Protein AF-A0A938UQY9-F1 (afdb_monomer)

Foldseek 3Di:
DDWAQQDPVCLVVQLVVLCVAPQSVLFDSVLSSVQNRQKIKDKDAAFGWPFAFQAWLFKKKAWQAAKKFKWAADPPHPDIDGPDMHHHSDIGSLVCLLVRHTHRIIITTNHIIIIIIHGSVSSVVSVVRGVSSVVVVVVVVVVVCVVPVQDDDFAADDCVVQPADLVQQVLDDLVLCLLQVWGFRDDDDLETEIEHQDRDDPVNVVVSCVSVPSHHYGYHYYHPVSSVVCSVPNVPPPPDDDDDDDDDDDDDDDDDDDDDDPPPDPPPDALQQVVLQVCQVVQFFKWKDFAQAAIWTHHPNDIGGPPPTDGHHLVRQCSRVVSFDDPVQVVCCVVVQKGWDWGDDPPGFIWIKIWGADPNHIMMMIGGQDADQDACVRQVPDVLLQVLLVDQFFEEEEEAAPPLCSVSSVSNSVQSNQAPDQWEEEEEDQADRYDDDRDSYHYHYAHCPPRHVDLLGVLVVVVVVRGQEYEYEEDDALSNLVSQLVCRQVRHHYYYYDHDQAFLVVLVVSLVNDDPVCSLVSLLSNLVRDQKYWHWGWFAWVVGDIHIQIFIQGRDNVCSVCSNVVNSVCSVVVLVPVVVSVGDHRLNRLLVCVVVNTHPLVRSLVSDPPNQVSCVVVVHHDDDD

Solvent-accessible surface area (backbone atoms only — not comparable to full-atom values): 34236 Å² total; per-residue (Å²): 122,51,78,38,79,60,51,83,84,49,37,65,56,49,38,56,53,35,57,71,31,91,56,56,45,52,46,56,74,65,62,40,40,51,47,43,65,68,19,30,40,36,40,35,49,61,72,32,71,77,46,49,55,68,37,81,32,70,38,26,34,34,29,68,35,45,38,28,41,28,24,38,60,55,91,98,51,92,62,69,42,82,77,50,72,48,40,58,72,33,76,43,56,46,65,37,20,73,70,74,38,54,25,79,44,22,31,32,19,72,28,62,23,36,26,41,37,31,44,40,68,52,57,54,47,46,44,74,76,14,65,60,28,40,54,52,50,51,51,55,52,50,53,50,48,69,64,50,80,75,66,82,90,58,58,72,51,60,49,90,84,50,67,63,49,65,78,45,39,64,66,49,58,69,70,55,28,66,76,68,41,38,41,44,46,47,74,60,92,61,36,34,36,34,27,25,58,60,89,86,45,75,63,56,57,51,55,52,37,72,71,38,76,89,50,46,78,42,72,25,28,33,56,61,68,58,52,52,51,46,58,63,70,66,65,72,79,82,86,81,78,82,88,82,89,85,87,86,85,87,88,90,84,91,78,91,72,90,76,76,85,81,77,84,65,80,84,72,79,40,75,39,50,67,58,54,51,49,37,54,74,69,62,29,50,34,42,38,41,40,17,75,31,51,37,28,35,24,43,98,86,43,80,42,69,42,85,88,50,62,67,30,46,35,68,54,43,45,58,31,50,56,55,65,49,54,72,67,47,49,53,40,30,74,74,71,44,38,38,75,49,72,42,74,49,87,100,75,44,38,29,46,35,37,38,36,62,57,98,61,37,36,32,34,43,35,29,63,33,67,71,79,76,50,49,49,70,80,68,64,58,55,70,38,62,56,54,54,63,70,48,76,46,11,32,37,36,37,23,15,51,90,90,28,48,48,68,57,54,49,46,13,48,53,52,50,38,26,70,74,38,80,42,34,36,36,37,40,24,80,62,74,61,68,77,68,77,61,66,56,11,50,54,50,79,36,27,49,65,90,69,28,90,36,68,57,60,44,54,65,49,42,77,74,64,70,52,43,28,39,37,42,49,71,53,84,48,58,66,44,45,50,53,48,52,50,46,13,67,75,56,20,26,27,38,35,27,48,70,34,78,39,45,60,57,43,56,49,53,69,33,66,65,43,61,78,90,49,28,67,60,43,25,45,53,49,29,73,20,45,42,29,28,39,11,32,39,65,38,64,23,59,95,62,65,71,42,76,40,44,23,29,39,59,48,41,74,70,49,24,49,30,37,54,72,69,40,51,82,57,44,57,60,50,35,70,71,40,39,92,73,36,17,35,51,44,58,60,39,38,48,48,36,33,76,70,59,43,27,49,64,70,57,38,49,73,70,38,90,56,42,58,63,48,29,48,79,71,78,39,90,67,77,91,127

Structure (mmCIF, N/CA/C/O backbone):
data_AF-A0A938UQY9-F1
#
_entry.id   AF-A0A938UQY9-F1
#
loop_
_atom_site.group_PDB
_atom_site.id
_atom_site.type_symbol
_atom_site.label_atom_id
_atom_site.label_alt_id
_atom_site.label_comp_id
_atom_site.label_asym_id
_atom_site.label_entity_id
_atom_site.label_seq_id
_atom_site.pdbx_PDB_ins_code
_atom_site.Cartn_x
_atom_site.Cartn_y
_atom_site.Cartn_z
_atom_site.occupancy
_atom_site.B_iso_or_equiv
_atom_site.auth_seq_id
_atom_site.auth_comp_id
_atom_site.auth_asym_id
_atom_site.auth_atom_id
_atom_site.pdbx_PDB_model_num
ATOM 1 N N . MET A 1 1 ? 51.769 -21.939 2.467 1.00 65.06 1 MET A N 1
ATOM 2 C CA . MET A 1 1 ? 51.229 -21.206 3.620 1.00 65.06 1 MET A CA 1
ATOM 3 C C . MET A 1 1 ? 52.383 -20.914 4.560 1.00 65.06 1 MET A C 1
ATOM 5 O O . MET A 1 1 ? 53.080 -21.848 4.946 1.00 65.06 1 MET A O 1
ATOM 9 N N . LYS A 1 2 ? 52.632 -19.646 4.907 1.00 79.25 2 LYS A N 1
ATOM 10 C CA . LYS A 1 2 ? 53.602 -19.298 5.962 1.00 79.25 2 LYS A CA 1
ATOM 11 C C . LYS A 1 2 ? 52.846 -18.905 7.226 1.00 79.25 2 LYS A C 1
ATOM 13 O O . LYS A 1 2 ? 52.180 -17.871 7.227 1.00 79.25 2 LYS A O 1
ATOM 18 N N . LEU A 1 3 ? 52.954 -19.735 8.264 1.00 85.06 3 LEU A N 1
ATOM 19 C CA . LEU A 1 3 ? 52.407 -19.460 9.592 1.00 85.06 3 LEU A CA 1
ATOM 20 C C . LEU A 1 3 ? 53.456 -18.753 10.446 1.00 85.06 3 LEU A C 1
ATOM 22 O O . LEU A 1 3 ? 54.604 -19.192 10.516 1.00 85.06 3 LEU A O 1
ATOM 26 N N . GLN A 1 4 ? 53.059 -17.662 11.089 1.00 88.12 4 GLN A N 1
ATOM 27 C CA . GLN A 1 4 ? 53.898 -16.902 12.007 1.00 88.12 4 GLN A CA 1
ATOM 28 C C . GLN A 1 4 ? 53.169 -16.725 13.343 1.00 88.12 4 GLN A C 1
ATOM 30 O O . GLN A 1 4 ? 52.002 -16.328 13.341 1.00 88.12 4 GLN A O 1
ATOM 35 N N . PRO A 1 5 ? 53.821 -17.002 14.486 1.00 87.62 5 PRO A N 1
ATOM 36 C CA . PRO A 1 5 ? 53.261 -16.673 15.791 1.00 87.62 5 PRO A CA 1
ATOM 37 C C . PRO A 1 5 ? 52.992 -15.171 15.910 1.00 87.62 5 PRO A C 1
ATOM 39 O O . PRO A 1 5 ? 53.756 -14.356 15.387 1.00 87.62 5 PRO A O 1
ATOM 42 N N . ILE A 1 6 ? 51.935 -14.800 16.629 1.00 89.94 6 ILE A N 1
ATOM 43 C CA . ILE A 1 6 ? 51.665 -13.398 16.950 1.00 89.94 6 ILE A CA 1
ATOM 44 C C . ILE A 1 6 ? 52.656 -12.934 18.018 1.00 89.94 6 ILE A C 1
ATOM 46 O O . ILE A 1 6 ? 52.737 -13.506 19.104 1.00 89.94 6 ILE A O 1
ATOM 50 N N . THR A 1 7 ? 53.428 -11.893 17.711 1.00 89.19 7 THR A N 1
ATOM 51 C CA . THR A 1 7 ? 54.353 -11.295 18.674 1.00 89.19 7 THR A CA 1
ATOM 52 C C . THR A 1 7 ? 53.589 -10.452 19.706 1.00 89.19 7 THR A C 1
ATOM 54 O O . THR A 1 7 ? 52.551 -9.868 19.376 1.00 89.19 7 THR A O 1
ATOM 57 N N . PRO A 1 8 ? 54.076 -10.336 20.958 1.00 88.62 8 PRO A N 1
ATOM 58 C CA . PRO A 1 8 ? 53.373 -9.593 22.010 1.00 88.62 8 PRO A CA 1
ATOM 59 C C . PRO A 1 8 ? 53.048 -8.131 21.656 1.00 88.62 8 PRO A C 1
ATOM 61 O O . PRO A 1 8 ? 52.045 -7.595 22.115 1.00 88.62 8 PRO A O 1
ATOM 64 N N . ASP A 1 9 ? 53.856 -7.486 20.811 1.00 90.44 9 ASP A N 1
ATOM 65 C CA . ASP A 1 9 ? 53.645 -6.110 20.347 1.00 90.44 9 ASP A CA 1
ATOM 66 C C . ASP A 1 9 ? 52.521 -5.970 19.299 1.00 90.44 9 ASP A C 1
ATOM 68 O O . ASP A 1 9 ? 51.983 -4.875 19.107 1.00 90.44 9 ASP A O 1
ATOM 72 N N . LEU A 1 10 ? 52.134 -7.065 18.633 1.00 89.50 10 LEU A N 1
ATOM 73 C CA . LEU A 1 10 ? 51.027 -7.090 17.673 1.00 89.50 10 LEU A CA 1
ATOM 74 C C . LEU A 1 10 ? 49.667 -7.307 18.343 1.00 89.50 10 LEU A C 1
ATOM 76 O O . LEU A 1 10 ? 48.652 -6.879 17.789 1.00 89.50 10 LEU A O 1
ATOM 80 N N . VAL A 1 11 ? 49.631 -7.908 19.537 1.00 91.69 11 VAL A N 1
ATOM 81 C CA . VAL A 1 11 ? 48.382 -8.208 20.258 1.00 91.69 11 VAL A CA 1
ATOM 82 C C . VAL A 1 11 ? 47.513 -6.955 20.464 1.00 91.69 11 VAL A C 1
ATOM 84 O O . VAL A 1 11 ? 46.348 -6.991 20.064 1.00 91.69 11 VAL A O 1
ATOM 87 N N . PRO A 1 12 ? 48.025 -5.807 20.959 1.00 90.06 12 PRO A N 1
ATOM 88 C CA . PRO A 1 12 ? 47.197 -4.610 21.135 1.00 90.06 12 PRO A CA 1
ATOM 89 C C . PRO A 1 12 ? 46.620 -4.067 19.819 1.00 90.06 12 PRO A C 1
ATOM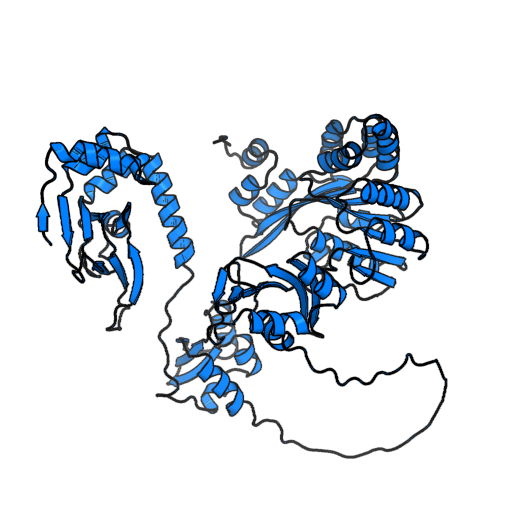 91 O O . PRO A 1 12 ? 45.486 -3.591 19.790 1.00 90.06 12 PRO A O 1
ATOM 94 N N . LYS A 1 13 ? 47.374 -4.172 18.714 1.00 88.56 13 LYS A N 1
ATOM 95 C CA . LYS A 1 13 ? 46.933 -3.719 17.384 1.00 88.56 13 LYS A CA 1
ATOM 96 C C . LYS A 1 13 ? 45.809 -4.598 16.840 1.00 88.56 13 LYS A C 1
ATOM 98 O O . LYS A 1 13 ? 44.855 -4.083 16.263 1.00 88.56 13 LYS A O 1
ATOM 103 N N . LEU A 1 14 ? 45.902 -5.912 17.054 1.00 88.06 14 LEU A N 1
ATOM 104 C CA . LEU A 1 14 ? 44.856 -6.862 16.677 1.00 88.06 14 LEU A CA 1
ATOM 105 C C . LEU A 1 14 ? 43.585 -6.647 17.498 1.00 88.06 14 LEU A C 1
ATOM 107 O O . LEU A 1 14 ? 42.510 -6.560 16.917 1.00 88.06 14 LEU A O 1
ATOM 111 N N . VAL A 1 15 ? 43.699 -6.462 18.817 1.00 89.62 15 VAL A N 1
ATOM 112 C CA . VAL A 1 15 ? 42.544 -6.151 19.680 1.00 89.62 15 VAL A CA 1
ATOM 113 C C . VAL A 1 15 ? 41.848 -4.866 19.223 1.00 89.62 15 VAL A C 1
ATOM 115 O O . VAL A 1 15 ? 40.622 -4.835 19.112 1.00 89.62 15 VAL A O 1
ATOM 118 N N . GLN A 1 16 ? 42.613 -3.825 18.881 1.00 86.00 16 GLN A N 1
ATOM 119 C CA . GLN A 1 16 ? 42.056 -2.588 18.331 1.00 86.00 16 GLN A CA 1
ATOM 120 C C . GLN A 1 16 ? 41.338 -2.819 16.990 1.00 86.00 16 GLN A C 1
ATOM 122 O O . GLN A 1 16 ? 40.247 -2.286 16.782 1.00 86.00 16 GLN A O 1
ATOM 127 N N . ALA A 1 17 ? 41.917 -3.624 16.093 1.00 83.25 17 ALA A N 1
ATOM 128 C CA . ALA A 1 17 ? 41.306 -3.964 14.808 1.00 83.25 17 ALA A CA 1
ATOM 129 C C . ALA A 1 17 ? 40.018 -4.790 14.978 1.00 83.25 17 ALA A C 1
ATOM 131 O O . ALA A 1 17 ? 39.017 -4.517 14.316 1.00 83.25 17 ALA A O 1
ATOM 132 N N . PHE A 1 18 ? 39.992 -5.746 15.911 1.00 88.00 18 PHE A N 1
ATOM 133 C CA . PHE A 1 18 ? 38.792 -6.529 16.224 1.00 88.00 18 PHE A CA 1
ATOM 134 C C . PHE A 1 18 ? 37.654 -5.661 16.762 1.00 88.00 18 PHE A C 1
ATOM 136 O O . PHE A 1 18 ? 36.493 -5.931 16.459 1.00 88.00 18 PHE A O 1
ATOM 143 N N . GLY A 1 19 ? 37.969 -4.573 17.472 1.00 79.75 19 GLY A N 1
ATOM 144 C CA . GLY A 1 19 ? 36.985 -3.573 17.896 1.00 79.75 19 GLY A CA 1
ATOM 145 C C . GLY A 1 19 ? 36.235 -2.891 16.740 1.00 79.75 19 GLY A C 1
ATOM 146 O O . GLY A 1 19 ? 35.169 -2.320 16.959 1.00 79.75 19 GLY A O 1
ATOM 147 N N . GLN A 1 20 ? 36.746 -2.971 15.507 1.00 79.69 20 GLN A N 1
ATOM 148 C CA . GLN A 1 20 ? 36.080 -2.458 14.303 1.00 79.69 20 GLN A CA 1
ATOM 149 C C . GLN A 1 20 ? 35.259 -3.531 13.567 1.00 79.69 20 GLN A C 1
ATOM 151 O O . GLN A 1 20 ? 34.426 -3.196 12.724 1.00 79.69 20 GLN A O 1
ATOM 156 N N . HIS A 1 21 ? 35.450 -4.815 13.885 1.00 87.19 21 HIS A N 1
ATOM 157 C CA . HIS A 1 21 ? 34.755 -5.920 13.229 1.00 87.19 21 HIS A CA 1
ATOM 158 C C . HIS A 1 21 ? 33.310 -6.057 13.758 1.00 87.19 21 HIS A C 1
ATOM 160 O O . HIS A 1 21 ? 33.114 -6.087 14.976 1.00 87.19 21 HIS A O 1
ATOM 166 N N . PRO A 1 22 ? 32.284 -6.227 12.894 1.00 84.88 22 PRO A N 1
ATOM 167 C CA . PRO A 1 22 ? 30.869 -6.227 13.292 1.00 84.88 22 PRO A CA 1
ATOM 168 C C . PRO A 1 22 ? 30.498 -7.197 14.420 1.00 84.88 22 PRO A C 1
ATOM 170 O O . PRO A 1 22 ? 29.736 -6.818 15.311 1.00 84.88 22 PRO A O 1
ATOM 173 N N . LEU A 1 23 ? 31.052 -8.417 14.386 1.00 90.62 23 LEU A N 1
ATOM 174 C CA . LEU A 1 23 ? 30.881 -9.434 15.430 1.00 90.62 23 LEU A CA 1
ATOM 175 C C . LEU A 1 23 ? 31.876 -9.295 16.595 1.00 90.62 23 LEU A C 1
ATOM 177 O O . LEU A 1 23 ? 31.452 -9.201 17.740 1.00 90.62 23 LEU A O 1
ATOM 181 N N . LEU A 1 24 ? 33.190 -9.268 16.331 1.00 91.38 24 LEU A N 1
ATOM 182 C CA . LEU A 1 24 ? 34.212 -9.301 17.390 1.00 91.38 24 LEU A CA 1
ATOM 183 C C . LEU A 1 24 ? 34.186 -8.075 18.316 1.00 91.38 24 LEU A C 1
ATOM 185 O O . LEU A 1 24 ? 34.539 -8.204 19.484 1.00 91.38 24 LEU A O 1
ATOM 189 N N . ARG A 1 25 ? 33.683 -6.917 17.863 1.00 92.50 25 ARG A N 1
ATOM 190 C CA . ARG A 1 25 ? 33.470 -5.735 18.724 1.00 92.50 25 ARG A CA 1
ATOM 191 C C . ARG A 1 25 ? 32.500 -5.968 19.890 1.00 92.50 25 ARG A C 1
ATOM 193 O O . ARG A 1 25 ? 32.405 -5.130 20.777 1.00 92.50 25 ARG A O 1
ATOM 200 N N . LEU A 1 26 ? 31.742 -7.066 19.855 1.00 93.12 26 LEU A N 1
ATOM 201 C CA . LEU A 1 26 ? 30.802 -7.473 20.902 1.00 93.12 26 LEU A CA 1
ATOM 202 C C . LEU A 1 26 ? 31.476 -8.304 22.007 1.00 93.12 26 LEU A C 1
ATOM 204 O O . LEU A 1 26 ? 30.804 -8.735 22.946 1.00 93.12 26 LEU A O 1
ATOM 208 N N . CYS A 1 27 ? 32.777 -8.568 21.891 1.00 93.19 27 CYS A N 1
ATOM 209 C CA . CYS A 1 27 ? 33.567 -9.296 22.876 1.00 93.19 27 CYS A CA 1
ATOM 210 C C . CYS A 1 27 ? 34.400 -8.330 23.724 1.00 93.19 27 CYS A C 1
ATOM 212 O O . CYS A 1 27 ? 34.807 -7.264 23.260 1.00 93.19 27 CYS A O 1
ATOM 214 N N . ASP A 1 28 ? 34.674 -8.709 24.973 1.00 91.06 28 ASP A N 1
ATOM 215 C CA . ASP A 1 28 ? 35.535 -7.914 25.846 1.00 91.06 28 ASP A CA 1
ATOM 216 C C . ASP A 1 28 ? 37.016 -7.973 25.421 1.00 91.06 28 ASP A C 1
ATOM 218 O O . ASP A 1 28 ? 37.467 -8.872 24.705 1.00 91.06 28 ASP A O 1
ATOM 222 N N . ALA A 1 29 ? 37.800 -6.992 25.876 1.00 88.88 29 ALA A N 1
ATOM 223 C CA . ALA A 1 29 ? 39.206 -6.860 25.497 1.00 88.88 29 ALA A CA 1
ATOM 224 C C . ALA A 1 29 ? 40.061 -8.074 25.906 1.00 88.88 29 ALA A C 1
ATOM 226 O O . ALA A 1 29 ? 41.032 -8.396 25.223 1.00 88.88 29 ALA A O 1
ATOM 227 N N . ARG A 1 30 ? 39.695 -8.767 26.994 1.00 90.81 30 ARG A N 1
ATOM 228 C CA . ARG A 1 30 ? 40.397 -9.969 27.459 1.00 90.81 30 ARG A CA 1
ATOM 229 C C . ARG A 1 30 ? 40.195 -11.127 26.485 1.00 90.81 30 ARG A C 1
ATOM 231 O O . ARG A 1 30 ? 41.169 -11.718 26.044 1.00 90.81 30 ARG A O 1
ATOM 238 N N . THR A 1 31 ? 38.954 -11.390 26.093 1.00 91.94 31 THR A N 1
ATOM 239 C CA . THR A 1 31 ? 38.588 -12.437 25.132 1.00 91.94 31 THR A CA 1
ATOM 240 C C . THR A 1 31 ? 39.218 -12.172 23.763 1.00 91.94 31 THR A C 1
ATOM 242 O O . THR A 1 31 ? 39.722 -13.085 23.115 1.00 91.94 31 THR A O 1
ATOM 245 N N . LEU A 1 32 ? 39.258 -10.907 23.337 1.00 92.94 32 LEU A N 1
ATOM 246 C CA . LEU A 1 32 ? 39.936 -10.504 22.103 1.00 92.94 32 LEU A CA 1
ATOM 247 C C . LEU A 1 32 ? 41.463 -10.663 22.178 1.00 92.94 32 LEU A C 1
ATOM 249 O O . LEU A 1 32 ? 42.088 -11.043 21.187 1.00 92.94 32 LEU A O 1
ATOM 253 N N . SER A 1 33 ? 42.066 -10.407 23.341 1.00 93.06 33 SER A N 1
ATOM 254 C CA . SER A 1 33 ? 43.494 -10.649 23.576 1.00 93.06 33 SER A CA 1
ATOM 255 C C . SER A 1 33 ? 43.822 -12.144 23.569 1.00 93.06 33 SER A C 1
ATOM 257 O O . SER A 1 33 ? 44.837 -12.538 22.992 1.00 93.06 33 SER A O 1
ATOM 259 N N . ASP A 1 34 ? 42.963 -12.978 24.159 1.00 92.56 34 ASP A N 1
ATOM 260 C CA . ASP A 1 34 ? 43.104 -14.438 24.149 1.00 92.56 34 ASP A CA 1
ATOM 261 C C . ASP A 1 34 ? 43.011 -14.969 22.705 1.00 92.56 34 ASP A C 1
ATOM 263 O O . ASP A 1 34 ? 43.884 -15.724 22.275 1.00 92.56 34 ASP A O 1
ATOM 267 N N . LEU A 1 35 ? 42.044 -14.478 21.914 1.00 93.81 35 LEU A N 1
ATOM 268 C CA . LEU A 1 35 ? 41.925 -14.783 20.482 1.00 93.81 35 LEU A CA 1
ATOM 269 C C . LEU A 1 35 ? 43.191 -14.405 19.710 1.00 93.81 35 LEU A C 1
ATOM 271 O O . LEU A 1 35 ? 43.704 -15.227 18.957 1.00 93.81 35 LEU A O 1
ATOM 275 N N . ALA A 1 36 ? 43.714 -13.192 19.898 1.00 91.94 36 ALA A N 1
ATOM 276 C CA . ALA A 1 36 ? 44.935 -12.757 19.223 1.00 91.94 36 ALA A CA 1
ATOM 277 C C . ALA A 1 36 ? 46.145 -13.631 19.593 1.00 91.94 36 ALA A C 1
ATOM 279 O O . ALA A 1 36 ? 46.922 -14.002 18.720 1.00 91.94 36 ALA A O 1
ATOM 280 N N . THR A 1 37 ? 46.291 -13.977 20.874 1.00 92.94 37 THR A N 1
ATOM 281 C CA . THR A 1 37 ? 47.459 -14.709 21.395 1.00 92.94 37 THR A CA 1
ATOM 282 C C . THR A 1 37 ? 47.454 -16.182 20.986 1.00 92.94 37 THR A C 1
ATOM 284 O O . THR A 1 37 ? 48.512 -16.761 20.755 1.00 92.94 37 THR A O 1
ATOM 287 N N . GLN A 1 38 ? 46.272 -16.792 20.880 1.00 92.31 38 GLN A N 1
ATOM 288 C CA . GLN A 1 38 ? 46.107 -18.197 20.491 1.00 92.31 38 GLN A CA 1
ATOM 289 C C . GLN A 1 38 ? 45.971 -18.402 18.976 1.00 92.31 38 GLN A C 1
ATOM 291 O O . GLN A 1 38 ? 45.826 -19.533 18.512 1.00 92.31 38 GLN A O 1
ATOM 296 N N . SER A 1 39 ? 46.013 -17.319 18.201 1.00 94.31 39 SER A N 1
ATOM 297 C CA . SER A 1 39 ? 45.978 -17.369 16.744 1.00 94.31 39 SER A CA 1
ATOM 298 C C . SER A 1 39 ? 47.379 -17.314 16.138 1.00 94.31 39 SER A C 1
ATOM 300 O O . SER A 1 39 ? 48.354 -16.923 16.778 1.00 94.31 39 SER A O 1
ATOM 302 N N . VAL A 1 40 ? 47.474 -17.664 14.860 1.00 94.50 40 VAL A N 1
ATOM 303 C CA . VAL A 1 40 ? 48.687 -17.513 14.052 1.00 94.50 40 VAL A CA 1
ATOM 304 C C . VAL A 1 40 ? 48.398 -16.661 12.824 1.00 94.50 40 VAL A C 1
ATOM 306 O O . VAL A 1 40 ? 47.300 -16.682 12.268 1.00 94.50 40 VAL A O 1
ATOM 309 N N . LEU A 1 41 ? 49.389 -15.897 12.383 1.00 93.62 41 LEU A N 1
ATOM 310 C CA . LEU A 1 41 ? 49.303 -15.112 11.161 1.00 93.62 41 LEU A CA 1
ATOM 311 C C . LEU A 1 41 ? 49.625 -16.006 9.962 1.00 93.62 41 LEU A C 1
ATOM 313 O O . LEU A 1 41 ? 50.728 -16.546 9.863 1.00 93.62 41 LEU A O 1
ATOM 317 N N . ALA A 1 42 ? 48.672 -16.157 9.052 1.00 94.19 42 ALA A N 1
ATOM 318 C CA . ALA A 1 42 ? 48.779 -16.985 7.863 1.00 94.19 42 ALA A CA 1
ATOM 319 C C . ALA A 1 42 ? 48.907 -16.113 6.608 1.00 94.19 42 ALA A C 1
ATOM 321 O O . ALA A 1 42 ? 48.089 -15.226 6.360 1.00 94.19 42 ALA A O 1
ATOM 322 N N . HIS A 1 43 ? 49.942 -16.385 5.812 1.00 94.81 43 HIS A N 1
AT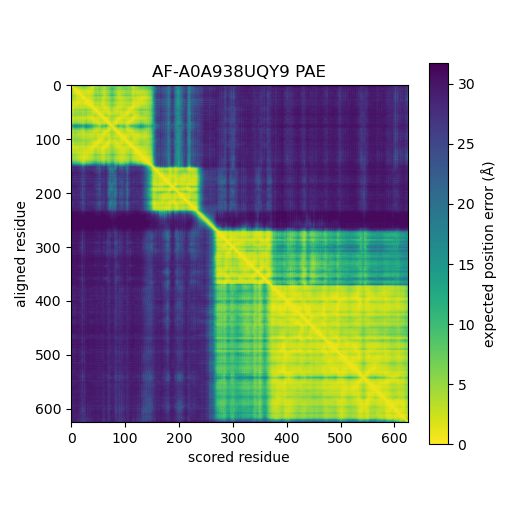OM 323 C CA . HIS A 1 43 ? 50.169 -15.736 4.522 1.00 94.81 43 HIS A CA 1
ATOM 324 C C . HIS A 1 43 ? 49.930 -16.725 3.386 1.00 94.81 43 HIS A C 1
ATOM 326 O O . HIS A 1 43 ? 50.542 -17.806 3.373 1.00 94.81 43 HIS A O 1
ATOM 332 N N . PHE A 1 44 ? 49.099 -16.307 2.435 1.00 95.12 44 PHE A N 1
ATOM 333 C CA . PHE A 1 44 ? 48.768 -17.038 1.219 1.00 95.12 44 PHE A CA 1
ATOM 334 C C . PHE A 1 44 ? 49.156 -16.212 -0.008 1.00 95.12 44 PHE A C 1
ATOM 336 O O . PHE A 1 44 ? 48.934 -14.999 -0.052 1.00 95.12 44 PHE A O 1
ATOM 343 N N . MET A 1 45 ? 49.771 -16.867 -0.986 1.00 94.62 45 MET A N 1
ATOM 344 C CA . MET A 1 45 ? 50.124 -16.278 -2.275 1.00 94.62 45 MET A CA 1
ATOM 345 C C . MET A 1 45 ? 48.926 -16.300 -3.232 1.00 94.62 45 MET A C 1
ATOM 347 O O . MET A 1 45 ? 47.937 -16.985 -2.987 1.00 94.62 45 MET A O 1
ATOM 351 N N . ASP A 1 46 ? 49.027 -15.566 -4.339 1.00 92.44 46 ASP A N 1
ATOM 352 C CA . ASP A 1 46 ? 48.016 -15.607 -5.398 1.00 92.44 46 ASP A CA 1
ATOM 353 C C . ASP A 1 46 ? 47.786 -17.046 -5.903 1.00 92.44 46 ASP A C 1
ATOM 355 O O . ASP A 1 46 ? 48.739 -17.797 -6.125 1.00 92.44 46 ASP A O 1
ATOM 359 N N . ASN A 1 47 ? 46.515 -17.418 -6.055 1.00 88.38 47 ASN A N 1
ATOM 360 C CA . ASN A 1 47 ? 46.011 -18.752 -6.383 1.00 88.38 47 ASN A CA 1
ATOM 361 C C . ASN A 1 47 ? 46.403 -19.871 -5.402 1.00 88.38 47 ASN A C 1
ATOM 363 O O . ASN A 1 47 ? 46.255 -21.053 -5.718 1.00 88.38 47 ASN A O 1
ATOM 367 N N . GLU A 1 48 ? 46.869 -19.540 -4.197 1.00 92.81 48 GLU A N 1
ATOM 368 C CA . GLU A 1 48 ? 47.140 -20.542 -3.171 1.00 92.81 48 GLU A CA 1
ATOM 369 C C . GLU A 1 48 ? 45.833 -20.987 -2.483 1.00 92.81 48 GLU A C 1
ATOM 371 O O . GLU A 1 48 ? 45.057 -20.137 -2.025 1.00 92.81 48 GLU A O 1
ATOM 376 N N . PRO A 1 49 ? 45.550 -22.302 -2.381 1.00 91.12 49 PRO A N 1
ATOM 377 C CA . PRO A 1 49 ? 44.400 -22.780 -1.627 1.00 91.12 49 PRO A CA 1
ATOM 378 C C . PRO A 1 49 ? 44.585 -22.475 -0.136 1.00 91.12 49 PRO A C 1
ATOM 380 O O . PRO A 1 49 ? 45.598 -22.823 0.470 1.00 91.12 49 PRO A O 1
ATOM 383 N N . ILE A 1 50 ? 43.577 -21.841 0.455 1.00 93.12 50 ILE A N 1
ATOM 384 C CA . ILE A 1 50 ? 43.477 -21.618 1.898 1.00 93.12 50 ILE A CA 1
ATOM 385 C C . ILE A 1 50 ? 43.010 -22.909 2.584 1.00 93.12 50 ILE A C 1
ATOM 387 O O . ILE A 1 50 ? 43.591 -23.326 3.582 1.00 93.12 50 ILE A O 1
ATOM 391 N N . TYR A 1 51 ? 41.983 -23.552 2.025 1.00 93.75 51 TYR A N 1
ATOM 392 C CA . TYR A 1 51 ? 41.586 -24.936 2.302 1.00 93.75 51 TYR A CA 1
ATOM 393 C C . TYR A 1 51 ? 40.728 -25.461 1.144 1.00 93.75 51 TYR A C 1
ATOM 395 O O . TYR A 1 51 ? 40.129 -24.679 0.400 1.00 93.75 51 TYR A O 1
ATOM 403 N N . ALA A 1 52 ? 40.654 -26.776 0.987 1.00 91.81 52 ALA A N 1
ATOM 404 C CA . ALA A 1 52 ? 39.842 -27.444 -0.019 1.00 91.81 52 ALA A CA 1
ATOM 405 C C . ALA A 1 52 ? 38.563 -28.039 0.586 1.00 91.81 52 ALA A C 1
ATOM 407 O O . ALA A 1 52 ? 38.499 -28.385 1.766 1.00 91.81 52 ALA A O 1
ATOM 408 N N . GLN A 1 53 ? 37.534 -28.180 -0.244 1.00 89.25 53 GLN A N 1
ATOM 409 C CA . GLN A 1 53 ? 36.342 -28.957 0.073 1.00 89.25 53 GLN A CA 1
ATOM 410 C C . GLN A 1 53 ? 36.739 -30.395 0.450 1.00 89.25 53 GLN A C 1
ATOM 412 O O . GLN A 1 53 ? 37.501 -31.046 -0.261 1.00 89.25 53 GLN A O 1
ATOM 417 N N . GLY A 1 54 ? 36.211 -30.886 1.570 1.00 89.25 54 GLY A N 1
ATOM 418 C CA . GLY A 1 54 ? 36.552 -32.181 2.158 1.00 89.25 54 GLY A CA 1
ATOM 419 C C . GLY A 1 54 ? 37.660 -32.132 3.214 1.00 89.25 54 GLY A C 1
ATOM 420 O O . GLY A 1 54 ? 37.776 -33.083 3.990 1.00 89.25 54 GLY A O 1
ATOM 421 N N . ASP A 1 55 ? 38.423 -31.037 3.314 1.00 92.75 55 ASP A N 1
ATOM 422 C CA . ASP A 1 55 ? 39.423 -30.875 4.373 1.00 92.75 55 ASP A CA 1
ATOM 423 C C . ASP A 1 55 ? 38.771 -30.884 5.765 1.00 92.75 55 ASP A C 1
ATOM 425 O O . ASP A 1 55 ? 37.584 -30.586 5.944 1.00 92.75 55 ASP A O 1
ATOM 429 N N . ARG A 1 56 ? 39.566 -31.185 6.795 1.00 92.19 56 ARG A N 1
ATOM 430 C CA . ARG A 1 56 ? 39.122 -31.048 8.187 1.00 92.19 56 ARG A CA 1
ATOM 431 C C . ARG A 1 56 ? 38.976 -29.574 8.571 1.00 92.19 56 ARG A C 1
ATOM 433 O O . ARG A 1 56 ? 39.798 -28.731 8.208 1.00 92.19 56 ARG A O 1
ATOM 440 N N . ALA A 1 57 ? 37.932 -29.258 9.332 1.00 91.31 57 ALA A N 1
ATOM 441 C CA . ALA A 1 57 ? 37.635 -27.901 9.782 1.00 91.31 57 ALA A CA 1
ATOM 442 C C . ALA A 1 57 ? 38.252 -27.592 11.161 1.00 91.31 57 ALA A C 1
ATOM 444 O O . ALA A 1 57 ? 37.561 -27.173 12.081 1.00 91.31 57 ALA A O 1
ATOM 445 N N . ASP A 1 58 ? 39.567 -27.783 11.301 1.00 89.06 58 ASP A N 1
ATOM 446 C CA . ASP A 1 58 ? 40.275 -27.694 12.595 1.00 89.06 58 ASP A CA 1
ATOM 447 C C . ASP A 1 58 ? 40.621 -26.250 13.026 1.00 89.06 58 ASP A C 1
ATOM 449 O O . ASP A 1 58 ? 41.100 -25.997 14.135 1.00 89.06 58 ASP A O 1
ATOM 453 N N . ALA A 1 59 ? 40.378 -25.278 12.149 1.00 91.94 59 ALA A N 1
ATOM 454 C CA . ALA A 1 59 ? 40.630 -23.862 12.387 1.00 91.94 59 ALA A CA 1
ATOM 455 C C . ALA A 1 59 ? 39.630 -22.998 11.615 1.00 91.94 59 ALA A C 1
ATOM 457 O O . ALA A 1 59 ? 38.933 -23.469 10.719 1.00 91.94 59 ALA A O 1
ATOM 458 N N . TRP A 1 60 ? 39.588 -21.712 11.910 1.00 93.69 60 TRP A N 1
ATOM 459 C CA . TRP A 1 60 ? 38.842 -20.718 11.144 1.00 93.69 60 TRP A CA 1
ATOM 460 C C . TRP A 1 60 ? 39.706 -19.476 10.972 1.00 93.69 60 TRP A C 1
ATOM 462 O O . TRP A 1 60 ? 40.727 -19.320 11.645 1.00 93.69 60 TRP A O 1
ATOM 472 N N . LEU A 1 61 ? 39.357 -18.633 10.008 1.00 93.25 61 LEU A N 1
ATOM 473 C CA . LEU A 1 61 ? 40.205 -17.522 9.594 1.00 93.25 61 LEU A CA 1
ATOM 474 C C . LEU A 1 61 ? 39.448 -16.201 9.645 1.00 93.25 61 LEU A C 1
ATOM 476 O O . LEU A 1 61 ? 38.255 -16.155 9.361 1.00 93.25 61 LEU A O 1
ATOM 480 N N . ILE A 1 62 ? 40.169 -15.125 9.945 1.00 93.06 62 ILE A N 1
ATOM 481 C CA . ILE A 1 62 ? 39.734 -13.746 9.721 1.00 93.06 62 ILE A CA 1
ATOM 482 C C . ILE A 1 62 ? 40.649 -13.158 8.657 1.00 93.06 62 ILE A C 1
ATOM 484 O O . ILE A 1 62 ? 41.864 -13.085 8.856 1.00 93.06 62 ILE A O 1
ATOM 488 N N . VAL A 1 63 ? 40.091 -12.725 7.532 1.00 92.56 63 VAL A N 1
ATOM 489 C CA . VAL A 1 63 ? 40.884 -12.070 6.486 1.00 92.56 63 VAL A CA 1
ATOM 490 C C . VAL A 1 63 ? 41.300 -10.685 6.984 1.00 92.56 63 VAL A C 1
ATOM 492 O O . VAL A 1 63 ? 40.463 -9.847 7.301 1.00 92.56 63 VAL A O 1
ATOM 495 N N . LEU A 1 64 ? 42.602 -10.424 7.061 1.00 89.94 64 LEU A N 1
ATOM 496 C CA . LEU A 1 64 ? 43.152 -9.127 7.469 1.00 89.94 64 LEU A CA 1
ATOM 497 C C . LEU A 1 64 ? 43.459 -8.238 6.260 1.00 89.94 64 LEU A C 1
ATOM 499 O O . LEU A 1 64 ? 43.314 -7.019 6.331 1.00 89.94 64 LEU A O 1
ATOM 503 N N . ARG A 1 65 ? 43.896 -8.838 5.147 1.00 90.94 65 ARG A N 1
ATOM 504 C CA . ARG A 1 65 ? 44.216 -8.149 3.890 1.00 90.94 65 ARG A CA 1
ATOM 505 C C . ARG A 1 65 ? 44.071 -9.106 2.707 1.00 90.94 65 ARG A C 1
ATOM 507 O O . ARG A 1 65 ? 44.377 -10.285 2.848 1.00 90.94 65 ARG A O 1
ATOM 514 N N . GLY A 1 66 ? 43.698 -8.571 1.548 1.00 92.56 66 GLY A N 1
ATOM 515 C CA . GLY A 1 66 ? 43.527 -9.331 0.310 1.00 92.56 66 GLY A CA 1
ATOM 516 C C . GLY A 1 66 ? 42.132 -9.944 0.183 1.00 92.56 66 GLY A C 1
ATOM 517 O O . GLY A 1 66 ? 41.282 -9.763 1.056 1.00 92.56 66 GLY A O 1
ATOM 518 N N . THR A 1 67 ? 41.913 -10.663 -0.913 1.00 92.88 67 THR A N 1
ATOM 519 C CA . THR A 1 67 ? 40.626 -11.262 -1.276 1.00 92.88 67 THR A CA 1
ATOM 520 C C . THR A 1 67 ? 40.801 -12.742 -1.604 1.00 92.88 67 THR A C 1
ATOM 522 O O . THR A 1 67 ? 41.743 -13.126 -2.297 1.00 92.88 67 THR A O 1
ATOM 525 N N . ALA A 1 68 ? 39.864 -13.576 -1.158 1.00 93.56 68 ALA A N 1
ATOM 526 C CA . ALA A 1 68 ? 39.812 -14.993 -1.505 1.00 93.56 68 ALA A CA 1
ATOM 527 C C . ALA A 1 68 ? 38.465 -15.358 -2.147 1.00 93.56 68 ALA A C 1
ATOM 529 O O . ALA A 1 68 ? 37.421 -14.839 -1.754 1.00 93.56 68 ALA A O 1
ATOM 530 N N . ALA A 1 69 ? 38.477 -16.249 -3.136 1.00 87.19 69 ALA A N 1
ATOM 531 C CA . ALA A 1 69 ? 37.271 -16.830 -3.714 1.00 87.19 69 ALA A CA 1
ATOM 532 C C . ALA A 1 69 ? 36.825 -18.036 -2.890 1.00 87.19 69 ALA A C 1
ATOM 534 O O . ALA A 1 69 ? 37.638 -18.889 -2.533 1.00 87.19 69 ALA A O 1
ATOM 535 N N . VAL A 1 70 ? 35.523 -18.117 -2.634 1.00 85.56 70 VAL A N 1
ATOM 536 C CA . VAL A 1 70 ? 34.864 -19.275 -2.036 1.00 85.56 70 VAL A CA 1
ATOM 537 C C . VAL A 1 70 ? 34.241 -20.074 -3.170 1.00 85.56 70 VAL A C 1
ATOM 539 O O . VAL A 1 70 ? 33.462 -19.534 -3.956 1.00 85.56 70 VAL A O 1
ATOM 542 N N . ARG A 1 71 ? 34.605 -21.348 -3.279 1.00 82.75 71 ARG A N 1
ATOM 543 C CA . ARG A 1 71 ? 34.247 -22.229 -4.388 1.00 82.75 71 ARG A CA 1
ATOM 544 C C . ARG A 1 71 ? 33.550 -23.490 -3.910 1.00 82.75 71 ARG A C 1
ATOM 546 O O . ARG A 1 71 ? 33.878 -24.013 -2.852 1.00 82.75 71 ARG A O 1
ATOM 553 N N . VAL A 1 72 ? 32.653 -24.024 -4.728 1.00 81.19 72 VAL A N 1
ATOM 554 C CA . VAL A 1 72 ? 32.058 -25.352 -4.529 1.00 81.19 72 VAL A CA 1
ATOM 555 C C . VAL A 1 72 ? 32.368 -26.244 -5.721 1.00 81.19 72 VAL A C 1
ATOM 557 O O . VAL A 1 72 ? 32.307 -25.790 -6.861 1.00 81.19 72 VAL A O 1
ATOM 560 N N . THR A 1 73 ? 32.679 -27.510 -5.462 1.00 78.12 73 THR A N 1
ATOM 561 C CA . THR A 1 73 ? 32.741 -28.559 -6.486 1.00 78.12 73 THR A CA 1
ATOM 562 C C . THR A 1 73 ? 31.554 -29.493 -6.250 1.00 78.12 73 THR A C 1
ATOM 564 O O . THR A 1 73 ? 31.570 -30.256 -5.278 1.00 78.12 73 THR A O 1
ATOM 567 N N . PRO A 1 74 ? 30.479 -29.392 -7.053 1.00 68.06 74 PRO A N 1
ATOM 568 C CA . PRO A 1 74 ? 29.317 -30.259 -6.915 1.00 68.06 74 PRO A CA 1
ATOM 569 C C . PRO A 1 74 ? 29.694 -31.734 -7.066 1.00 68.06 74 PRO A C 1
ATOM 571 O O . PRO A 1 74 ? 30.582 -32.091 -7.839 1.00 68.06 74 PRO A O 1
ATOM 574 N N . GLU A 1 75 ? 28.996 -32.602 -6.341 1.00 58.44 75 GLU A N 1
ATOM 575 C CA . GLU A 1 75 ? 29.236 -34.042 -6.395 1.00 58.44 75 GLU A CA 1
ATOM 576 C C . GLU A 1 75 ? 29.000 -34.577 -7.819 1.00 58.44 75 GLU A C 1
ATOM 578 O O . GLU A 1 75 ? 27.970 -34.310 -8.438 1.00 58.44 75 GLU A O 1
ATOM 583 N N . GLY A 1 76 ? 29.986 -35.294 -8.366 1.00 61.25 76 GLY A N 1
ATOM 584 C CA . GLY A 1 76 ? 29.953 -35.795 -9.745 1.00 61.25 76 GLY A CA 1
ATOM 585 C C . GLY A 1 76 ? 30.397 -34.795 -10.824 1.00 61.25 76 GLY A C 1
ATOM 586 O O . GLY A 1 76 ? 30.378 -35.151 -12.001 1.00 61.25 76 GLY A O 1
ATOM 587 N N . MET A 1 77 ? 30.823 -33.580 -10.456 1.00 62.00 77 MET A N 1
ATOM 588 C CA . MET A 1 77 ? 31.421 -32.599 -11.373 1.00 62.00 77 MET A CA 1
ATOM 589 C C . MET A 1 77 ? 32.923 -32.426 -11.116 1.00 62.00 77 MET A C 1
ATOM 591 O O . MET A 1 77 ? 33.391 -32.543 -9.987 1.00 62.00 77 MET A O 1
ATOM 595 N N . THR A 1 78 ? 33.685 -32.140 -12.175 1.00 64.38 78 THR A N 1
ATOM 596 C CA . THR A 1 78 ? 35.137 -31.890 -12.098 1.00 64.38 78 THR A CA 1
ATOM 597 C C . THR A 1 78 ? 35.490 -30.422 -11.878 1.00 64.38 78 THR A C 1
ATOM 599 O O . THR A 1 78 ? 36.579 -30.130 -11.392 1.00 64.38 78 THR A O 1
ATOM 602 N N . ASP A 1 79 ? 34.586 -29.504 -12.225 1.00 61.00 79 ASP A N 1
ATOM 603 C CA . ASP A 1 79 ? 34.846 -28.067 -12.188 1.00 61.00 79 ASP A CA 1
ATOM 604 C C . ASP A 1 79 ? 34.322 -27.431 -10.894 1.00 61.00 79 ASP A C 1
ATOM 606 O O . ASP A 1 79 ? 33.212 -27.719 -10.437 1.00 61.00 79 ASP A O 1
ATOM 610 N N . ALA A 1 80 ? 35.127 -26.536 -10.319 1.00 71.25 80 ALA A N 1
ATOM 611 C CA . ALA A 1 80 ? 34.767 -25.750 -9.146 1.00 71.25 80 ALA A CA 1
ATOM 612 C C . ALA A 1 80 ? 34.172 -24.390 -9.556 1.00 71.25 80 ALA A C 1
ATOM 614 O O . ALA A 1 80 ? 34.710 -23.709 -10.429 1.00 71.25 80 ALA A O 1
ATOM 615 N N . PHE A 1 81 ? 33.103 -23.960 -8.885 1.00 64.12 81 PHE A N 1
ATOM 616 C CA . PHE A 1 81 ? 32.376 -22.719 -9.176 1.00 64.12 81 PHE A CA 1
ATOM 617 C C . PHE A 1 81 ? 32.543 -21.700 -8.049 1.00 64.12 81 PHE A C 1
ATOM 619 O O . PHE A 1 81 ? 32.366 -22.059 -6.887 1.00 64.12 81 PHE A O 1
ATOM 626 N N . ASP A 1 82 ? 32.826 -20.436 -8.382 1.00 65.94 82 ASP A N 1
ATOM 627 C CA . ASP A 1 82 ? 32.819 -19.322 -7.422 1.00 65.94 82 ASP A CA 1
ATOM 628 C C . ASP A 1 82 ? 31.387 -19.085 -6.910 1.00 65.94 82 ASP A C 1
ATOM 630 O O . ASP A 1 82 ? 30.479 -18.789 -7.689 1.00 65.94 82 ASP A O 1
ATOM 634 N N . VAL A 1 83 ? 31.190 -19.198 -5.597 1.00 68.12 83 VAL A N 1
ATOM 635 C CA . VAL A 1 83 ? 29.898 -18.968 -4.927 1.00 68.12 83 VAL A CA 1
ATOM 636 C C . VAL A 1 83 ? 29.895 -17.710 -4.066 1.00 68.12 83 VAL A C 1
ATOM 638 O O . VAL A 1 83 ? 28.839 -17.110 -3.884 1.00 68.12 83 VAL A O 1
ATOM 641 N N . ASP A 1 84 ? 31.062 -17.282 -3.573 1.00 78.62 84 ASP A N 1
ATOM 642 C CA . ASP A 1 84 ? 31.217 -16.059 -2.778 1.00 78.62 84 ASP A CA 1
ATOM 643 C C . ASP A 1 84 ? 32.672 -15.543 -2.816 1.00 78.62 84 ASP A C 1
ATOM 645 O O . ASP A 1 84 ? 33.565 -16.184 -3.382 1.00 78.62 84 ASP A O 1
ATOM 649 N N . ARG A 1 85 ? 32.936 -14.378 -2.216 1.00 87.88 85 ARG A N 1
ATOM 650 C CA . ARG A 1 85 ? 34.284 -13.823 -2.024 1.00 87.88 85 ARG A CA 1
ATOM 651 C C . ARG A 1 85 ? 34.477 -13.319 -0.600 1.00 87.88 85 ARG A C 1
ATOM 653 O O . ARG A 1 85 ? 33.759 -12.424 -0.167 1.00 87.88 85 ARG A O 1
ATOM 660 N N . ALA A 1 86 ? 35.516 -13.815 0.065 1.00 87.94 86 ALA A N 1
ATOM 661 C CA . ALA A 1 86 ? 35.952 -13.331 1.367 1.00 87.94 86 ALA A CA 1
ATOM 662 C C . ALA A 1 86 ? 36.855 -12.099 1.216 1.00 87.94 86 ALA A C 1
ATOM 664 O O . ALA A 1 86 ? 37.844 -12.127 0.475 1.00 87.94 86 ALA A O 1
ATOM 665 N N . LYS A 1 87 ? 36.512 -11.023 1.922 1.00 90.56 87 LYS A N 1
ATOM 666 C CA . LYS A 1 87 ? 37.176 -9.712 1.927 1.00 90.56 87 LYS A CA 1
ATOM 667 C C . LYS A 1 87 ? 37.783 -9.422 3.304 1.00 90.56 87 LYS A C 1
ATOM 669 O O . LYS A 1 87 ? 37.476 -10.133 4.259 1.00 90.56 87 LYS A O 1
ATOM 674 N N . PRO A 1 88 ? 38.625 -8.378 3.453 1.00 89.19 88 PRO A N 1
ATOM 675 C CA . PRO A 1 88 ? 39.126 -7.979 4.763 1.00 89.19 88 PRO A CA 1
ATOM 676 C C . PRO A 1 88 ? 37.980 -7.790 5.757 1.00 89.19 88 PRO A C 1
ATOM 678 O O . PRO A 1 88 ? 36.966 -7.203 5.398 1.00 89.19 88 PRO A O 1
ATOM 681 N N . VAL A 1 89 ? 38.191 -8.272 6.981 1.00 83.25 89 VAL A N 1
ATOM 682 C CA . VAL A 1 89 ? 37.238 -8.427 8.090 1.00 83.25 89 VAL A CA 1
ATOM 683 C C . VAL A 1 89 ? 36.199 -9.543 7.955 1.00 83.25 89 VAL A C 1
ATOM 685 O O . VAL A 1 89 ? 35.405 -9.696 8.873 1.00 83.25 89 VAL A O 1
ATOM 688 N N . ASP A 1 90 ? 36.205 -10.360 6.902 1.00 88.38 90 ASP A N 1
ATOM 689 C CA . ASP A 1 90 ? 35.326 -11.534 6.854 1.00 88.38 90 ASP A CA 1
ATOM 690 C C . ASP A 1 90 ? 35.898 -12.703 7.667 1.00 88.38 90 ASP A C 1
ATOM 692 O O . ASP A 1 90 ? 37.097 -13.007 7.616 1.00 88.38 90 ASP A O 1
ATOM 696 N N . MET A 1 91 ? 35.007 -13.387 8.389 1.00 91.19 91 MET A N 1
ATOM 697 C CA . MET A 1 91 ? 35.261 -14.701 8.977 1.00 91.19 91 MET A CA 1
ATOM 698 C C . MET A 1 91 ? 35.026 -15.786 7.923 1.00 91.19 91 MET A C 1
ATOM 700 O O . MET A 1 91 ? 34.041 -15.742 7.184 1.00 91.19 91 MET A O 1
ATOM 704 N N . VAL A 1 92 ? 35.946 -16.744 7.842 1.00 90.75 92 VAL A N 1
ATOM 705 C CA . VAL A 1 92 ? 35.964 -17.781 6.809 1.00 90.75 92 VAL A CA 1
ATOM 706 C C . VAL A 1 92 ? 36.191 -19.147 7.447 1.00 90.75 92 VAL A C 1
ATOM 708 O O . VAL A 1 92 ? 37.137 -19.350 8.213 1.00 90.75 92 VAL A O 1
ATOM 711 N N . GLY A 1 93 ? 35.322 -20.103 7.113 1.00 89.50 93 GLY A N 1
ATOM 712 C CA . GLY A 1 93 ? 35.405 -21.481 7.605 1.00 89.50 93 GLY A CA 1
ATOM 713 C C . GLY A 1 93 ? 35.008 -21.655 9.075 1.00 89.50 93 GLY A C 1
ATOM 714 O O . GLY A 1 93 ? 35.140 -22.744 9.624 1.00 89.50 93 GLY A O 1
ATOM 715 N N . ASP A 1 94 ? 34.512 -20.600 9.704 1.00 91.50 94 ASP A N 1
ATOM 716 C CA . ASP A 1 94 ? 34.000 -20.539 11.068 1.00 91.50 94 ASP A CA 1
ATOM 717 C C . ASP A 1 94 ? 32.769 -21.431 11.271 1.00 91.50 94 ASP A C 1
ATOM 719 O O . ASP A 1 94 ? 32.714 -22.163 12.253 1.00 91.50 94 ASP A O 1
ATOM 723 N N . PHE A 1 95 ? 31.825 -21.456 10.325 1.00 88.00 95 PHE A N 1
ATOM 724 C CA . PHE A 1 95 ? 30.610 -22.265 10.467 1.00 88.00 95 PHE A CA 1
ATOM 725 C C . PHE A 1 95 ? 30.886 -23.775 10.406 1.00 88.00 95 PHE A C 1
ATOM 727 O O . PHE A 1 95 ? 30.435 -24.522 11.271 1.00 88.00 95 PHE A O 1
ATOM 734 N N . ASP A 1 96 ? 31.649 -24.236 9.407 1.00 88.69 96 ASP A N 1
ATOM 735 C CA . ASP A 1 96 ? 31.992 -25.661 9.284 1.00 88.69 96 ASP A CA 1
ATOM 736 C C . ASP A 1 96 ? 32.839 -26.124 10.490 1.00 88.69 96 ASP A C 1
ATOM 738 O O . ASP A 1 96 ? 32.632 -27.224 11.003 1.00 88.69 96 ASP A O 1
ATOM 742 N N . ALA A 1 97 ? 33.722 -25.251 10.998 1.00 89.62 97 ALA A N 1
ATOM 743 C CA . ALA A 1 97 ? 34.498 -25.487 12.215 1.00 89.62 97 ALA A CA 1
ATOM 744 C C . ALA A 1 97 ? 33.610 -25.579 13.468 1.00 89.62 97 ALA A C 1
ATOM 746 O O . ALA A 1 97 ? 33.762 -26.509 14.256 1.00 89.62 97 ALA A O 1
ATOM 747 N N . LEU A 1 98 ? 32.651 -24.660 13.629 1.00 88.25 98 LEU A N 1
ATOM 748 C CA . LEU A 1 98 ? 31.688 -24.656 14.735 1.00 88.25 98 LEU A CA 1
ATOM 749 C C . LEU A 1 98 ? 30.824 -25.923 14.753 1.00 88.25 98 LEU A C 1
ATOM 751 O O . LEU A 1 98 ? 30.533 -26.466 15.815 1.00 88.25 98 LEU A O 1
ATOM 755 N N . MET A 1 99 ? 30.411 -26.391 13.574 1.00 86.88 99 MET A N 1
ATOM 756 C CA . MET A 1 99 ? 29.556 -27.569 13.422 1.00 86.88 99 MET A CA 1
ATOM 757 C C . MET A 1 99 ? 30.330 -28.895 13.470 1.00 86.88 99 MET A C 1
ATOM 759 O O . MET A 1 99 ? 29.704 -29.954 13.508 1.00 86.88 99 MET A O 1
ATOM 763 N N . GLY A 1 100 ? 31.667 -28.864 13.454 1.00 88.00 100 GLY A N 1
ATOM 764 C CA . GLY A 1 100 ? 32.505 -30.066 13.458 1.00 88.00 100 GLY A CA 1
ATOM 765 C C . GLY A 1 100 ? 32.357 -30.925 12.198 1.00 88.00 100 GLY A C 1
ATOM 766 O O . GLY A 1 100 ? 32.507 -32.145 12.267 1.00 88.00 100 GLY A O 1
ATOM 767 N N . ILE A 1 101 ? 32.039 -30.309 11.056 1.00 88.38 101 ILE A N 1
ATOM 768 C CA . ILE A 1 101 ? 31.869 -30.994 9.767 1.00 88.38 101 ILE A CA 1
ATOM 769 C C . ILE A 1 101 ? 33.060 -30.715 8.835 1.00 88.38 101 ILE A C 1
ATOM 771 O O . ILE A 1 101 ? 33.722 -29.686 8.983 1.00 88.38 101 ILE A O 1
ATOM 775 N N . PRO A 1 102 ? 33.357 -31.596 7.859 1.00 91.19 102 PRO A N 1
ATOM 776 C CA . PRO A 1 102 ? 34.355 -31.305 6.830 1.00 91.19 102 PRO A CA 1
ATOM 777 C C . PRO A 1 102 ? 34.019 -30.027 6.051 1.00 91.19 102 PRO A C 1
ATOM 779 O O . PRO A 1 102 ? 32.849 -29.655 5.932 1.00 91.19 102 PRO A O 1
ATOM 782 N N . ARG A 1 103 ? 35.039 -29.378 5.477 1.00 91.75 103 ARG A N 1
ATOM 783 C CA . ARG A 1 103 ? 34.868 -28.179 4.643 1.00 91.75 103 ARG A CA 1
ATOM 784 C C . ARG A 1 103 ? 33.896 -28.458 3.505 1.00 91.75 103 ARG A C 1
ATOM 786 O O . ARG A 1 103 ? 34.159 -29.317 2.665 1.00 91.75 103 ARG A O 1
ATOM 793 N N . ARG A 1 104 ? 32.799 -27.707 3.433 1.00 84.75 104 ARG A N 1
ATOM 794 C CA . ARG A 1 104 ? 31.829 -27.854 2.330 1.00 84.75 104 ARG A CA 1
ATOM 795 C C . ARG A 1 104 ? 32.220 -27.068 1.086 1.00 84.75 104 ARG A C 1
ATOM 797 O O . ARG A 1 104 ? 31.728 -27.358 0.003 1.00 84.75 104 ARG A O 1
ATOM 804 N N . LEU A 1 105 ? 33.101 -26.088 1.254 1.00 87.81 105 LEU A N 1
ATOM 805 C CA . LEU A 1 105 ? 33.559 -25.178 0.215 1.00 87.81 105 LEU A CA 1
ATOM 806 C C . LEU A 1 105 ? 35.089 -25.157 0.208 1.00 87.81 105 LEU A C 1
ATOM 808 O O . LEU A 1 105 ? 35.719 -25.271 1.259 1.00 87.81 105 LEU A O 1
ATOM 812 N N . SER A 1 106 ? 35.679 -24.977 -0.965 1.00 90.69 106 SER A N 1
ATOM 813 C CA . SER A 1 106 ? 37.090 -24.627 -1.117 1.00 90.69 106 SER A CA 1
ATOM 814 C C . SER A 1 106 ? 37.247 -23.115 -0.999 1.00 90.69 106 SER A C 1
ATOM 816 O O . SER A 1 106 ? 36.389 -22.362 -1.451 1.00 90.69 106 SER A O 1
ATOM 818 N N . VAL A 1 107 ? 38.358 -22.645 -0.447 1.00 93.25 107 VAL A N 1
ATOM 819 C CA . VAL A 1 107 ? 38.709 -21.223 -0.448 1.00 93.25 107 VAL A CA 1
ATOM 820 C C . VAL A 1 107 ? 40.096 -21.066 -1.041 1.00 93.25 107 VAL A C 1
ATOM 822 O O . VAL A 1 107 ? 41.032 -21.740 -0.622 1.00 93.25 107 VAL A O 1
ATOM 825 N N . ILE A 1 108 ? 40.227 -20.179 -2.023 1.00 93.94 108 ILE A N 1
ATOM 826 C CA . ILE A 1 108 ? 41.474 -19.923 -2.747 1.00 93.94 108 ILE A CA 1
ATOM 827 C C . ILE A 1 108 ? 41.789 -18.432 -2.726 1.00 93.94 108 ILE A C 1
ATOM 829 O O . ILE A 1 108 ? 40.913 -17.600 -2.961 1.00 93.94 108 ILE A O 1
ATOM 833 N N . ALA A 1 109 ? 43.033 -18.082 -2.427 1.00 94.75 109 ALA A N 1
ATOM 834 C CA . ALA A 1 109 ? 43.487 -16.703 -2.474 1.00 94.75 109 ALA A CA 1
ATOM 835 C C . ALA A 1 109 ? 43.488 -16.203 -3.932 1.00 94.75 109 ALA A C 1
ATOM 837 O O . ALA A 1 109 ? 44.012 -16.876 -4.812 1.00 94.75 109 ALA A O 1
ATOM 838 N N . LEU A 1 110 ? 42.877 -15.045 -4.202 1.00 91.75 110 LEU A N 1
ATOM 839 C CA . LEU A 1 110 ? 42.867 -14.416 -5.539 1.00 91.75 110 LEU A CA 1
ATOM 840 C C . LEU A 1 110 ? 44.010 -13.412 -5.734 1.00 91.75 110 LEU A C 1
ATOM 842 O O . LEU A 1 110 ? 44.160 -12.814 -6.793 1.00 91.75 110 LEU A O 1
ATOM 846 N N . GLU A 1 111 ? 44.725 -13.140 -4.652 1.00 93.06 111 GLU A N 1
ATOM 847 C CA . GLU A 1 111 ? 45.860 -12.241 -4.552 1.00 93.06 111 GLU A CA 1
ATOM 848 C C . GLU A 1 111 ? 46.629 -12.617 -3.277 1.00 93.06 111 GLU A C 1
ATOM 850 O O . GLU A 1 111 ? 46.312 -13.612 -2.625 1.00 93.06 111 GLU A O 1
ATOM 855 N N . GLN A 1 112 ? 47.624 -11.827 -2.872 1.00 94.56 112 GLN A N 1
ATOM 856 C CA . GLN A 1 112 ? 48.251 -12.046 -1.569 1.00 94.56 112 GLN A CA 1
ATOM 857 C C . GLN A 1 112 ? 47.242 -11.814 -0.437 1.00 94.56 112 GLN A C 1
ATOM 859 O O . GLN A 1 112 ? 46.813 -10.682 -0.199 1.00 94.56 112 GLN A O 1
ATOM 864 N N . VAL A 1 113 ? 46.904 -12.885 0.282 1.00 95.62 113 VAL A N 1
ATOM 865 C CA . VAL A 1 113 ? 45.985 -12.847 1.421 1.00 95.62 113 VAL A CA 1
ATOM 866 C C . VAL A 1 113 ? 46.767 -12.975 2.720 1.00 95.62 113 VAL A C 1
ATOM 868 O O . VAL A 1 113 ? 47.527 -13.922 2.930 1.00 95.62 113 VAL A O 1
ATOM 871 N N . LEU A 1 114 ? 46.545 -12.014 3.611 1.00 93.81 114 LEU A N 1
ATOM 872 C CA . LEU A 1 114 ? 46.956 -12.078 5.005 1.00 93.81 114 LEU A CA 1
ATOM 873 C C . LEU A 1 114 ? 45.728 -12.409 5.841 1.00 93.81 114 LEU A C 1
ATOM 875 O O . LEU A 1 114 ? 44.750 -11.661 5.809 1.00 93.81 114 LEU A O 1
ATOM 879 N N . ALA A 1 115 ? 45.780 -13.487 6.610 1.00 93.75 115 ALA A N 1
ATOM 880 C CA . ALA A 1 115 ? 44.686 -13.895 7.477 1.00 93.75 115 ALA A CA 1
ATOM 881 C C . ALA A 1 115 ? 45.188 -14.227 8.881 1.00 93.75 115 ALA A C 1
ATOM 883 O O . ALA A 1 115 ? 46.319 -14.669 9.070 1.00 93.75 115 ALA A O 1
ATOM 884 N N . LEU A 1 116 ? 44.328 -14.029 9.870 1.00 93.81 116 LEU A N 1
ATOM 885 C CA . LEU A 1 116 ? 44.524 -14.552 11.209 1.00 93.81 116 LEU A CA 1
ATOM 886 C C . LEU A 1 116 ? 43.834 -15.911 11.298 1.00 93.81 116 LEU A C 1
ATOM 888 O O . LEU A 1 116 ? 42.621 -15.980 11.126 1.00 93.81 116 LEU A O 1
ATOM 892 N N . GLN A 1 117 ? 44.584 -16.977 11.552 1.00 94.62 117 GLN A N 1
ATOM 893 C CA . GLN A 1 117 ? 44.047 -18.321 11.729 1.00 94.62 117 GLN A CA 1
ATOM 894 C C . GLN A 1 117 ? 43.915 -18.633 13.219 1.00 94.62 117 GLN A C 1
ATOM 896 O O . GLN A 1 117 ? 44.910 -18.620 13.945 1.00 94.62 117 GLN A O 1
ATOM 901 N N . ALA A 1 118 ? 42.699 -18.937 13.657 1.00 94.62 118 ALA A N 1
ATOM 902 C CA . ALA A 1 118 ? 42.365 -19.257 15.037 1.00 94.62 118 ALA A CA 1
ATOM 903 C C . ALA A 1 118 ? 41.892 -20.717 15.159 1.00 94.62 118 ALA A C 1
ATOM 905 O O . ALA A 1 118 ? 41.206 -21.221 14.262 1.00 94.62 118 ALA A O 1
ATOM 906 N N . PRO A 1 119 ? 42.210 -21.417 16.261 1.00 94.06 119 PRO A N 1
ATOM 907 C CA . PRO A 1 119 ? 41.689 -22.757 16.499 1.00 94.06 119 PRO A CA 1
ATOM 908 C C . PRO A 1 119 ? 40.183 -22.714 16.804 1.00 94.06 119 PRO A C 1
ATOM 910 O O . PRO A 1 119 ? 39.663 -21.718 17.318 1.00 94.06 119 PRO A O 1
ATOM 913 N N . VAL A 1 120 ? 39.470 -23.817 16.538 1.00 92.56 120 VAL A N 1
ATOM 914 C CA . VAL A 1 120 ? 38.013 -23.921 16.799 1.00 92.56 120 VAL A CA 1
ATOM 915 C C . VAL A 1 120 ? 37.663 -23.637 18.261 1.00 92.56 120 VAL A C 1
ATOM 917 O O . VAL A 1 120 ? 36.639 -23.019 18.543 1.00 92.56 120 VAL A O 1
ATOM 920 N N . ALA A 1 121 ? 38.542 -24.016 19.195 1.00 92.06 121 ALA A N 1
ATOM 921 C CA . ALA A 1 121 ? 38.366 -23.750 20.622 1.00 92.06 121 ALA A CA 1
ATOM 922 C C . ALA A 1 121 ? 38.116 -22.260 20.918 1.00 92.06 121 ALA A C 1
ATOM 924 O O . ALA A 1 121 ? 37.256 -21.945 21.739 1.00 92.06 121 ALA A O 1
ATOM 925 N N . MET A 1 122 ? 38.775 -21.352 20.185 1.00 93.62 122 MET A N 1
ATOM 926 C CA . MET A 1 122 ? 38.538 -19.917 20.348 1.00 93.62 122 MET A CA 1
ATOM 927 C C . MET A 1 122 ? 37.139 -19.507 19.903 1.00 93.62 122 MET A C 1
ATOM 929 O O . MET A 1 122 ? 36.551 -18.619 20.509 1.00 93.62 122 MET A O 1
ATOM 933 N N . LEU A 1 123 ? 36.577 -20.148 18.874 1.00 91.06 123 LEU A N 1
ATOM 934 C CA . LEU A 1 123 ? 35.216 -19.846 18.439 1.00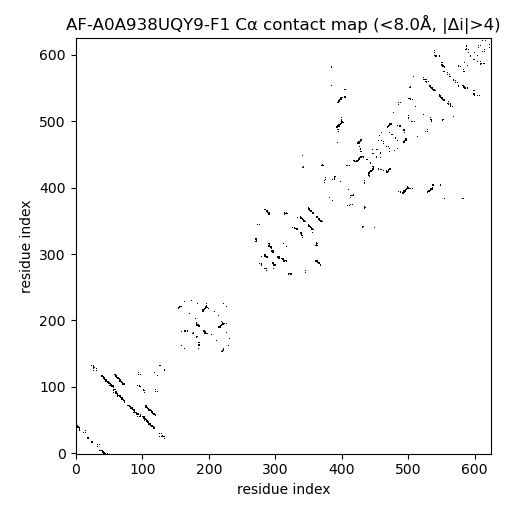 91.06 123 LEU A CA 1
ATOM 935 C C . LEU A 1 123 ? 34.219 -20.209 19.544 1.00 91.06 123 LEU A C 1
ATOM 937 O O . LEU A 1 123 ? 33.393 -19.380 19.912 1.00 91.06 123 LEU A O 1
ATOM 941 N N . HIS A 1 124 ? 34.353 -21.395 20.147 1.00 89.31 124 HIS A N 1
ATOM 942 C CA . HIS A 1 124 ? 33.541 -21.793 21.304 1.00 89.31 124 HIS A CA 1
ATOM 943 C C . HIS A 1 124 ? 33.696 -20.834 22.490 1.00 89.31 124 HIS A C 1
ATOM 945 O O . HIS A 1 124 ? 32.709 -20.495 23.141 1.00 89.31 124 HIS A O 1
ATOM 951 N N . GLU A 1 125 ? 34.913 -20.360 22.751 1.00 90.50 125 GLU A N 1
ATOM 952 C CA . GLU A 1 125 ? 35.186 -19.393 23.813 1.00 90.50 125 GLU A CA 1
ATOM 953 C C . GLU A 1 125 ? 34.488 -18.045 23.566 1.00 90.50 125 GLU A C 1
ATOM 955 O O . GLU A 1 125 ? 33.902 -17.491 24.499 1.00 90.50 125 GLU A O 1
ATOM 960 N N . LEU A 1 126 ? 34.450 -17.557 22.316 1.00 93.06 126 LEU A N 1
ATOM 961 C CA . LEU A 1 126 ? 33.690 -16.354 21.944 1.00 93.06 126 LEU A CA 1
ATOM 962 C C . LEU A 1 126 ? 32.193 -16.517 22.249 1.00 93.06 126 LEU A C 1
ATOM 964 O O . LEU A 1 126 ? 31.586 -15.619 22.833 1.00 93.06 126 LEU A O 1
ATOM 968 N N . PHE A 1 127 ? 31.605 -17.673 21.918 1.00 91.12 127 PHE A N 1
ATOM 969 C CA . PHE A 1 127 ? 30.204 -17.977 22.237 1.00 91.12 127 PHE A CA 1
ATOM 970 C C . PHE A 1 127 ? 29.936 -18.060 23.743 1.00 91.12 127 PHE A C 1
ATOM 972 O O . PHE A 1 127 ? 28.901 -17.584 24.207 1.00 91.12 127 PHE A O 1
ATOM 979 N N . GLN A 1 128 ? 30.848 -18.661 24.511 1.00 90.56 128 GLN A N 1
ATOM 980 C CA . GLN A 1 128 ? 30.682 -18.831 25.957 1.00 90.56 128 GLN A CA 1
ATOM 981 C C . GLN A 1 128 ? 30.856 -17.521 26.729 1.00 90.56 128 GLN A C 1
ATOM 983 O O . GLN A 1 128 ? 30.164 -17.301 27.722 1.00 90.56 128 GLN A O 1
ATOM 988 N N . ARG A 1 129 ? 31.777 -16.655 26.293 1.00 92.38 129 ARG A N 1
ATOM 989 C CA . ARG A 1 129 ? 32.115 -15.409 26.996 1.00 92.38 129 ARG A CA 1
ATOM 990 C C . ARG A 1 129 ? 31.305 -14.199 26.532 1.00 92.38 129 ARG A C 1
ATOM 992 O O . ARG A 1 129 ? 31.190 -13.241 27.290 1.00 92.38 129 ARG A O 1
ATOM 999 N N . SER A 1 130 ? 30.709 -14.231 25.335 1.00 92.44 130 SER A N 1
ATOM 1000 C CA . SER A 1 130 ? 29.847 -13.152 24.834 1.00 92.44 130 SER A CA 1
ATOM 1001 C C . SER A 1 130 ? 28.537 -13.676 24.239 1.00 92.44 130 SER A C 1
ATOM 1003 O O . SER A 1 130 ? 28.451 -14.088 23.081 1.00 92.44 130 SER A O 1
ATOM 1005 N N . ALA A 1 131 ? 27.455 -13.556 25.015 1.00 87.56 131 ALA A N 1
ATOM 1006 C CA . ALA A 1 131 ? 26.099 -13.820 24.529 1.00 87.56 131 ALA A CA 1
ATOM 1007 C C . ALA A 1 131 ? 25.703 -12.880 23.370 1.00 87.56 131 ALA A C 1
ATOM 1009 O O . ALA A 1 131 ? 24.961 -13.277 22.470 1.00 87.56 131 ALA A O 1
ATOM 1010 N N . ALA A 1 132 ? 26.222 -11.645 23.367 1.00 87.75 132 ALA A N 1
ATOM 1011 C CA . ALA A 1 132 ? 25.996 -10.679 22.296 1.00 87.75 132 ALA A CA 1
ATOM 1012 C C . ALA A 1 132 ? 26.637 -11.136 20.976 1.00 87.75 132 ALA A C 1
ATOM 1014 O O . ALA A 1 132 ? 25.983 -11.071 19.933 1.00 87.75 132 ALA A O 1
ATOM 1015 N N . PHE A 1 133 ? 27.870 -11.655 21.026 1.00 93.25 133 PHE A N 1
ATOM 1016 C CA . PHE A 1 133 ? 28.520 -12.288 19.878 1.00 93.25 133 PHE A CA 1
ATOM 1017 C C . PHE A 1 133 ? 27.696 -13.474 19.372 1.00 93.25 133 PHE A C 1
ATOM 1019 O O . PHE A 1 133 ? 27.374 -13.524 18.187 1.00 93.25 133 PHE A O 1
ATOM 1026 N N . GLY A 1 134 ? 27.288 -14.381 20.267 1.00 89.75 134 GLY A N 1
ATOM 1027 C CA . GLY A 1 134 ? 26.520 -15.570 19.891 1.00 89.75 134 GLY A CA 1
ATOM 1028 C C . GLY A 1 134 ? 25.194 -15.243 19.196 1.00 89.75 134 GLY A C 1
ATOM 1029 O O . GLY A 1 134 ? 24.870 -15.838 18.167 1.00 89.75 134 GLY A O 1
ATOM 1030 N N . LEU A 1 135 ? 24.450 -14.252 19.701 1.00 86.44 135 LEU A N 1
ATOM 1031 C CA . LEU A 1 135 ? 23.202 -13.801 19.080 1.00 86.44 135 LEU A CA 1
ATOM 1032 C C . LEU A 1 135 ? 23.442 -13.161 17.704 1.00 86.44 135 LEU A C 1
ATOM 1034 O O . LEU A 1 135 ? 22.726 -13.477 16.753 1.00 86.44 135 LEU A O 1
ATOM 1038 N N . ALA A 1 136 ? 24.438 -12.279 17.586 1.00 86.88 136 ALA A N 1
ATOM 1039 C CA . ALA A 1 136 ? 24.756 -11.610 16.325 1.00 86.88 136 ALA A CA 1
ATOM 1040 C C . ALA A 1 136 ? 25.251 -12.604 15.260 1.00 86.88 136 ALA A C 1
ATOM 1042 O O . ALA A 1 136 ? 24.835 -12.535 14.103 1.00 86.88 136 ALA A O 1
ATOM 1043 N N . TYR A 1 137 ? 26.070 -13.577 15.665 1.00 90.88 137 TYR A N 1
ATOM 1044 C CA . TYR A 1 137 ? 26.538 -14.657 14.804 1.00 90.88 137 TYR A CA 1
ATOM 1045 C C . TYR A 1 137 ? 25.371 -15.516 14.296 1.00 90.88 137 TYR A C 1
ATOM 1047 O O . TYR A 1 137 ? 25.243 -15.748 13.094 1.00 90.88 137 TYR A O 1
ATOM 1055 N N . ALA A 1 138 ? 24.462 -15.932 15.187 1.00 83.31 138 ALA A N 1
ATOM 1056 C CA . ALA A 1 138 ? 23.283 -16.715 14.817 1.00 83.31 138 ALA A CA 1
ATOM 1057 C C . ALA A 1 138 ? 22.358 -15.960 13.844 1.00 83.31 138 ALA A C 1
ATOM 1059 O O . ALA A 1 138 ? 21.838 -16.555 12.900 1.00 83.31 138 ALA A O 1
ATOM 1060 N N . GLN A 1 139 ? 22.185 -14.647 14.029 1.00 81.88 139 GLN A N 1
ATOM 1061 C CA . GLN A 1 139 ? 21.426 -13.800 13.102 1.00 81.88 139 GLN A CA 1
ATOM 1062 C C . GLN A 1 139 ? 22.086 -13.720 11.720 1.00 81.88 139 GLN A C 1
ATOM 1064 O O . GLN A 1 139 ? 21.393 -13.831 10.708 1.00 81.88 139 GLN A O 1
ATOM 1069 N N . GLN A 1 140 ? 23.412 -13.569 11.664 1.00 82.88 140 GLN A N 1
ATOM 1070 C CA . GLN A 1 140 ? 24.162 -13.516 10.409 1.00 82.88 140 GLN A CA 1
ATOM 1071 C C . GLN A 1 140 ? 24.091 -14.845 9.644 1.00 82.88 140 GLN A C 1
ATOM 1073 O O . GLN A 1 140 ? 23.826 -14.854 8.442 1.00 82.88 140 GLN A O 1
ATOM 1078 N N . VAL A 1 141 ? 24.268 -15.971 10.338 1.00 78.50 141 VAL A N 1
ATOM 1079 C CA . VAL A 1 141 ? 24.141 -17.312 9.753 1.00 78.50 141 VAL A CA 1
ATOM 1080 C C . VAL A 1 141 ? 22.703 -17.584 9.303 1.00 78.50 141 VAL A C 1
ATOM 1082 O O . VAL A 1 141 ? 22.489 -18.034 8.179 1.00 78.50 141 VAL A O 1
ATOM 1085 N N . GLY A 1 142 ? 21.703 -17.250 10.123 1.00 67.75 142 GLY A N 1
ATOM 1086 C CA . GLY A 1 142 ? 20.289 -17.405 9.772 1.00 67.75 142 GLY A CA 1
ATOM 1087 C C . GLY A 1 142 ? 19.887 -16.600 8.532 1.00 67.75 142 GLY A C 1
ATOM 1088 O O . GLY A 1 142 ? 19.163 -17.109 7.676 1.00 67.75 142 GLY A O 1
ATOM 1089 N N . ALA A 1 143 ? 20.405 -15.376 8.387 1.00 68.56 143 ALA A N 1
ATOM 1090 C CA . ALA A 1 143 ? 20.202 -14.566 7.188 1.00 68.56 143 ALA A CA 1
ATOM 1091 C C . ALA A 1 143 ? 20.806 -15.224 5.933 1.00 68.56 143 ALA A C 1
ATOM 1093 O O . ALA A 1 143 ? 20.138 -15.263 4.900 1.00 68.56 143 ALA A O 1
ATOM 1094 N N . LYS A 1 144 ? 22.013 -15.806 6.034 1.00 62.19 144 LYS A N 1
ATOM 1095 C CA . LYS A 1 144 ? 22.642 -16.557 4.931 1.00 62.19 144 LYS A CA 1
ATOM 1096 C C . LYS A 1 144 ? 21.843 -17.813 4.557 1.00 62.19 144 LYS A C 1
ATOM 1098 O O . LYS A 1 144 ? 21.560 -18.020 3.382 1.00 62.19 144 LYS A O 1
ATOM 1103 N N . PHE A 1 145 ? 21.378 -18.602 5.528 1.00 57.91 145 PHE A N 1
ATOM 1104 C CA . PHE A 1 145 ? 20.558 -19.794 5.251 1.00 57.91 145 PHE A CA 1
ATOM 1105 C C . PHE A 1 145 ? 19.218 -19.467 4.582 1.00 57.91 145 PHE A C 1
ATOM 1107 O O . PHE A 1 145 ? 18.800 -20.177 3.671 1.00 57.91 145 PHE A O 1
ATOM 1114 N N . LEU A 1 146 ? 18.544 -18.387 4.991 1.00 51.03 146 LEU A N 1
ATOM 1115 C CA . LEU A 1 146 ? 17.299 -17.941 4.350 1.00 51.03 146 LEU A CA 1
ATOM 1116 C C . LEU A 1 146 ? 17.508 -17.487 2.898 1.00 51.03 146 LEU A C 1
ATOM 1118 O O . LEU A 1 146 ? 16.583 -17.572 2.087 1.00 51.03 146 LEU A O 1
ATOM 1122 N N . GLN A 1 147 ? 18.713 -17.015 2.582 1.00 50.91 147 GLN A N 1
ATOM 1123 C CA . GLN A 1 147 ? 19.122 -16.636 1.236 1.00 50.91 147 GLN A CA 1
ATOM 1124 C C . GLN A 1 147 ? 19.495 -17.867 0.384 1.00 50.91 147 GLN A C 1
ATOM 1126 O O . GLN A 1 147 ? 19.142 -17.918 -0.792 1.00 50.91 147 GLN A O 1
ATOM 1131 N N . GLU A 1 148 ? 20.142 -18.880 0.971 1.00 44.06 148 GLU A N 1
ATOM 1132 C CA . GLU A 1 148 ? 20.624 -20.079 0.264 1.00 44.06 148 GLU A CA 1
ATOM 1133 C C . GLU A 1 148 ? 19.591 -21.208 0.121 1.00 44.06 148 GLU A C 1
ATOM 1135 O O . GLU A 1 148 ? 19.589 -21.898 -0.898 1.00 44.06 148 GLU A O 1
ATOM 1140 N N . ALA A 1 149 ? 18.643 -21.365 1.055 1.00 38.28 149 ALA A N 1
ATOM 1141 C CA . ALA A 1 149 ? 17.580 -22.384 0.993 1.00 38.28 149 ALA A CA 1
ATOM 1142 C C . ALA A 1 149 ? 16.637 -22.248 -0.226 1.00 38.28 149 ALA A C 1
ATOM 1144 O O . ALA A 1 149 ? 15.741 -23.068 -0.421 1.00 38.28 149 ALA A O 1
ATOM 1145 N N . ARG A 1 150 ? 16.836 -21.221 -1.059 1.00 44.47 150 ARG A N 1
ATOM 1146 C CA . ARG A 1 150 ? 16.118 -20.978 -2.315 1.00 44.47 150 ARG A CA 1
ATOM 1147 C C . ARG A 1 150 ? 16.814 -21.549 -3.560 1.00 44.47 150 ARG A C 1
ATOM 1149 O O . ARG A 1 150 ? 16.280 -21.392 -4.647 1.00 44.47 150 ARG A O 1
ATOM 1156 N N . ARG A 1 151 ? 17.981 -22.204 -3.452 1.00 43.62 151 ARG A N 1
ATOM 1157 C CA . ARG A 1 151 ? 18.744 -22.697 -4.619 1.00 43.62 151 ARG A CA 1
ATOM 1158 C C . ARG A 1 151 ? 19.166 -24.166 -4.473 1.00 43.62 151 ARG A C 1
ATOM 1160 O O . ARG A 1 151 ? 20.161 -24.457 -3.822 1.00 43.62 151 ARG A O 1
ATOM 1167 N N . VAL A 1 152 ? 18.462 -25.093 -5.135 1.00 46.94 152 VAL A N 1
ATOM 1168 C CA . VAL A 1 152 ? 18.964 -26.461 -5.396 1.00 46.94 152 VAL A CA 1
ATOM 1169 C C . VAL A 1 152 ? 19.566 -26.488 -6.808 1.00 46.94 152 VAL A C 1
ATOM 1171 O O . VAL A 1 152 ? 18.838 -26.220 -7.766 1.00 46.94 152 VAL A O 1
ATOM 1174 N N . PRO A 1 153 ? 20.869 -26.773 -6.988 1.00 53.62 153 PRO A N 1
ATOM 1175 C CA . PRO A 1 153 ? 21.476 -26.819 -8.314 1.00 53.62 153 PRO A CA 1
ATOM 1176 C C . PRO A 1 153 ? 21.010 -28.068 -9.078 1.00 53.62 153 PRO A C 1
ATOM 1178 O O . PRO A 1 153 ? 21.320 -29.194 -8.698 1.00 53.62 153 PRO A O 1
ATOM 1181 N N . LEU A 1 154 ? 20.254 -27.866 -10.161 1.00 63.19 154 LEU A N 1
ATOM 1182 C CA . LEU A 1 154 ? 19.816 -28.939 -11.058 1.00 63.19 154 LEU A CA 1
ATOM 1183 C C . LEU A 1 154 ? 20.909 -29.270 -12.093 1.00 63.19 154 LEU A C 1
ATOM 1185 O O . LEU A 1 154 ? 21.509 -28.344 -12.651 1.00 63.19 154 LEU A O 1
ATOM 1189 N N . PRO A 1 155 ? 21.150 -30.558 -12.405 1.00 63.84 155 PRO A N 1
ATOM 1190 C CA . PRO A 1 155 ? 22.068 -30.955 -13.469 1.00 63.84 155 PRO A CA 1
ATOM 1191 C C . PRO A 1 155 ? 21.565 -30.442 -14.823 1.00 63.84 155 PRO A C 1
ATOM 1193 O O . PRO A 1 155 ? 20.371 -30.488 -15.106 1.00 63.84 155 PRO A O 1
ATOM 1196 N N . TYR A 1 156 ? 22.468 -29.923 -15.654 1.00 76.38 156 TYR A N 1
ATOM 1197 C CA . TYR A 1 156 ? 22.119 -29.326 -16.943 1.00 76.38 156 TYR A CA 1
ATOM 1198 C C . TYR A 1 156 ? 22.065 -30.377 -18.064 1.00 76.38 156 TYR A C 1
ATOM 1200 O O . TYR A 1 156 ? 22.959 -31.215 -18.175 1.00 76.38 156 TYR A O 1
ATOM 1208 N N . TYR A 1 157 ? 21.027 -30.317 -18.897 1.00 79.12 157 TYR A N 1
ATOM 1209 C CA . TYR A 1 157 ? 20.781 -31.205 -20.028 1.00 79.12 157 TYR A CA 1
ATOM 1210 C C . TYR A 1 157 ? 21.027 -30.467 -21.348 1.00 79.12 157 TYR A C 1
ATOM 1212 O O . TYR A 1 157 ? 20.336 -29.508 -21.692 1.00 79.12 157 TYR A O 1
ATOM 1220 N N . ASP A 1 158 ? 22.030 -30.931 -22.092 1.00 80.12 158 ASP A N 1
ATOM 1221 C CA . ASP A 1 158 ? 22.462 -30.335 -23.354 1.00 80.12 158 ASP A CA 1
ATOM 1222 C C . ASP A 1 158 ? 21.628 -30.875 -24.526 1.00 80.12 158 ASP A C 1
ATOM 1224 O O . ASP A 1 158 ? 21.891 -31.949 -25.079 1.00 80.12 158 ASP A O 1
ATOM 1228 N N . VAL A 1 159 ? 20.619 -30.096 -24.913 1.00 77.25 159 VAL A N 1
ATOM 1229 C CA . VAL A 1 159 ? 19.695 -30.416 -26.011 1.00 77.25 159 VAL A CA 1
ATOM 1230 C C . VAL A 1 159 ? 20.415 -30.505 -27.363 1.00 77.25 159 VAL A C 1
ATOM 1232 O O . VAL A 1 159 ? 19.951 -31.210 -28.255 1.00 77.25 159 VAL A O 1
ATOM 1235 N N . ALA A 1 160 ? 21.563 -29.839 -27.538 1.00 73.25 160 ALA A N 1
ATOM 1236 C CA . ALA A 1 160 ? 22.314 -29.914 -28.790 1.00 73.25 160 ALA A CA 1
ATOM 1237 C C . ALA A 1 160 ? 23.006 -31.276 -28.963 1.00 73.25 160 ALA A C 1
ATOM 1239 O O . ALA A 1 160 ? 23.149 -31.758 -30.086 1.00 73.25 160 ALA A O 1
ATOM 1240 N N . LYS A 1 161 ? 23.411 -31.916 -27.858 1.00 73.62 161 LYS A N 1
ATOM 1241 C CA . LYS A 1 161 ? 24.007 -33.263 -27.871 1.00 73.62 161 LYS A CA 1
ATOM 1242 C C . LYS A 1 161 ? 22.966 -34.373 -27.878 1.00 73.62 161 LYS A C 1
ATOM 1244 O O . LYS A 1 161 ? 23.218 -35.439 -28.430 1.00 73.62 161 LYS A O 1
ATOM 1249 N N . SER A 1 162 ? 21.833 -34.155 -27.222 1.00 77.06 162 SER A N 1
ATOM 1250 C CA . SER A 1 162 ? 20.728 -35.112 -27.137 1.00 77.06 162 SER A CA 1
ATOM 1251 C C . SER A 1 162 ? 19.420 -34.398 -27.491 1.00 77.06 162 SER A C 1
ATOM 1253 O O . SER A 1 162 ? 18.759 -33.854 -26.606 1.00 77.06 162 SER A O 1
ATOM 1255 N N . PRO A 1 163 ? 19.071 -34.328 -28.789 1.00 78.25 163 PRO A N 1
ATOM 1256 C CA . PRO A 1 163 ? 17.899 -33.593 -29.240 1.00 78.25 163 PRO A CA 1
ATOM 1257 C C . PRO A 1 163 ? 16.603 -34.257 -28.773 1.00 78.25 163 PRO A C 1
ATOM 1259 O O . PRO A 1 163 ? 16.462 -35.480 -28.782 1.00 78.25 163 PRO A O 1
ATOM 1262 N N . MET A 1 164 ? 15.639 -33.418 -28.400 1.00 84.81 164 MET A N 1
ATOM 1263 C CA . MET A 1 164 ? 14.302 -33.845 -28.000 1.00 84.81 164 MET A CA 1
ATOM 1264 C C . MET A 1 164 ? 13.530 -34.390 -29.206 1.00 84.81 164 MET A C 1
ATOM 1266 O O . MET A 1 164 ? 13.557 -33.797 -30.286 1.00 84.81 164 MET A O 1
ATOM 1270 N N . THR A 1 165 ? 12.801 -35.487 -29.019 1.00 81.56 165 THR A N 1
ATOM 1271 C CA . THR A 1 165 ? 11.877 -36.014 -30.031 1.00 81.56 165 THR A CA 1
ATOM 1272 C C . THR A 1 165 ? 10.457 -35.520 -29.767 1.00 81.56 165 THR A C 1
ATOM 1274 O O . THR A 1 165 ? 10.070 -35.300 -28.618 1.00 81.56 165 THR A O 1
ATOM 1277 N N . SER A 1 166 ? 9.646 -35.384 -30.821 1.00 79.00 166 SER A N 1
ATOM 1278 C CA . SER A 1 166 ? 8.236 -34.981 -30.690 1.00 79.00 166 SER A CA 1
ATOM 1279 C C . SER A 1 166 ? 7.444 -35.931 -29.791 1.00 79.00 166 SER A C 1
ATOM 1281 O O . SER A 1 166 ? 6.593 -35.496 -29.026 1.00 79.00 166 SER A O 1
ATOM 1283 N N . GLU A 1 167 ? 7.760 -37.226 -29.848 1.00 80.50 167 GLU A N 1
ATOM 1284 C CA . GLU A 1 167 ? 7.134 -38.263 -29.023 1.00 80.50 167 GLU A CA 1
ATOM 1285 C C . GLU A 1 167 ? 7.368 -38.031 -27.524 1.00 80.50 167 GLU A C 1
ATOM 1287 O O . GLU A 1 167 ? 6.446 -38.187 -26.730 1.00 80.50 167 GLU A O 1
ATOM 1292 N N . VAL A 1 168 ? 8.570 -37.588 -27.138 1.00 84.38 168 VAL A N 1
ATOM 1293 C CA . VAL A 1 168 ? 8.896 -37.277 -25.741 1.00 84.38 168 VAL A CA 1
ATOM 1294 C C . VAL A 1 168 ? 8.244 -35.966 -25.309 1.00 84.38 168 VAL A C 1
ATOM 1296 O O . VAL A 1 168 ? 7.618 -35.925 -24.254 1.00 84.38 168 VAL A O 1
ATOM 1299 N N . VAL A 1 169 ? 8.338 -34.907 -26.118 1.00 86.38 169 VAL A N 1
ATOM 1300 C CA . VAL A 1 169 ? 7.788 -33.582 -25.771 1.00 86.38 169 VAL A CA 1
ATOM 1301 C C . VAL A 1 169 ? 6.271 -33.629 -25.583 1.00 86.38 169 VAL A C 1
ATOM 1303 O O . VAL A 1 169 ? 5.755 -33.021 -24.648 1.00 86.38 169 VAL A O 1
ATOM 1306 N N . ASN A 1 170 ? 5.569 -34.423 -26.393 1.00 83.88 170 ASN A N 1
ATOM 1307 C CA . ASN A 1 170 ? 4.112 -34.560 -26.338 1.00 83.88 170 ASN A CA 1
ATOM 1308 C C . ASN A 1 170 ? 3.595 -35.369 -25.132 1.00 83.88 170 ASN A C 1
ATOM 1310 O O . ASN A 1 170 ? 2.383 -35.509 -24.974 1.00 83.88 170 ASN A O 1
ATOM 1314 N N . LEU A 1 171 ? 4.476 -35.873 -24.257 1.00 83.75 171 LEU A N 1
ATOM 1315 C CA . LEU A 1 171 ? 4.080 -36.507 -22.992 1.00 83.75 171 LEU A CA 1
ATOM 1316 C C . LEU A 1 171 ? 3.444 -35.517 -22.003 1.00 83.75 171 LEU A C 1
ATOM 1318 O O . LEU A 1 171 ? 2.745 -35.940 -21.085 1.00 83.75 171 LEU A O 1
ATOM 1322 N N . LEU A 1 172 ? 3.670 -34.210 -22.176 1.00 86.81 172 LEU A N 1
ATOM 1323 C CA . LEU A 1 172 ? 2.981 -33.163 -21.423 1.00 86.81 172 LEU A CA 1
ATOM 1324 C C . LEU A 1 172 ? 2.206 -32.230 -22.368 1.00 86.81 172 LEU A C 1
ATOM 1326 O O . LEU A 1 172 ? 2.666 -31.960 -23.477 1.00 86.81 172 LEU A O 1
ATOM 1330 N N . PRO A 1 173 ? 1.046 -31.687 -21.947 1.00 83.62 173 PRO A N 1
ATOM 1331 C CA . PRO A 1 173 ? 0.287 -30.760 -22.783 1.00 83.62 173 PRO A CA 1
ATOM 1332 C C . PRO A 1 173 ? 1.098 -29.495 -23.122 1.00 83.62 173 PRO A C 1
ATOM 1334 O O . PRO A 1 173 ? 1.678 -28.904 -22.206 1.00 83.62 173 PRO A O 1
ATOM 1337 N N . PRO A 1 174 ? 1.066 -28.978 -24.367 1.00 79.31 174 PRO A N 1
ATOM 1338 C CA . PRO A 1 174 ? 1.818 -27.777 -24.756 1.00 79.31 174 PRO A CA 1
ATOM 1339 C C . PRO A 1 174 ? 1.522 -26.552 -23.881 1.00 79.31 174 PRO A C 1
ATOM 1341 O O . PRO A 1 174 ? 2.413 -25.779 -23.550 1.00 79.31 174 PRO A O 1
ATOM 1344 N N . GLN A 1 175 ? 0.271 -26.409 -23.438 1.00 74.19 175 GLN A N 1
ATOM 1345 C CA . GLN A 1 175 ? -0.167 -25.336 -22.538 1.00 74.19 175 GLN A CA 1
ATOM 1346 C C . GLN A 1 175 ? 0.435 -25.471 -21.132 1.00 74.19 175 GLN A C 1
ATOM 1348 O O . GLN A 1 175 ? 0.698 -24.469 -20.470 1.00 74.19 175 GLN A O 1
ATOM 1353 N N . PHE A 1 176 ? 0.637 -26.706 -20.660 1.00 83.25 176 PHE A N 1
ATOM 1354 C CA . PHE A 1 176 ? 1.309 -26.981 -19.393 1.00 83.25 176 PHE A CA 1
ATOM 1355 C C . PHE A 1 176 ? 2.808 -26.706 -19.519 1.00 83.25 176 PHE A C 1
ATOM 1357 O O . PHE A 1 176 ? 3.365 -26.029 -18.657 1.00 83.25 176 PHE A O 1
ATOM 1364 N N . ILE A 1 177 ? 3.417 -27.166 -20.617 1.00 85.25 177 ILE A N 1
ATOM 1365 C CA . ILE A 1 177 ? 4.830 -26.945 -20.935 1.00 85.25 177 ILE A CA 1
ATOM 1366 C C . ILE A 1 177 ? 5.141 -25.447 -20.965 1.00 85.25 177 ILE A C 1
ATOM 1368 O O . ILE A 1 177 ? 6.041 -25.000 -20.261 1.00 85.25 177 ILE A O 1
ATOM 1372 N N . ASP A 1 178 ? 4.351 -24.661 -21.701 1.00 78.69 178 ASP A N 1
ATOM 1373 C CA . ASP A 1 178 ? 4.529 -23.211 -21.838 1.00 78.69 178 ASP A CA 1
ATOM 1374 C C . ASP A 1 178 ? 4.305 -22.463 -20.514 1.00 78.69 178 ASP A C 1
ATOM 1376 O O . ASP A 1 178 ? 5.139 -21.672 -20.079 1.00 78.69 178 ASP A O 1
ATOM 1380 N N . ARG A 1 179 ? 3.201 -22.764 -19.814 1.00 77.06 179 ARG A N 1
ATOM 1381 C CA . ARG A 1 179 ? 2.818 -22.064 -18.578 1.00 77.06 179 ARG A CA 1
ATOM 1382 C C . ARG A 1 179 ? 3.742 -22.361 -17.400 1.00 77.06 179 ARG A C 1
ATOM 1384 O O . ARG A 1 179 ? 3.963 -21.478 -16.578 1.00 77.06 179 ARG A O 1
ATOM 1391 N N . GLN A 1 180 ? 4.197 -23.606 -17.269 1.00 82.62 180 GLN A N 1
ATOM 1392 C CA . GLN A 1 180 ? 5.068 -24.038 -16.168 1.00 82.62 180 GLN A CA 1
ATOM 1393 C C . GLN A 1 180 ? 6.551 -24.017 -16.553 1.00 82.62 180 GLN A C 1
ATOM 1395 O O . GLN A 1 180 ? 7.394 -24.281 -15.701 1.00 82.62 180 GLN A O 1
ATOM 1400 N N . ARG A 1 181 ? 6.860 -23.715 -17.822 1.00 86.12 181 ARG A N 1
ATOM 1401 C CA . ARG A 1 181 ? 8.215 -23.615 -18.387 1.00 86.12 181 ARG A CA 1
ATOM 1402 C C . ARG A 1 181 ? 9.081 -24.847 -18.098 1.00 86.12 181 ARG A C 1
ATOM 1404 O O . ARG A 1 181 ? 10.283 -24.757 -17.830 1.00 86.12 181 ARG A O 1
ATOM 1411 N N . VAL A 1 182 ? 8.439 -26.015 -18.194 1.00 89.31 182 VAL A N 1
ATOM 1412 C CA . VAL A 1 182 ? 9.050 -27.345 -18.090 1.00 89.31 182 VAL A CA 1
ATOM 1413 C C . VAL A 1 182 ? 8.705 -28.180 -19.314 1.00 89.31 182 VAL A C 1
ATOM 1415 O O . VAL A 1 182 ? 7.574 -28.144 -19.776 1.00 89.31 182 VAL A O 1
ATOM 1418 N N . ILE A 1 183 ? 9.649 -28.953 -19.836 1.00 91.75 183 ILE A N 1
ATOM 1419 C CA . ILE A 1 183 ? 9.465 -29.765 -21.042 1.00 91.75 183 ILE A CA 1
ATOM 1420 C C . ILE A 1 183 ? 10.059 -31.161 -20.831 1.00 91.75 183 ILE A C 1
ATOM 1422 O O . ILE A 1 183 ? 11.151 -31.280 -20.273 1.00 91.75 183 ILE A O 1
ATOM 1426 N N . PRO A 1 184 ? 9.383 -32.242 -21.243 1.00 91.88 184 PRO A N 1
ATOM 1427 C CA . PRO A 1 184 ? 10.010 -33.557 -21.283 1.00 91.88 184 PRO A CA 1
ATOM 1428 C C . PRO A 1 184 ? 11.195 -33.544 -22.257 1.00 91.88 184 PRO A C 1
ATOM 1430 O O . PRO A 1 184 ? 11.025 -33.166 -23.414 1.00 91.88 184 PRO A O 1
ATOM 1433 N N . VAL A 1 185 ? 12.387 -33.951 -21.810 1.00 87.69 185 VAL A N 1
ATOM 1434 C CA . VAL A 1 185 ? 13.596 -33.904 -22.660 1.00 87.69 185 VAL A CA 1
ATOM 1435 C C . VAL A 1 185 ? 14.095 -35.278 -23.095 1.00 87.69 185 VAL A C 1
ATOM 1437 O O . VAL A 1 185 ? 14.599 -35.416 -24.204 1.00 87.69 185 VAL A O 1
ATOM 1440 N N . ALA A 1 186 ? 13.918 -36.310 -22.265 1.00 85.00 186 ALA A N 1
ATOM 1441 C CA . ALA A 1 186 ? 14.211 -37.698 -22.624 1.00 85.00 186 ALA A CA 1
ATOM 1442 C C . ALA A 1 186 ? 13.446 -38.678 -21.730 1.00 85.00 186 ALA A C 1
ATOM 1444 O O . ALA A 1 186 ? 13.210 -38.394 -20.556 1.00 85.00 186 ALA A O 1
ATOM 1445 N N . SER A 1 187 ? 13.122 -39.855 -22.266 1.00 83.12 187 SER A N 1
ATOM 1446 C CA . SER A 1 187 ? 12.492 -40.957 -21.533 1.00 83.12 187 SER A CA 1
ATOM 1447 C C . SER A 1 187 ? 13.340 -42.227 -21.635 1.00 83.12 187 SER A C 1
ATOM 1449 O O . SER A 1 187 ? 13.844 -42.550 -22.711 1.00 83.12 187 SER A O 1
ATOM 1451 N N . GLN A 1 188 ? 13.512 -42.944 -20.520 1.00 75.94 188 GLN A N 1
ATOM 1452 C CA . GLN A 1 188 ? 14.152 -44.263 -20.471 1.00 75.94 188 GLN A CA 1
ATOM 1453 C C . GLN A 1 188 ? 13.396 -45.172 -19.495 1.00 75.94 188 GLN A C 1
ATOM 1455 O O . GLN A 1 188 ? 13.500 -45.028 -18.274 1.00 75.94 188 GLN A O 1
ATOM 1460 N N . GLY A 1 189 ? 12.633 -46.130 -20.024 1.00 77.19 189 GLY A N 1
ATOM 1461 C CA . GLY A 1 189 ? 11.813 -47.024 -19.204 1.00 77.19 189 GLY A CA 1
ATOM 1462 C C . GLY A 1 189 ? 10.764 -46.245 -18.405 1.00 77.19 189 GLY A C 1
ATOM 1463 O O . GLY A 1 189 ? 9.947 -45.544 -18.987 1.00 77.19 189 GLY A O 1
ATOM 1464 N N . ASN A 1 190 ? 10.801 -46.350 -17.071 1.00 79.12 190 ASN A N 1
ATOM 1465 C CA . ASN A 1 190 ? 9.868 -45.650 -16.180 1.00 79.12 190 ASN A CA 1
ATOM 1466 C C . ASN A 1 190 ? 10.363 -44.267 -15.710 1.00 79.12 190 ASN A C 1
ATOM 1468 O O . ASN A 1 190 ? 9.779 -43.686 -14.800 1.00 79.12 190 ASN A O 1
ATOM 1472 N N . ARG A 1 191 ? 11.465 -43.753 -16.270 1.00 76.56 191 ARG A N 1
ATOM 1473 C CA . ARG A 1 191 ? 12.064 -42.468 -15.885 1.00 76.56 191 ARG A CA 1
ATOM 1474 C C . ARG A 1 191 ? 11.914 -41.445 -16.996 1.00 76.56 191 ARG A C 1
ATOM 1476 O O . ARG A 1 191 ? 12.220 -41.738 -18.152 1.00 76.56 191 ARG A O 1
ATOM 1483 N N . LEU A 1 192 ? 11.509 -40.235 -16.628 1.00 83.94 192 LEU A N 1
ATOM 1484 C CA . LEU A 1 192 ? 11.407 -39.102 -17.538 1.00 83.94 192 LEU A CA 1
ATOM 1485 C C . LEU A 1 192 ? 12.257 -37.942 -17.027 1.00 83.94 192 LEU A C 1
ATOM 1487 O O . LEU A 1 192 ? 12.049 -37.449 -15.917 1.00 83.94 192 LEU A O 1
ATOM 1491 N N . LEU A 1 193 ? 13.198 -37.494 -17.855 1.00 86.69 193 LEU A N 1
ATOM 1492 C CA . LEU A 1 193 ? 13.934 -36.263 -17.608 1.00 86.69 193 LEU A CA 1
ATOM 1493 C C . LEU A 1 193 ? 13.031 -35.073 -17.947 1.00 86.69 193 LEU A C 1
ATOM 1495 O O . LEU A 1 193 ? 12.568 -34.940 -19.083 1.00 86.69 193 LEU A O 1
ATOM 1499 N N . LEU A 1 194 ? 12.792 -34.213 -16.960 1.00 90.12 194 LEU A N 1
ATOM 1500 C CA . LEU A 1 194 ? 11.973 -33.012 -17.086 1.00 90.12 194 LEU A CA 1
ATOM 1501 C C . LEU A 1 194 ? 12.885 -31.781 -17.114 1.00 90.12 194 LEU A C 1
ATOM 1503 O O . LEU A 1 194 ? 13.418 -31.359 -16.087 1.00 90.12 194 LEU A O 1
ATOM 1507 N N . GLY A 1 195 ? 13.082 -31.229 -18.307 1.00 88.62 195 GLY A N 1
ATOM 1508 C CA . GLY A 1 195 ? 13.856 -30.019 -18.540 1.00 88.62 195 GLY A CA 1
ATOM 1509 C C . GLY A 1 195 ? 13.137 -28.792 -18.002 1.00 88.62 195 GLY A C 1
ATOM 1510 O O . GLY A 1 195 ? 12.027 -28.497 -18.423 1.00 88.62 195 GLY A O 1
ATOM 1511 N N . CYS A 1 196 ? 13.771 -28.068 -17.091 1.00 85.19 196 CYS A N 1
ATOM 1512 C CA . CYS A 1 196 ? 13.256 -26.860 -16.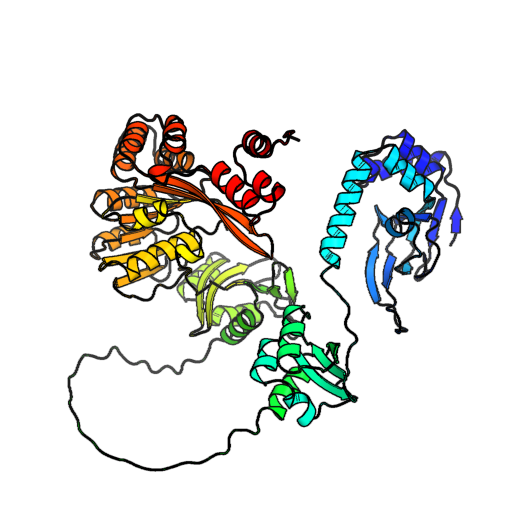464 1.00 85.19 196 CYS A CA 1
ATOM 1513 C C . CYS A 1 196 ? 14.088 -25.667 -16.936 1.00 85.19 196 CYS A C 1
ATOM 1515 O O . CYS A 1 196 ? 15.322 -25.716 -16.887 1.00 85.19 196 CYS A O 1
ATOM 1517 N N . VAL A 1 197 ? 13.420 -24.613 -17.400 1.00 73.75 197 VAL A N 1
ATOM 1518 C CA . VAL A 1 197 ? 14.085 -23.350 -17.764 1.00 73.75 197 VAL A CA 1
ATOM 1519 C C . VAL A 1 197 ? 14.195 -22.423 -16.553 1.00 73.75 197 VAL A C 1
ATOM 1521 O O . VAL A 1 197 ? 15.202 -21.737 -16.392 1.00 73.75 197 VAL A O 1
ATOM 1524 N N . ASP A 1 198 ? 13.185 -22.464 -15.682 1.00 65.94 198 ASP A N 1
ATOM 1525 C CA . ASP A 1 198 ? 13.076 -21.636 -14.481 1.00 65.94 198 ASP A CA 1
ATOM 1526 C C . ASP A 1 198 ? 13.214 -22.480 -13.198 1.00 65.94 198 ASP A C 1
ATOM 1528 O O . ASP A 1 198 ? 13.451 -23.692 -13.244 1.00 65.94 198 ASP A O 1
ATOM 1532 N N . GLU A 1 199 ? 13.080 -21.845 -12.028 1.00 62.16 199 GLU A N 1
ATOM 1533 C CA . GLU A 1 199 ? 13.154 -22.534 -10.736 1.00 62.16 199 GLU A CA 1
ATOM 1534 C C . GLU A 1 199 ? 12.049 -23.589 -10.584 1.00 62.16 199 GLU A C 1
ATOM 1536 O O . GLU A 1 199 ? 10.849 -23.313 -10.660 1.00 62.16 199 GLU A O 1
ATOM 1541 N N . LEU A 1 200 ? 12.468 -24.825 -10.316 1.00 63.84 200 LEU A N 1
ATOM 1542 C CA . LEU A 1 200 ? 11.562 -25.942 -10.116 1.00 63.84 200 LEU A CA 1
ATOM 1543 C C . LEU A 1 200 ? 10.898 -25.865 -8.739 1.00 63.84 200 LEU A C 1
ATOM 1545 O O . LEU A 1 200 ? 11.560 -25.960 -7.705 1.00 63.84 200 LEU A O 1
ATOM 1549 N N . THR A 1 201 ? 9.571 -25.775 -8.716 1.00 64.56 201 THR A N 1
ATOM 1550 C CA . THR A 1 201 ? 8.796 -25.816 -7.470 1.00 64.56 201 THR A CA 1
ATOM 1551 C C . THR A 1 201 ? 8.192 -27.200 -7.228 1.00 64.56 201 THR A C 1
ATOM 1553 O O . THR A 1 201 ? 7.900 -27.954 -8.160 1.00 64.56 201 THR A O 1
ATOM 1556 N N . ALA A 1 202 ? 7.926 -27.530 -5.961 1.00 58.72 202 ALA A N 1
ATOM 1557 C CA . ALA A 1 202 ? 7.225 -28.766 -5.598 1.00 58.72 202 ALA A CA 1
ATOM 1558 C C . ALA A 1 202 ? 5.836 -28.871 -6.261 1.00 58.72 202 ALA A C 1
ATOM 1560 O O . ALA A 1 202 ? 5.386 -29.969 -6.587 1.00 58.72 202 ALA A O 1
ATOM 1561 N N . HIS A 1 203 ? 5.178 -27.732 -6.509 1.00 66.31 203 HIS A N 1
ATOM 1562 C CA . HIS A 1 203 ? 3.888 -27.679 -7.193 1.00 66.31 203 HIS A CA 1
ATOM 1563 C C . HIS A 1 203 ? 3.996 -28.045 -8.678 1.00 66.31 203 HIS A C 1
ATOM 1565 O O . HIS A 1 203 ? 3.173 -28.818 -9.166 1.00 66.31 203 HIS A O 1
ATOM 1571 N N . VAL A 1 204 ? 5.026 -27.555 -9.378 1.00 75.19 204 VAL A N 1
ATOM 1572 C CA . VAL A 1 204 ? 5.297 -27.919 -10.781 1.00 75.19 204 VAL A CA 1
ATOM 1573 C C . VAL A 1 204 ? 5.549 -29.422 -10.896 1.00 75.19 204 VAL A C 1
ATOM 1575 O O . VAL A 1 204 ? 4.931 -30.087 -11.724 1.00 75.19 204 VAL A O 1
ATOM 1578 N N . MET A 1 205 ? 6.372 -29.980 -10.002 1.00 77.06 205 MET A N 1
ATOM 1579 C CA . MET A 1 205 ? 6.652 -31.420 -9.963 1.00 77.06 205 MET A CA 1
ATOM 1580 C C . MET A 1 205 ? 5.413 -32.260 -9.643 1.00 77.06 205 MET A C 1
ATOM 1582 O O . MET A 1 205 ? 5.219 -33.308 -10.251 1.00 77.06 205 MET A O 1
ATOM 1586 N N . SER A 1 206 ? 4.563 -31.814 -8.713 1.00 68.12 206 SER A N 1
ATOM 1587 C CA . SER A 1 206 ? 3.294 -32.488 -8.413 1.00 68.12 206 SER A CA 1
ATOM 1588 C C . SER A 1 206 ? 2.351 -32.454 -9.613 1.00 68.12 206 SER A C 1
ATOM 1590 O O . SER A 1 206 ? 1.810 -33.484 -9.990 1.00 68.12 206 SER A O 1
ATOM 1592 N N . SER A 1 207 ? 2.216 -31.293 -10.256 1.00 75.38 207 SER A N 1
ATOM 1593 C CA . SER A 1 207 ? 1.311 -31.120 -11.394 1.00 75.38 207 SER A CA 1
ATOM 1594 C C . SER A 1 207 ? 1.771 -31.926 -12.610 1.00 75.38 207 SER A C 1
ATOM 1596 O O . SER A 1 207 ? 0.951 -32.494 -13.317 1.00 75.38 207 SER A O 1
ATOM 1598 N N . ALA A 1 208 ? 3.084 -32.033 -12.842 1.00 80.44 208 ALA A N 1
ATOM 1599 C CA . ALA A 1 208 ? 3.628 -32.883 -13.898 1.00 80.44 208 ALA A CA 1
ATOM 1600 C C . ALA A 1 208 ? 3.367 -34.380 -13.632 1.00 80.44 208 ALA A C 1
ATOM 1602 O O . ALA A 1 208 ? 3.126 -35.132 -14.574 1.00 80.44 208 ALA A O 1
ATOM 1603 N N . ARG A 1 209 ? 3.364 -34.816 -12.361 1.00 82.94 209 ARG A N 1
ATOM 1604 C CA . ARG A 1 209 ? 3.010 -36.198 -11.979 1.00 82.94 209 ARG A CA 1
ATOM 1605 C C . ARG A 1 209 ? 1.532 -36.509 -12.192 1.00 82.94 209 ARG A C 1
ATOM 1607 O O . ARG A 1 209 ? 1.222 -37.652 -12.507 1.00 82.94 209 ARG A O 1
ATOM 1614 N N . ASP A 1 210 ? 0.647 -35.521 -12.068 1.00 81.88 210 ASP A N 1
ATOM 1615 C CA . ASP A 1 210 ? -0.786 -35.711 -12.333 1.00 81.88 210 ASP A CA 1
ATOM 1616 C C . ASP A 1 210 ? -1.046 -36.088 -13.804 1.00 81.88 210 ASP A C 1
ATOM 1618 O O . ASP A 1 210 ? -1.939 -36.884 -14.091 1.00 81.88 210 ASP A O 1
ATOM 1622 N N . TYR A 1 211 ? -0.232 -35.573 -14.734 1.00 83.00 211 TYR A N 1
ATOM 1623 C CA . TYR A 1 211 ? -0.279 -35.953 -16.153 1.00 83.00 211 TYR A CA 1
ATOM 1624 C C . TYR A 1 211 ? 0.438 -37.274 -16.458 1.00 83.00 211 TYR A C 1
ATOM 1626 O O . TYR A 1 211 ? 0.123 -37.925 -17.452 1.00 83.00 211 TYR A O 1
ATOM 1634 N N . LEU A 1 212 ? 1.398 -37.673 -15.620 1.00 83.38 212 LEU A N 1
ATOM 1635 C CA . LEU A 1 212 ? 2.280 -38.821 -15.842 1.00 83.38 212 LEU A CA 1
ATOM 1636 C C . LEU A 1 212 ? 2.277 -39.779 -14.635 1.00 83.38 212 LEU A C 1
ATOM 1638 O O . LEU A 1 212 ? 3.310 -39.969 -13.980 1.00 83.38 212 LEU A O 1
ATOM 1642 N N . PRO A 1 213 ? 1.125 -40.394 -14.307 1.00 75.31 213 PRO A N 1
ATOM 1643 C CA . PRO A 1 213 ? 1.011 -41.270 -13.150 1.00 75.31 213 PRO A CA 1
ATOM 1644 C C . PRO A 1 213 ? 1.880 -42.522 -13.321 1.00 75.31 213 PRO A C 1
ATOM 1646 O O . PRO A 1 213 ? 1.817 -43.215 -14.333 1.00 75.31 213 PRO A O 1
ATOM 1649 N N . GLY A 1 214 ? 2.686 -42.828 -12.303 1.00 73.62 214 GLY A N 1
ATOM 1650 C CA . GLY A 1 214 ? 3.572 -43.997 -12.286 1.00 73.62 214 GLY A CA 1
ATOM 1651 C C . GLY A 1 214 ? 4.970 -43.764 -12.866 1.00 73.62 214 GLY A C 1
ATOM 1652 O O . GLY A 1 214 ? 5.833 -44.603 -12.632 1.00 73.62 214 GLY A O 1
ATOM 1653 N N . VAL A 1 215 ? 5.223 -42.624 -13.522 1.00 79.94 215 VAL A N 1
ATOM 1654 C CA . VAL A 1 215 ? 6.529 -42.264 -14.101 1.00 79.94 215 VAL A CA 1
ATOM 1655 C C . VAL A 1 215 ? 7.396 -41.521 -13.077 1.00 79.94 215 VAL A C 1
ATOM 1657 O O . VAL A 1 215 ? 6.964 -40.567 -12.428 1.00 79.94 215 VAL A O 1
ATOM 1660 N N . GLU A 1 216 ? 8.654 -41.934 -12.934 1.00 75.88 216 GLU A N 1
ATOM 1661 C CA . GLU A 1 216 ? 9.650 -41.262 -12.099 1.00 75.88 216 GLU A CA 1
ATOM 1662 C C . GLU A 1 216 ? 10.192 -40.015 -12.822 1.00 75.88 216 GLU A C 1
ATOM 1664 O O . GLU A 1 216 ? 10.935 -40.117 -13.800 1.00 75.88 216 GLU A O 1
ATOM 1669 N N . LEU A 1 217 ? 9.813 -38.823 -12.345 1.00 80.19 217 LEU A N 1
ATOM 1670 C CA . LEU A 1 217 ? 10.267 -37.544 -12.905 1.00 80.19 217 LEU A CA 1
ATOM 1671 C C . LEU A 1 217 ? 11.605 -37.111 -12.300 1.00 80.19 217 LEU A C 1
ATOM 1673 O O . LEU A 1 217 ? 11.702 -36.911 -11.086 1.00 80.19 217 LEU A O 1
ATOM 1677 N N . ILE A 1 218 ? 12.600 -36.888 -13.155 1.00 80.56 218 ILE A N 1
ATOM 1678 C CA . ILE A 1 218 ? 13.940 -36.432 -12.779 1.00 80.56 218 ILE A CA 1
ATOM 1679 C C . ILE A 1 218 ? 14.157 -35.031 -13.367 1.00 80.56 218 ILE A C 1
ATOM 1681 O O . ILE A 1 218 ? 14.221 -34.893 -14.589 1.00 80.56 218 ILE A O 1
ATOM 1685 N N . PRO A 1 219 ? 14.263 -33.977 -12.544 1.00 78.00 219 PRO A N 1
ATOM 1686 C CA . PRO A 1 219 ? 14.422 -32.628 -13.062 1.00 78.00 219 PRO A CA 1
ATOM 1687 C C . PRO A 1 219 ? 15.850 -32.349 -13.530 1.00 78.00 219 PRO A C 1
ATOM 1689 O O . PRO A 1 219 ? 16.822 -32.673 -12.847 1.00 78.00 219 PRO A O 1
ATOM 1692 N N . VAL A 1 220 ? 15.966 -31.684 -14.674 1.00 81.25 220 VAL A N 1
ATOM 1693 C CA . VAL A 1 220 ? 17.231 -31.220 -15.256 1.00 81.25 220 VAL A CA 1
ATOM 1694 C C . VAL A 1 220 ? 17.066 -29.777 -15.723 1.00 81.25 220 VAL A C 1
ATOM 1696 O O . VAL A 1 220 ? 15.969 -29.375 -16.092 1.00 81.25 220 VAL A O 1
ATOM 1699 N N . ARG A 1 221 ? 18.123 -28.966 -15.715 1.00 84.06 221 ARG A N 1
ATOM 1700 C CA . ARG A 1 221 ? 18.079 -27.604 -16.267 1.00 84.06 221 ARG A CA 1
ATOM 1701 C C . ARG A 1 221 ? 18.302 -27.655 -17.774 1.00 84.06 221 ARG A C 1
ATOM 1703 O O . ARG A 1 221 ? 19.227 -28.325 -18.214 1.00 84.06 221 ARG A O 1
ATOM 1710 N N . ILE A 1 222 ? 17.533 -26.907 -18.551 1.00 83.69 222 ILE A N 1
ATOM 1711 C CA . ILE A 1 222 ? 17.806 -26.683 -19.979 1.00 83.69 222 ILE A CA 1
ATOM 1712 C C . ILE A 1 222 ? 17.871 -25.192 -20.281 1.00 83.69 222 ILE A C 1
ATOM 1714 O O . ILE A 1 222 ? 17.328 -24.375 -19.540 1.00 83.69 222 ILE A O 1
ATOM 1718 N N . ASP A 1 223 ? 18.510 -24.828 -21.390 1.00 79.94 223 ASP A N 1
ATOM 1719 C CA . ASP A 1 223 ? 18.529 -23.435 -21.826 1.00 79.94 223 ASP A CA 1
ATOM 1720 C C . ASP A 1 223 ? 17.166 -22.987 -22.348 1.00 79.94 223 ASP A C 1
ATOM 1722 O O . ASP A 1 223 ? 16.511 -23.684 -23.128 1.00 79.94 223 ASP A O 1
ATOM 1726 N N . GLY A 1 224 ? 16.790 -21.750 -22.019 1.00 76.44 224 GLY A N 1
ATOM 1727 C CA . GLY A 1 224 ? 15.567 -21.138 -22.539 1.00 76.44 224 GLY A CA 1
ATOM 1728 C C . GLY A 1 224 ? 15.535 -21.051 -24.068 1.00 76.44 224 GLY A C 1
ATOM 1729 O O . GLY A 1 224 ? 14.467 -21.155 -24.664 1.00 76.44 224 GLY A O 1
ATOM 1730 N N . ALA A 1 225 ? 16.695 -20.941 -24.725 1.00 76.81 225 ALA A N 1
ATOM 1731 C CA . ALA A 1 225 ? 16.786 -20.992 -26.183 1.00 76.81 225 ALA A CA 1
ATOM 1732 C C . ALA A 1 225 ? 16.365 -22.364 -26.740 1.00 76.81 225 ALA A C 1
ATOM 1734 O O . ALA A 1 225 ? 15.608 -22.426 -27.708 1.00 76.81 225 ALA A O 1
ATOM 1735 N N . ALA A 1 226 ? 16.803 -23.453 -26.101 1.00 77.12 226 ALA A N 1
ATOM 1736 C CA . ALA A 1 226 ? 16.446 -24.810 -26.500 1.00 77.12 226 ALA A CA 1
ATOM 1737 C C . ALA A 1 226 ? 14.960 -25.109 -26.242 1.00 77.12 226 ALA A C 1
ATOM 1739 O O . ALA A 1 226 ? 14.295 -25.703 -27.090 1.00 77.12 226 ALA A O 1
ATOM 1740 N N . PHE A 1 227 ? 14.418 -24.625 -25.120 1.00 84.44 227 PHE A N 1
ATOM 1741 C CA . PHE A 1 227 ? 12.987 -24.696 -24.818 1.00 84.44 227 PHE A CA 1
ATOM 1742 C C . PHE A 1 227 ? 12.140 -23.943 -25.854 1.00 84.44 227 PHE A C 1
ATOM 1744 O O . PHE A 1 227 ? 11.207 -24.505 -26.424 1.00 84.44 227 PHE A O 1
ATOM 1751 N N . ASN A 1 228 ? 12.495 -22.692 -26.162 1.00 79.88 228 ASN A N 1
ATOM 1752 C CA . ASN A 1 228 ? 11.768 -21.882 -27.141 1.00 79.88 228 ASN A CA 1
ATOM 1753 C C . ASN A 1 228 ? 11.831 -22.499 -28.546 1.00 79.88 228 ASN A C 1
ATOM 1755 O O . ASN A 1 228 ? 10.832 -22.499 -29.264 1.00 79.88 228 ASN A O 1
ATOM 1759 N N . TYR A 1 229 ? 12.984 -23.056 -28.930 1.00 76.69 229 TYR A N 1
ATOM 1760 C CA . TYR A 1 229 ? 13.143 -23.765 -30.198 1.00 76.69 229 TYR A CA 1
ATOM 1761 C C . TYR A 1 229 ? 12.233 -24.998 -30.281 1.00 76.69 229 TYR A C 1
ATOM 1763 O O . TYR A 1 229 ? 11.594 -25.218 -31.312 1.00 76.69 229 TYR A O 1
ATOM 1771 N N . ALA A 1 230 ? 12.127 -25.775 -29.199 1.00 75.06 230 ALA A N 1
ATOM 1772 C CA . ALA A 1 230 ? 11.218 -26.913 -29.132 1.00 75.06 230 ALA A CA 1
ATOM 1773 C C . ALA A 1 230 ? 9.750 -26.471 -29.243 1.00 75.06 230 ALA A C 1
ATOM 1775 O O . ALA A 1 230 ? 9.014 -27.008 -30.066 1.00 75.06 230 ALA A O 1
ATOM 1776 N N . MET A 1 231 ? 9.346 -25.429 -28.512 1.00 80.75 231 MET A N 1
ATOM 1777 C CA . MET A 1 231 ? 7.977 -24.902 -28.564 1.00 80.75 231 MET A CA 1
ATOM 1778 C C . MET A 1 231 ? 7.582 -24.374 -29.951 1.00 80.75 231 MET A C 1
ATOM 1780 O O . MET A 1 231 ? 6.442 -24.546 -30.373 1.00 80.75 231 MET A O 1
ATOM 1784 N N . GLN A 1 232 ? 8.512 -23.767 -30.692 1.00 73.56 232 GLN A N 1
ATOM 1785 C CA . GLN A 1 232 ? 8.236 -23.228 -32.029 1.00 73.56 232 GLN A CA 1
ATOM 1786 C C . GLN A 1 232 ? 8.150 -24.304 -33.118 1.00 73.56 232 GLN A C 1
ATOM 1788 O O . GLN A 1 232 ? 7.345 -24.168 -34.040 1.00 73.56 232 GLN A O 1
ATOM 1793 N N . ASN A 1 233 ? 8.964 -25.361 -33.025 1.00 65.25 233 ASN A N 1
ATOM 1794 C CA . ASN A 1 233 ? 9.093 -26.366 -34.087 1.00 65.25 233 ASN A CA 1
ATOM 1795 C C . ASN A 1 233 ? 8.291 -27.651 -33.842 1.00 65.25 233 ASN A C 1
ATOM 1797 O O . ASN A 1 233 ? 8.014 -28.371 -34.796 1.00 65.25 233 ASN A O 1
ATOM 1801 N N . LEU A 1 234 ? 7.927 -27.957 -32.593 1.00 60.34 234 LEU A N 1
ATOM 1802 C CA . LEU A 1 234 ? 7.251 -29.214 -32.243 1.00 60.34 234 LEU A CA 1
ATOM 1803 C C . LEU A 1 234 ? 5.741 -29.051 -31.993 1.00 60.34 234 LEU A C 1
ATOM 1805 O O . LEU A 1 234 ? 5.017 -30.036 -32.081 1.00 60.34 234 LEU A O 1
ATOM 1809 N N . VAL A 1 235 ? 5.247 -27.825 -31.759 1.00 52.09 235 VAL A N 1
ATOM 1810 C CA . VAL A 1 235 ? 3.814 -27.530 -31.504 1.00 52.09 235 VAL A CA 1
ATOM 1811 C C . VAL A 1 235 ? 3.065 -27.083 -32.777 1.00 52.09 235 VAL A C 1
ATOM 1813 O O . VAL A 1 235 ? 1.840 -27.038 -32.818 1.00 52.09 235 VAL A O 1
ATOM 1816 N N . SER A 1 236 ? 3.775 -26.786 -33.866 1.00 42.31 236 SER A N 1
ATOM 1817 C CA . SER A 1 236 ? 3.229 -26.154 -35.078 1.00 42.31 236 SER A CA 1
ATOM 1818 C C . SER A 1 236 ? 2.607 -27.114 -36.117 1.00 42.31 236 SER A C 1
ATOM 1820 O O . SER A 1 236 ? 2.424 -26.723 -37.268 1.00 42.31 236 SER A O 1
ATOM 1822 N N . PHE A 1 237 ? 2.212 -28.337 -35.735 1.00 37.31 237 PHE A N 1
ATOM 1823 C CA . PHE A 1 237 ? 1.641 -29.335 -36.662 1.00 37.31 237 PHE A CA 1
ATOM 1824 C C . PHE A 1 237 ? 0.127 -29.613 -36.547 1.00 37.31 237 PHE A C 1
ATOM 1826 O O . PHE A 1 237 ? -0.382 -30.416 -37.325 1.00 37.31 237 PHE A O 1
ATOM 1833 N N . GLU A 1 238 ? -0.631 -28.932 -35.678 1.00 35.25 238 GLU A N 1
ATOM 1834 C CA . GLU A 1 238 ? -2.079 -29.201 -35.507 1.00 35.25 238 GLU A CA 1
ATOM 1835 C C . GLU A 1 238 ? -3.044 -28.272 -36.279 1.00 35.25 238 GLU A C 1
ATOM 1837 O O . GLU A 1 238 ? -4.254 -28.346 -36.086 1.00 35.25 238 GLU A O 1
ATOM 1842 N N . SER A 1 239 ? -2.580 -27.427 -37.208 1.00 30.12 239 SER A N 1
ATOM 1843 C CA . SER A 1 239 ? -3.471 -26.557 -38.005 1.00 30.12 239 SER A CA 1
ATOM 1844 C C . SER A 1 239 ? -3.618 -26.984 -39.471 1.00 30.12 239 SER A C 1
ATOM 1846 O O . SER A 1 239 ? -3.356 -26.219 -40.398 1.00 30.12 239 SER A O 1
ATOM 1848 N N . LYS A 1 240 ? -4.100 -28.208 -39.706 1.00 31.72 240 LYS A N 1
ATOM 1849 C CA . LYS A 1 240 ? -4.731 -28.576 -40.986 1.00 31.72 240 LYS A CA 1
ATOM 1850 C C . LYS A 1 240 ? -5.936 -29.487 -40.762 1.00 31.72 240 LYS A C 1
ATOM 1852 O O . LYS A 1 240 ? -5.810 -30.700 -40.869 1.00 31.72 240 LYS A O 1
ATOM 1857 N N . THR A 1 241 ? -7.108 -28.890 -40.564 1.00 27.52 241 THR A N 1
ATOM 1858 C CA . THR A 1 241 ? -8.400 -29.558 -40.792 1.00 27.52 241 THR A CA 1
ATOM 1859 C C . THR A 1 241 ? -9.445 -28.563 -41.299 1.00 27.52 241 THR A C 1
ATOM 1861 O O . THR A 1 241 ? -9.735 -27.572 -40.638 1.00 27.52 241 THR A O 1
ATOM 1864 N N . GLU A 1 242 ? -9.956 -28.882 -42.491 1.00 26.45 242 GLU A N 1
ATOM 1865 C CA . GLU A 1 242 ? -11.375 -28.889 -42.883 1.00 26.45 242 GLU A CA 1
ATOM 1866 C C . GLU A 1 242 ? -12.184 -27.577 -42.841 1.00 26.45 242 GLU A C 1
ATOM 1868 O O . GLU A 1 242 ? -12.587 -27.075 -41.796 1.00 26.45 242 GLU A O 1
ATOM 1873 N N . GLU A 1 243 ? -12.532 -27.087 -44.037 1.00 26.39 243 GLU A N 1
ATOM 1874 C CA . GLU A 1 243 ? -13.717 -26.247 -44.256 1.00 26.39 243 GLU A CA 1
ATOM 1875 C C . GLU A 1 243 ? -15.002 -27.089 -44.186 1.00 26.39 243 GLU A C 1
ATOM 1877 O O . GLU A 1 243 ? -15.022 -28.242 -44.628 1.00 26.39 243 GLU A O 1
ATOM 1882 N N . PRO A 1 244 ? -16.124 -26.459 -43.802 1.00 29.34 244 PRO A N 1
ATOM 1883 C CA . PRO A 1 244 ? -17.286 -26.556 -44.675 1.00 29.34 244 PRO A CA 1
ATOM 1884 C C . PRO A 1 244 ? -17.967 -25.209 -44.945 1.00 29.34 244 PRO A C 1
ATOM 1886 O O . PRO A 1 244 ? -18.075 -24.320 -44.100 1.00 29.34 244 PRO A O 1
ATOM 1889 N N . ALA A 1 245 ? -18.474 -25.112 -46.171 1.00 27.59 245 ALA A N 1
ATOM 1890 C CA . ALA A 1 245 ? -19.306 -24.045 -46.696 1.00 27.59 245 ALA A CA 1
ATOM 1891 C C . ALA A 1 245 ? -20.704 -24.003 -46.054 1.00 27.59 245 ALA A C 1
ATOM 1893 O O . ALA A 1 245 ? -21.270 -25.046 -45.732 1.00 27.59 245 ALA A O 1
ATOM 1894 N N . THR A 1 246 ? -21.306 -22.808 -45.982 1.00 26.89 246 THR A N 1
ATOM 1895 C CA . THR A 1 246 ? -22.604 -22.424 -46.598 1.00 26.89 246 THR A CA 1
ATOM 1896 C C . THR A 1 246 ? -23.207 -21.178 -45.930 1.00 26.89 246 THR A C 1
ATOM 1898 O O . THR A 1 246 ? -23.110 -20.997 -44.723 1.00 26.89 246 THR A O 1
ATOM 1901 N N . GLY A 1 247 ? -23.902 -20.351 -46.728 1.00 26.45 247 GLY A N 1
ATOM 1902 C CA . GLY A 1 247 ? -25.057 -19.574 -46.250 1.00 26.45 247 GLY A CA 1
ATOM 1903 C C . GLY A 1 247 ? -24.983 -18.050 -46.368 1.00 26.45 247 GLY A C 1
ATOM 1904 O O . GLY A 1 247 ? -24.601 -17.366 -45.428 1.00 26.45 247 GLY A O 1
ATOM 1905 N N . GLN A 1 248 ? -25.431 -17.516 -47.508 1.00 24.50 248 GLN A N 1
ATOM 1906 C CA . GLN A 1 248 ? -25.758 -16.101 -47.728 1.00 24.50 248 GLN A CA 1
ATOM 1907 C C . GLN A 1 248 ? -27.161 -15.720 -47.210 1.00 24.50 248 GLN A C 1
ATOM 1909 O O . GLN A 1 248 ? -28.069 -16.546 -47.210 1.00 24.50 248 GLN A O 1
ATOM 1914 N N . GLY A 1 249 ? -27.342 -14.416 -46.947 1.00 24.34 249 GLY A N 1
ATOM 1915 C CA . GLY A 1 249 ? -28.626 -13.692 -46.866 1.00 24.34 249 GLY A CA 1
ATOM 1916 C C . GLY A 1 249 ? -28.838 -13.059 -45.484 1.00 24.34 249 GLY A C 1
ATOM 1917 O O . GLY A 1 249 ? -28.777 -13.757 -44.488 1.00 24.34 249 GLY A O 1
ATOM 1918 N N . GLY A 1 250 ? -29.063 -11.762 -45.271 1.00 22.97 250 GLY A N 1
ATOM 1919 C CA . GLY A 1 250 ? -29.423 -10.632 -46.124 1.00 22.97 250 GLY A CA 1
ATOM 1920 C C . GLY A 1 250 ? -30.500 -9.816 -45.388 1.00 22.97 250 GLY A C 1
ATOM 1921 O O . GLY A 1 250 ? -31.545 -10.381 -45.103 1.00 22.97 250 GLY A O 1
ATOM 1922 N N . ALA A 1 251 ? -30.247 -8.537 -45.062 1.00 24.28 251 ALA A N 1
ATOM 1923 C CA . ALA A 1 251 ? -31.211 -7.412 -45.020 1.00 24.28 251 ALA A CA 1
ATOM 1924 C C . ALA A 1 251 ? -30.739 -6.247 -44.124 1.00 24.28 251 ALA A C 1
ATOM 1926 O O . ALA A 1 251 ? -30.215 -6.427 -43.030 1.00 24.28 251 ALA A O 1
ATOM 1927 N N . LYS A 1 252 ? -30.952 -5.033 -44.642 1.00 24.92 252 LYS A N 1
ATOM 1928 C CA . LYS A 1 252 ? -30.585 -3.719 -44.101 1.00 24.92 252 LYS A CA 1
ATOM 1929 C C . LYS A 1 252 ? -31.600 -3.213 -43.066 1.00 24.92 252 LYS A C 1
ATOM 1931 O O . LYS A 1 252 ? -32.797 -3.331 -43.298 1.00 24.92 252 LYS A O 1
ATOM 1936 N N . ALA A 1 253 ? -31.123 -2.469 -42.067 1.00 25.97 253 ALA A N 1
ATOM 1937 C CA . ALA A 1 253 ? -31.847 -1.333 -41.490 1.00 25.97 253 ALA A CA 1
ATOM 1938 C C . ALA A 1 253 ? -30.840 -0.284 -40.987 1.00 25.97 253 ALA A C 1
ATOM 1940 O O . ALA A 1 253 ? -30.036 -0.533 -40.094 1.00 25.97 253 ALA A O 1
ATOM 1941 N N . SER A 1 254 ? -30.859 0.877 -41.635 1.00 23.00 254 SER A N 1
ATOM 1942 C CA . SER A 1 254 ? -30.038 2.056 -41.374 1.00 23.00 254 SER A CA 1
ATOM 1943 C C . SER A 1 254 ? -30.667 2.931 -40.287 1.00 23.00 254 SER A C 1
ATOM 1945 O O . SER A 1 254 ? -31.784 3.410 -40.467 1.00 23.00 254 SER A O 1
ATOM 1947 N N . GLY A 1 255 ? -29.923 3.198 -39.215 1.00 25.67 255 GLY A N 1
ATOM 1948 C CA . GLY A 1 255 ? -30.205 4.240 -38.226 1.00 25.67 255 GLY A CA 1
ATOM 1949 C C . GLY A 1 255 ? -28.897 4.940 -37.872 1.00 25.67 255 GLY A C 1
ATOM 1950 O O . GLY A 1 255 ? -28.022 4.348 -37.249 1.00 25.67 255 GLY A O 1
ATOM 1951 N N . VAL A 1 256 ? -28.735 6.167 -38.359 1.00 24.94 256 VAL A N 1
ATOM 1952 C CA . VAL A 1 256 ? -27.518 6.978 -38.244 1.00 24.94 256 VAL A CA 1
ATOM 1953 C C . VAL A 1 256 ? -27.442 7.595 -36.843 1.00 24.94 256 VAL A C 1
ATOM 1955 O O . VAL A 1 256 ? -28.268 8.432 -36.493 1.00 24.94 256 VAL A O 1
ATOM 1958 N N . MET A 1 257 ? -26.425 7.215 -36.068 1.00 26.30 257 MET A N 1
ATOM 1959 C CA . MET A 1 257 ? -25.833 8.046 -35.013 1.00 26.30 257 MET A CA 1
ATOM 1960 C C . MET A 1 257 ? -24.483 8.580 -35.520 1.00 26.30 257 MET A C 1
ATOM 1962 O O . MET A 1 257 ? -23.806 7.876 -36.273 1.00 26.30 257 MET A O 1
ATOM 1966 N N . PRO A 1 258 ? -24.077 9.807 -35.155 1.00 27.28 258 PRO A N 1
ATOM 1967 C CA . PRO A 1 258 ? -22.857 10.410 -35.674 1.00 27.28 258 PRO A CA 1
ATOM 1968 C C . PRO A 1 258 ? -21.624 9.684 -35.126 1.00 27.28 258 PRO A C 1
ATOM 1970 O O . PRO A 1 258 ? -21.342 9.697 -33.929 1.00 27.28 258 PRO A O 1
ATOM 1973 N N . SER A 1 259 ? -20.877 9.050 -36.027 1.00 27.69 259 SER A N 1
ATOM 1974 C CA . SER A 1 259 ? -19.550 8.507 -35.760 1.00 27.69 259 SER A CA 1
ATOM 1975 C C . SER A 1 259 ? -18.576 9.640 -35.437 1.00 27.69 259 SER A C 1
ATOM 1977 O O . SER A 1 259 ? -18.409 10.567 -36.234 1.00 27.69 259 SER A O 1
ATOM 1979 N N . ALA A 1 260 ? -17.891 9.530 -34.299 1.00 27.72 260 ALA A N 1
ATOM 1980 C CA . ALA A 1 260 ? -16.649 10.249 -34.038 1.00 27.72 260 ALA A CA 1
ATOM 1981 C C . ALA A 1 260 ? -15.658 10.029 -35.205 1.00 27.72 260 ALA A C 1
ATOM 1983 O O . ALA A 1 260 ? -15.678 8.960 -35.823 1.00 27.72 260 ALA A O 1
ATOM 1984 N N . PRO A 1 261 ? -14.802 11.010 -35.545 1.00 26.64 261 PRO A N 1
ATOM 1985 C CA . PRO A 1 261 ? -13.944 10.913 -36.717 1.00 26.64 261 PRO A CA 1
ATOM 1986 C C . PRO A 1 261 ? -12.971 9.737 -36.575 1.00 26.64 261 PRO A C 1
ATOM 1988 O O . PRO A 1 261 ? -12.083 9.732 -35.721 1.00 26.64 261 PRO A O 1
ATOM 1991 N N . ALA A 1 262 ? -13.132 8.741 -37.447 1.00 28.56 262 ALA A N 1
ATOM 1992 C CA . ALA A 1 262 ? -12.185 7.656 -37.635 1.00 28.56 262 ALA A CA 1
ATOM 1993 C C . ALA A 1 262 ? -10.910 8.207 -38.291 1.00 28.56 262 ALA A C 1
ATOM 1995 O O . ALA A 1 262 ? -10.762 8.223 -39.509 1.00 28.56 262 ALA A O 1
ATOM 1996 N N . SER A 1 263 ? -9.961 8.655 -37.471 1.00 28.05 263 SER A N 1
ATOM 1997 C CA . SER A 1 263 ? -8.555 8.701 -37.865 1.00 28.05 263 SER A CA 1
ATOM 1998 C C . SER A 1 263 ? -8.016 7.270 -37.819 1.00 28.05 263 SER A C 1
ATOM 2000 O O . SER A 1 263 ? -7.519 6.816 -36.788 1.00 28.05 263 SER A O 1
ATOM 2002 N N . THR A 1 264 ? -8.080 6.550 -38.938 1.00 27.16 264 THR A N 1
ATOM 2003 C CA . THR A 1 264 ? -7.297 5.327 -39.157 1.00 27.16 264 THR A CA 1
ATOM 2004 C C . THR A 1 264 ? -5.813 5.681 -39.286 1.00 27.16 264 THR A C 1
ATOM 2006 O O . THR A 1 264 ? -5.241 5.663 -40.374 1.00 27.16 264 THR A O 1
ATOM 2009 N N . LYS A 1 265 ? -5.161 5.997 -38.163 1.00 27.92 265 LYS A N 1
ATOM 2010 C CA . LYS A 1 265 ? -3.724 5.754 -38.032 1.00 27.92 265 LYS A CA 1
ATOM 2011 C C . LYS A 1 265 ? -3.583 4.265 -37.731 1.00 27.92 265 LYS A C 1
ATOM 2013 O O . LYS A 1 265 ? -4.126 3.797 -36.734 1.00 27.92 265 LYS A O 1
ATOM 2018 N N . LYS A 1 266 ? -2.885 3.513 -38.591 1.00 28.08 266 LYS A N 1
ATOM 2019 C CA . LYS A 1 266 ? -2.370 2.181 -38.231 1.00 28.08 266 LYS A CA 1
ATOM 2020 C C . LYS A 1 266 ? -1.700 2.321 -36.862 1.00 28.08 266 LYS A C 1
ATOM 2022 O O . LYS A 1 266 ? -0.762 3.106 -36.743 1.00 28.08 266 LYS A O 1
ATOM 2027 N N . TYR A 1 267 ? -2.197 1.618 -35.848 1.00 34.78 267 TYR A N 1
ATOM 2028 C CA . TYR A 1 267 ? -1.525 1.540 -34.556 1.00 34.78 267 TYR A CA 1
ATOM 2029 C C . TYR A 1 267 ? -0.190 0.829 -34.784 1.00 34.78 267 TYR A C 1
ATOM 2031 O O . TYR A 1 267 ? -0.138 -0.387 -34.961 1.00 34.78 267 TYR A O 1
ATOM 2039 N N . VAL A 1 268 ? 0.884 1.605 -34.894 1.00 37.50 268 VAL A N 1
ATOM 2040 C CA . VAL A 1 268 ? 2.245 1.082 -34.835 1.00 37.50 268 VAL A CA 1
ATOM 2041 C C . VAL A 1 268 ? 2.536 0.929 -33.351 1.00 37.50 268 VAL A C 1
ATOM 2043 O O . VAL A 1 268 ? 2.581 1.934 -32.644 1.00 37.50 268 VAL A O 1
ATOM 2046 N N . ALA A 1 269 ? 2.656 -0.313 -32.879 1.00 45.31 269 ALA A N 1
ATOM 2047 C CA . ALA A 1 269 ? 2.953 -0.581 -31.477 1.00 45.31 269 ALA A CA 1
ATOM 2048 C C . ALA A 1 269 ? 4.245 0.163 -31.080 1.00 45.31 269 ALA A C 1
ATOM 2050 O O . ALA A 1 269 ? 5.256 0.017 -31.780 1.00 45.31 269 ALA A O 1
ATOM 2051 N N . PRO A 1 270 ? 4.230 0.978 -30.011 1.00 61.69 270 PRO A N 1
ATOM 2052 C CA . PRO A 1 270 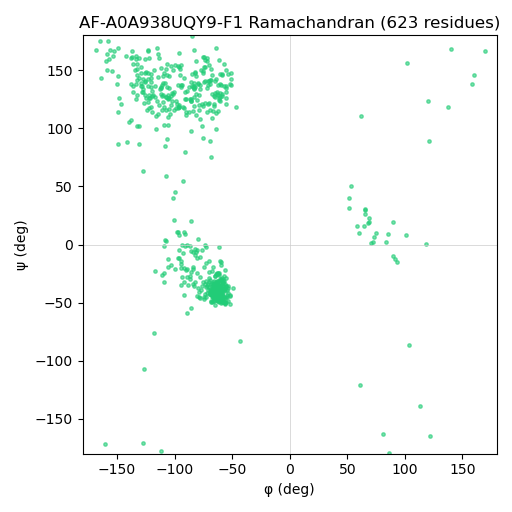? 5.418 1.678 -29.536 1.00 61.69 270 PRO A CA 1
ATOM 2053 C C . PRO A 1 270 ? 6.576 0.713 -29.256 1.00 61.69 270 PRO A C 1
ATOM 2055 O O . PRO A 1 270 ? 6.355 -0.432 -28.858 1.00 61.69 270 PRO A O 1
ATOM 2058 N N . LYS A 1 271 ? 7.830 1.171 -29.419 1.00 75.50 271 LYS A N 1
ATOM 2059 C CA . LYS A 1 271 ? 9.038 0.360 -29.136 1.00 75.50 271 LYS A CA 1
ATOM 2060 C C . LYS A 1 271 ? 9.051 -0.182 -27.697 1.00 75.50 271 LYS A C 1
ATOM 2062 O O . LYS A 1 271 ? 9.732 -1.165 -27.415 1.00 75.50 271 LYS A O 1
ATOM 2067 N N . LEU A 1 272 ? 8.301 0.464 -26.806 1.00 86.31 272 LEU A N 1
ATOM 2068 C CA . LEU A 1 272 ? 8.144 0.107 -25.405 1.00 86.31 272 LEU A CA 1
ATOM 2069 C C . LEU A 1 272 ? 7.241 -1.121 -25.160 1.00 86.31 272 LEU A C 1
ATOM 2071 O O . LEU A 1 272 ? 7.501 -1.892 -24.235 1.00 86.31 272 LEU A O 1
ATOM 2075 N N . ASP A 1 273 ? 6.218 -1.345 -25.990 1.00 88.00 273 ASP A N 1
ATOM 2076 C CA . ASP A 1 273 ? 5.206 -2.394 -25.780 1.00 88.00 273 ASP A CA 1
ATOM 2077 C C . ASP A 1 273 ? 5.787 -3.809 -25.640 1.00 88.00 273 ASP A C 1
ATOM 2079 O O . ASP A 1 273 ? 5.378 -4.523 -24.720 1.00 88.00 273 ASP A O 1
ATOM 2083 N N . PRO A 1 274 ? 6.730 -4.256 -26.496 1.00 87.00 274 PRO A N 1
ATOM 2084 C CA . PRO A 1 274 ? 7.311 -5.591 -26.376 1.00 87.00 274 PRO A CA 1
ATOM 2085 C C . PRO A 1 274 ? 8.038 -5.809 -25.045 1.00 87.00 274 PRO A C 1
ATOM 2087 O O . PRO A 1 274 ? 7.936 -6.888 -24.464 1.00 87.00 274 PRO A O 1
ATOM 2090 N N . LEU A 1 275 ? 8.732 -4.783 -24.536 1.00 87.62 275 LEU A N 1
ATOM 2091 C CA . LEU A 1 275 ? 9.438 -4.856 -23.254 1.00 87.62 275 LEU A CA 1
ATOM 2092 C C . LEU A 1 275 ? 8.454 -4.977 -22.093 1.00 87.62 275 LEU A C 1
ATOM 2094 O O . LEU A 1 275 ? 8.659 -5.800 -21.208 1.00 87.62 275 LEU A O 1
ATOM 2098 N N . LEU A 1 276 ? 7.369 -4.204 -22.116 1.00 90.44 276 LEU A N 1
ATOM 2099 C CA . LEU A 1 276 ? 6.341 -4.240 -21.076 1.00 90.44 276 LEU A CA 1
ATOM 2100 C C . LEU A 1 276 ? 5.513 -5.532 -21.103 1.00 90.44 276 LEU A C 1
ATOM 2102 O O . LEU A 1 276 ? 5.183 -6.080 -20.053 1.00 90.44 276 LEU A O 1
ATOM 2106 N N . LYS A 1 277 ? 5.219 -6.067 -22.292 1.00 89.81 277 LYS A N 1
ATOM 2107 C CA . LYS A 1 277 ? 4.581 -7.385 -22.450 1.00 89.81 277 LYS A CA 1
ATOM 2108 C C . LYS A 1 277 ? 5.431 -8.489 -21.850 1.00 89.81 277 LYS A C 1
ATOM 2110 O O . LYS A 1 277 ? 4.929 -9.301 -21.078 1.00 89.81 277 LYS A O 1
ATOM 2115 N N . ARG A 1 278 ? 6.721 -8.494 -22.183 1.00 89.00 278 ARG A N 1
ATOM 2116 C CA . ARG A 1 278 ? 7.658 -9.482 -21.657 1.00 89.00 278 ARG A CA 1
ATOM 2117 C C . ARG A 1 278 ? 7.859 -9.302 -20.146 1.00 89.00 278 ARG A C 1
ATOM 2119 O O . ARG A 1 278 ? 7.842 -10.293 -19.433 1.00 89.00 278 ARG A O 1
ATOM 2126 N N . MET A 1 279 ? 7.912 -8.064 -19.649 1.00 87.94 279 MET A N 1
ATOM 2127 C CA . MET A 1 279 ? 7.973 -7.763 -18.213 1.00 87.94 279 MET A CA 1
ATOM 2128 C C . MET A 1 279 ? 6.828 -8.438 -17.447 1.00 87.94 279 MET A C 1
ATOM 2130 O O . MET A 1 279 ? 7.067 -9.101 -16.441 1.00 87.94 279 MET A O 1
ATOM 2134 N N . VAL A 1 280 ? 5.591 -8.304 -17.939 1.00 83.62 280 VAL A N 1
ATOM 2135 C CA . VAL A 1 280 ? 4.414 -8.951 -17.338 1.00 83.62 280 VAL A CA 1
ATOM 2136 C C . VAL A 1 280 ? 4.474 -10.471 -17.475 1.00 83.62 280 VAL A C 1
ATOM 2138 O O . VAL A 1 280 ? 4.168 -11.172 -16.513 1.00 83.62 280 VAL A O 1
ATOM 2141 N N . ALA A 1 281 ? 4.875 -10.984 -18.642 1.00 83.94 281 ALA A N 1
ATOM 2142 C CA . ALA A 1 281 ? 4.979 -12.422 -18.891 1.00 83.94 281 ALA A CA 1
ATOM 2143 C C . ALA A 1 281 ? 5.979 -13.112 -17.950 1.00 83.94 281 ALA A C 1
ATOM 2145 O O . ALA A 1 281 ? 5.750 -14.243 -17.536 1.00 83.94 281 ALA A O 1
ATOM 2146 N N . GLU A 1 282 ? 7.046 -12.412 -17.566 1.00 81.56 282 GLU A N 1
ATOM 2147 C CA . GLU A 1 282 ? 8.079 -12.922 -16.656 1.00 81.56 282 GLU A CA 1
ATOM 2148 C C . GLU A 1 282 ? 7.803 -12.593 -15.182 1.00 81.56 282 GLU A C 1
ATOM 2150 O O . GLU A 1 282 ? 8.660 -12.773 -14.319 1.00 81.56 282 GLU A O 1
ATOM 2155 N N . GLY A 1 283 ? 6.595 -12.106 -14.872 1.00 79.31 283 GLY A N 1
ATOM 2156 C CA . GLY A 1 283 ? 6.157 -11.849 -13.500 1.00 79.31 283 GLY A CA 1
ATOM 2157 C C . GLY A 1 283 ? 6.898 -10.703 -12.805 1.00 79.31 283 GLY A C 1
ATOM 2158 O O . GLY A 1 283 ? 6.872 -10.612 -11.577 1.00 79.31 283 GLY A O 1
ATOM 2159 N N . ALA A 1 284 ? 7.557 -9.820 -13.558 1.00 83.19 284 ALA A N 1
ATOM 2160 C CA . ALA A 1 284 ? 8.298 -8.704 -12.990 1.00 83.19 284 ALA A CA 1
ATOM 2161 C C . ALA A 1 284 ? 7.371 -7.590 -12.475 1.00 83.19 284 ALA A C 1
ATOM 2163 O O . ALA A 1 284 ? 6.387 -7.218 -13.116 1.00 83.19 284 ALA A O 1
ATOM 2164 N N . SER A 1 285 ? 7.718 -7.007 -11.324 1.00 77.56 285 SER A N 1
ATOM 2165 C CA . SER A 1 285 ? 7.009 -5.874 -10.720 1.00 77.56 285 SER A CA 1
ATOM 2166 C C . SER A 1 285 ? 7.433 -4.528 -11.303 1.00 77.56 285 SER A C 1
ATOM 2168 O O . SER A 1 285 ? 6.594 -3.639 -11.454 1.00 77.56 285 SER A O 1
ATOM 2170 N N . ASP A 1 286 ? 8.718 -4.372 -11.638 1.00 90.62 286 ASP A N 1
ATOM 2171 C CA . ASP A 1 286 ? 9.296 -3.126 -12.154 1.00 90.62 286 ASP A CA 1
ATOM 2172 C C . ASP A 1 286 ? 10.266 -3.400 -13.322 1.00 90.62 286 ASP A C 1
ATOM 2174 O O . ASP A 1 286 ? 11.074 -4.325 -13.249 1.00 90.62 286 ASP A O 1
ATOM 2178 N N . LEU A 1 287 ? 10.213 -2.587 -14.380 1.00 95.50 287 LEU A N 1
ATOM 2179 C CA . LEU A 1 287 ? 11.214 -2.497 -15.442 1.00 95.50 287 LEU A CA 1
ATOM 2180 C C . LEU A 1 287 ? 12.066 -1.251 -15.243 1.00 95.50 287 LEU A C 1
ATOM 2182 O O . LEU A 1 287 ? 11.544 -0.150 -15.124 1.00 95.50 287 LEU A O 1
ATOM 2186 N N . HIS A 1 288 ? 13.379 -1.432 -15.245 1.00 96.06 288 HIS A N 1
ATOM 2187 C CA . HIS A 1 288 ? 14.383 -0.397 -15.081 1.00 96.06 288 HIS A CA 1
ATOM 2188 C C . HIS A 1 288 ? 15.205 -0.261 -16.365 1.00 96.06 288 HIS A C 1
ATOM 2190 O O . HIS A 1 288 ? 15.826 -1.221 -16.829 1.00 96.06 288 HIS A O 1
ATOM 2196 N N . LEU A 1 289 ? 15.232 0.950 -16.911 1.00 95.00 289 LEU A N 1
ATOM 2197 C CA . LEU A 1 289 ? 16.093 1.362 -18.014 1.00 95.00 289 LEU A CA 1
ATOM 2198 C C . LEU A 1 289 ? 17.028 2.460 -17.507 1.00 95.00 289 LEU A C 1
ATOM 2200 O O . LEU A 1 289 ? 16.590 3.359 -16.794 1.00 95.00 289 LEU A O 1
ATOM 2204 N N . SER A 1 290 ? 18.308 2.395 -17.857 1.00 93.50 290 SER A N 1
ATOM 2205 C CA . SER A 1 290 ? 19.293 3.420 -17.505 1.00 93.50 290 SER A CA 1
ATOM 2206 C C . SER A 1 290 ? 20.370 3.471 -18.582 1.00 93.50 290 SER A C 1
ATOM 2208 O O . SER A 1 290 ? 20.783 2.426 -19.096 1.00 93.50 290 SER A O 1
ATOM 2210 N N . GLY A 1 291 ? 20.773 4.684 -18.959 1.00 90.44 291 GLY A N 1
ATOM 2211 C CA . GLY A 1 291 ? 21.818 4.914 -19.947 1.00 90.44 291 GLY A CA 1
ATOM 2212 C C . GLY A 1 291 ? 23.129 4.233 -19.557 1.00 90.44 291 GLY A C 1
ATOM 2213 O O . GLY A 1 291 ? 23.560 4.279 -18.412 1.00 90.44 291 GLY A O 1
ATOM 2214 N N . ASN A 1 292 ? 23.767 3.594 -20.531 1.00 89.50 292 ASN A N 1
ATOM 2215 C CA . ASN A 1 292 ? 25.003 2.820 -20.402 1.00 89.50 292 ASN A CA 1
ATOM 2216 C C . ASN A 1 292 ? 24.898 1.570 -19.514 1.00 89.50 292 ASN A C 1
ATOM 2218 O O . ASN A 1 292 ? 25.917 0.975 -19.166 1.00 89.50 292 ASN A O 1
ATOM 2222 N N . HIS A 1 293 ? 23.678 1.114 -19.215 1.00 90.94 293 HIS A N 1
ATOM 2223 C CA . HIS A 1 293 ? 23.424 -0.118 -18.469 1.00 90.94 293 HIS A CA 1
ATOM 2224 C C . HIS A 1 293 ? 22.566 -1.095 -19.272 1.00 90.94 293 HIS A C 1
ATOM 2226 O O . HIS A 1 293 ? 21.875 -0.734 -20.229 1.00 90.94 293 HIS A O 1
ATOM 2232 N N . ARG A 1 294 ? 22.606 -2.374 -18.885 1.00 92.19 294 ARG A N 1
ATOM 2233 C CA . ARG A 1 294 ? 21.632 -3.356 -19.376 1.00 92.19 294 ARG A CA 1
ATOM 2234 C C . ARG A 1 294 ? 20.275 -3.106 -18.710 1.00 92.19 294 ARG A C 1
ATOM 2236 O O . ARG A 1 294 ? 20.253 -2.832 -17.508 1.00 92.19 294 ARG A O 1
ATOM 2243 N N . PRO A 1 295 ? 19.153 -3.239 -19.440 1.00 94.00 295 PRO A N 1
ATOM 2244 C CA . PRO A 1 295 ? 17.820 -3.261 -18.852 1.00 94.00 295 PRO A CA 1
ATOM 2245 C C . PRO A 1 295 ? 17.724 -4.270 -17.712 1.00 94.00 295 PRO A C 1
ATOM 2247 O O . PRO A 1 295 ? 18.297 -5.360 -17.786 1.00 94.00 295 PRO A O 1
ATOM 2250 N N . ARG A 1 296 ? 16.980 -3.917 -16.666 1.00 95.06 296 ARG A N 1
ATOM 2251 C CA . ARG A 1 296 ? 16.793 -4.775 -15.494 1.00 95.06 296 ARG A CA 1
ATOM 2252 C C . ARG A 1 296 ? 15.331 -4.879 -15.130 1.00 95.06 296 ARG A C 1
ATOM 2254 O O . ARG A 1 296 ? 14.622 -3.882 -15.192 1.00 95.06 296 ARG A O 1
ATOM 2261 N N . TRP A 1 297 ? 14.896 -6.043 -14.677 1.00 92.38 297 TRP A N 1
ATOM 2262 C CA . TRP A 1 297 ? 13.579 -6.238 -14.079 1.00 92.38 297 TRP A CA 1
ATOM 2263 C C . TRP A 1 297 ? 13.684 -6.550 -12.603 1.00 92.38 297 TRP A C 1
ATOM 2265 O O . TRP A 1 297 ? 14.677 -7.108 -12.145 1.00 92.38 297 TRP A O 1
ATOM 2275 N N . ARG A 1 298 ? 12.652 -6.180 -11.851 1.00 78.81 298 ARG A N 1
ATOM 2276 C CA . ARG A 1 298 ? 12.484 -6.611 -10.472 1.00 78.81 298 ARG A CA 1
ATOM 2277 C C . ARG A 1 298 ? 11.516 -7.783 -10.424 1.00 78.81 298 ARG A C 1
ATOM 2279 O O . ARG A 1 298 ? 10.358 -7.606 -10.775 1.00 78.81 298 ARG A O 1
ATOM 2286 N N . ILE A 1 299 ? 11.972 -8.944 -9.970 1.00 79.25 299 ILE A N 1
ATOM 2287 C CA . ILE A 1 299 ? 11.147 -10.146 -9.778 1.00 79.25 299 ILE A CA 1
ATOM 2288 C C . ILE A 1 299 ? 11.275 -10.544 -8.308 1.00 79.25 299 ILE A C 1
ATOM 2290 O O . ILE A 1 299 ? 12.385 -10.611 -7.782 1.00 79.25 299 ILE A O 1
ATOM 2294 N N . ASP A 1 300 ? 10.144 -10.695 -7.616 1.00 66.69 300 ASP A N 1
ATOM 2295 C CA . ASP A 1 300 ? 10.078 -11.032 -6.183 1.00 66.69 300 ASP A CA 1
ATOM 2296 C C . ASP A 1 300 ? 10.933 -10.141 -5.261 1.00 66.69 300 ASP A C 1
ATOM 2298 O O . ASP A 1 300 ? 11.422 -10.556 -4.211 1.00 66.69 300 ASP A O 1
ATOM 2302 N N . GLY A 1 301 ? 11.089 -8.870 -5.645 1.00 55.84 301 GLY A N 1
ATOM 2303 C CA . GLY A 1 301 ? 11.858 -7.872 -4.900 1.00 55.84 301 GLY A CA 1
ATOM 2304 C C . GLY A 1 301 ? 13.331 -7.771 -5.300 1.00 55.84 301 GLY A C 1
ATOM 2305 O O . GLY A 1 301 ? 13.964 -6.766 -4.971 1.00 55.84 301 GLY A O 1
ATOM 2306 N N . GLU A 1 302 ? 13.860 -8.715 -6.076 1.00 63.22 302 GLU A N 1
ATOM 2307 C CA . GLU A 1 302 ? 15.250 -8.723 -6.541 1.00 63.22 302 GLU A CA 1
ATOM 2308 C C . GLU A 1 302 ? 15.391 -8.098 -7.928 1.00 63.22 302 GLU A C 1
ATOM 2310 O O . GLU A 1 302 ? 14.611 -8.387 -8.829 1.00 63.22 302 GLU A O 1
ATOM 2315 N N . MET A 1 303 ? 16.407 -7.253 -8.117 1.00 80.12 303 MET A N 1
ATOM 2316 C CA . MET A 1 303 ? 16.721 -6.655 -9.417 1.00 80.12 303 MET A CA 1
ATOM 2317 C C . MET A 1 303 ? 17.637 -7.587 -10.218 1.00 80.12 303 MET A C 1
ATOM 2319 O O . MET A 1 303 ? 18.709 -7.954 -9.744 1.00 80.12 303 MET A O 1
ATOM 2323 N N . ARG A 1 304 ? 17.230 -7.937 -11.438 1.00 87.06 304 ARG A N 1
ATOM 2324 C CA . ARG A 1 304 ? 17.922 -8.873 -12.332 1.00 87.06 304 ARG A CA 1
ATOM 2325 C C . ARG A 1 304 ? 18.128 -8.234 -13.698 1.00 87.06 304 ARG A C 1
ATOM 2327 O O . ARG A 1 304 ? 17.221 -7.588 -14.215 1.00 87.06 304 ARG A O 1
ATOM 2334 N N . GLU A 1 305 ? 19.315 -8.392 -14.278 1.00 91.25 305 GLU A N 1
ATOM 2335 C CA . GLU A 1 305 ? 19.558 -7.965 -15.661 1.00 91.25 305 GLU A CA 1
ATOM 2336 C C . GLU A 1 305 ? 18.785 -8.855 -16.635 1.00 91.25 305 GLU A C 1
ATOM 2338 O O . GLU A 1 305 ? 18.699 -10.069 -16.449 1.00 91.25 305 GLU A O 1
ATOM 2343 N N . ILE A 1 306 ? 18.241 -8.254 -17.691 1.00 89.38 306 ILE A N 1
ATOM 2344 C CA . ILE A 1 306 ? 17.650 -8.999 -18.798 1.00 89.38 306 ILE A CA 1
ATOM 2345 C C . ILE A 1 306 ? 18.815 -9.551 -19.626 1.00 89.38 306 ILE A C 1
ATOM 2347 O O . ILE A 1 306 ? 19.474 -8.806 -20.350 1.00 89.38 306 ILE A O 1
ATOM 2351 N N . ALA A 1 307 ? 19.112 -10.841 -19.467 1.00 78.81 307 ALA A N 1
ATOM 2352 C CA . ALA A 1 307 ? 20.350 -11.458 -19.953 1.00 78.81 307 ALA A CA 1
ATOM 2353 C C . ALA A 1 307 ? 20.580 -11.294 -21.468 1.00 78.81 307 ALA A C 1
ATOM 2355 O O . ALA A 1 307 ? 21.704 -11.065 -21.917 1.00 78.81 307 ALA A O 1
ATOM 2356 N N . ASP A 1 308 ? 19.510 -11.367 -22.257 1.00 82.44 308 ASP A N 1
ATOM 2357 C CA . ASP A 1 308 ? 19.518 -11.210 -23.712 1.00 82.44 308 ASP A CA 1
ATOM 2358 C C . ASP A 1 308 ? 19.411 -9.743 -24.173 1.00 82.44 308 ASP A C 1
ATOM 2360 O O . ASP A 1 308 ? 19.553 -9.452 -25.363 1.00 82.44 308 ASP A O 1
ATOM 2364 N N . ALA A 1 309 ? 19.218 -8.795 -23.251 1.00 83.31 309 ALA A N 1
ATOM 2365 C CA . ALA A 1 309 ? 19.211 -7.376 -23.575 1.00 83.31 309 ALA A CA 1
ATOM 2366 C C . ALA A 1 309 ? 20.638 -6.818 -23.652 1.00 83.31 309 ALA A C 1
ATOM 2368 O O . ALA A 1 309 ? 21.491 -7.065 -22.796 1.00 83.31 309 ALA A O 1
ATOM 2369 N N . LYS A 1 310 ? 20.899 -6.014 -24.686 1.00 88.12 310 LYS A N 1
ATOM 2370 C CA . LYS A 1 310 ? 22.161 -5.277 -24.833 1.00 88.12 310 LYS A CA 1
ATOM 2371 C C . LYS A 1 310 ? 22.220 -4.108 -23.846 1.00 88.12 310 LYS A C 1
ATOM 2373 O O . LYS A 1 310 ? 21.190 -3.631 -23.375 1.00 88.12 310 LYS A O 1
ATOM 2378 N N . VAL A 1 311 ? 23.436 -3.635 -23.570 1.00 89.75 311 VAL A N 1
ATOM 2379 C CA . VAL A 1 311 ? 23.643 -2.337 -22.912 1.00 89.75 311 VAL A CA 1
ATOM 2380 C C . VAL A 1 311 ? 22.998 -1.262 -23.783 1.00 89.75 311 VAL A C 1
ATOM 2382 O O . VAL A 1 311 ? 23.264 -1.221 -24.986 1.00 89.75 311 VAL A O 1
ATOM 2385 N N . LEU A 1 312 ? 22.138 -0.437 -23.191 1.00 90.31 312 LEU A N 1
ATOM 2386 C CA . LEU A 1 312 ? 21.471 0.653 -23.895 1.00 90.31 312 LEU A CA 1
ATOM 2387 C C . LEU A 1 312 ? 22.257 1.944 -23.714 1.00 90.31 312 LEU A C 1
ATOM 2389 O O . LEU A 1 312 ? 22.671 2.257 -22.605 1.00 90.31 312 LEU A O 1
ATOM 2393 N N . THR A 1 313 ? 22.430 2.727 -24.773 1.00 91.06 313 THR A N 1
ATOM 2394 C CA . THR A 1 313 ? 22.915 4.108 -24.647 1.00 91.06 313 THR A CA 1
ATOM 2395 C C . THR A 1 313 ? 21.807 5.019 -24.116 1.00 91.06 313 THR A C 1
ATOM 2397 O O . THR A 1 313 ? 20.623 4.695 -24.215 1.00 91.06 313 THR A O 1
ATOM 2400 N N . GLU A 1 314 ? 22.167 6.192 -23.596 1.00 87.06 314 GLU A N 1
ATOM 2401 C CA . GLU A 1 314 ? 21.197 7.219 -23.184 1.00 87.06 314 GLU A CA 1
ATOM 2402 C C . GLU A 1 314 ? 20.181 7.547 -24.295 1.00 87.06 314 GLU A C 1
ATOM 2404 O O . GLU A 1 314 ? 18.976 7.597 -24.047 1.00 87.06 314 GLU A O 1
ATOM 2409 N N . THR A 1 315 ? 20.647 7.685 -25.540 1.00 88.62 315 THR A N 1
ATOM 2410 C CA . THR A 1 315 ? 19.783 7.941 -26.702 1.00 88.62 315 THR A CA 1
ATOM 2411 C C . THR A 1 315 ? 18.796 6.799 -26.941 1.00 88.62 315 THR A C 1
ATOM 2413 O O . THR A 1 315 ? 17.619 7.047 -27.180 1.00 88.62 315 THR A O 1
ATOM 2416 N N . GLN A 1 316 ? 19.243 5.544 -26.825 1.00 89.94 316 GLN A N 1
ATOM 2417 C CA . GLN A 1 316 ? 18.370 4.378 -26.992 1.00 89.94 316 GLN A CA 1
ATOM 2418 C C . GLN A 1 316 ? 17.317 4.290 -25.887 1.00 89.94 316 GLN A C 1
ATOM 2420 O O . GLN A 1 316 ? 16.162 3.971 -26.169 1.00 89.94 316 GLN A O 1
ATOM 2425 N N . VAL A 1 317 ? 17.697 4.588 -24.641 1.00 90.56 317 VAL A N 1
ATOM 2426 C CA . VAL A 1 317 ? 16.757 4.652 -23.516 1.00 90.56 317 VAL A CA 1
ATOM 2427 C C . VAL A 1 317 ? 15.690 5.713 -23.787 1.00 90.56 317 VAL A C 1
ATOM 2429 O O . VAL A 1 317 ? 14.501 5.408 -23.688 1.00 90.56 317 VAL A O 1
ATOM 2432 N N . TYR A 1 318 ? 16.091 6.915 -24.213 1.00 90.25 318 TYR A N 1
ATOM 2433 C CA . TYR A 1 318 ? 15.146 7.975 -24.561 1.00 90.25 318 TYR A CA 1
ATOM 2434 C C . TYR A 1 318 ? 14.206 7.569 -25.698 1.00 90.25 318 TYR A C 1
ATOM 2436 O O . TYR A 1 318 ? 13.000 7.686 -25.528 1.00 90.25 318 TYR A O 1
ATOM 2444 N N . GLU A 1 319 ? 14.709 7.012 -26.804 1.00 89.31 319 GLU A N 1
ATOM 2445 C CA . GLU A 1 319 ? 13.867 6.572 -27.929 1.00 89.31 319 GLU A CA 1
ATOM 2446 C C . GLU A 1 319 ? 12.807 5.533 -27.526 1.00 89.31 319 GLU A C 1
ATOM 2448 O O . GLU A 1 319 ? 11.690 5.535 -28.053 1.00 89.31 319 GLU A O 1
ATOM 2453 N N . ILE A 1 320 ? 13.155 4.611 -26.620 1.00 89.75 320 ILE A N 1
ATOM 2454 C CA . ILE A 1 320 ? 12.221 3.600 -26.115 1.00 89.75 320 ILE A CA 1
ATOM 2455 C C . ILE A 1 320 ? 11.105 4.286 -25.326 1.00 89.75 320 ILE A C 1
ATOM 2457 O O . ILE A 1 320 ? 9.927 4.063 -25.604 1.00 89.75 320 ILE A O 1
ATOM 2461 N N . ILE A 1 321 ? 11.468 5.133 -24.365 1.00 89.06 321 ILE A N 1
ATOM 2462 C CA . ILE A 1 321 ? 10.519 5.761 -23.441 1.00 89.06 321 ILE A CA 1
ATOM 2463 C C . ILE A 1 321 ? 9.671 6.822 -24.152 1.00 89.06 321 ILE A C 1
ATOM 2465 O O . ILE A 1 321 ? 8.461 6.874 -23.943 1.00 89.06 321 ILE A O 1
ATOM 2469 N N . GLU A 1 322 ? 10.280 7.638 -25.017 1.00 88.06 322 GLU A N 1
ATOM 2470 C CA . GLU A 1 322 ? 9.622 8.695 -25.794 1.00 88.06 322 GLU A CA 1
ATOM 2471 C C . GLU A 1 322 ? 8.432 8.140 -26.583 1.00 88.06 322 GLU A C 1
ATOM 2473 O O . GLU A 1 322 ? 7.395 8.793 -26.669 1.00 88.06 322 GLU A O 1
ATOM 2478 N N . SER A 1 323 ? 8.541 6.904 -27.086 1.00 84.94 323 SER A N 1
ATOM 2479 C CA . SER A 1 323 ? 7.465 6.253 -27.840 1.00 84.94 323 SER A CA 1
ATOM 2480 C C . SER A 1 323 ? 6.173 6.041 -27.037 1.00 84.94 323 SER A C 1
ATOM 2482 O O . SER A 1 323 ? 5.100 5.966 -27.635 1.00 84.94 323 SER A O 1
ATOM 2484 N N . GLY A 1 324 ? 6.266 5.966 -25.705 1.00 84.06 324 GLY A N 1
ATOM 2485 C CA . GLY A 1 324 ? 5.128 5.842 -24.790 1.00 84.06 324 GLY A CA 1
ATOM 2486 C C . GLY A 1 324 ? 4.852 7.094 -23.950 1.00 84.06 324 GLY A C 1
ATOM 2487 O O . GLY A 1 324 ? 3.906 7.097 -23.165 1.00 84.06 324 GLY A O 1
ATOM 2488 N N . MET A 1 325 ? 5.660 8.150 -24.088 1.00 88.88 325 MET A N 1
ATOM 2489 C CA . MET A 1 325 ? 5.581 9.351 -23.257 1.00 88.88 325 MET A CA 1
ATOM 2490 C C . MET A 1 325 ? 4.556 10.353 -23.819 1.00 88.88 325 MET A C 1
ATOM 2492 O O . MET A 1 325 ? 4.685 10.777 -24.971 1.00 88.88 325 MET A O 1
ATOM 2496 N N . PRO A 1 326 ? 3.561 10.804 -23.029 1.00 87.25 326 PRO A N 1
ATOM 2497 C CA . PRO A 1 326 ? 2.649 11.864 -23.457 1.00 87.25 326 PRO A CA 1
ATOM 2498 C C . PRO A 1 326 ? 3.388 13.177 -23.761 1.00 87.25 326 PRO A C 1
ATOM 2500 O O . PRO A 1 326 ? 4.349 13.527 -23.079 1.00 87.25 326 PRO A O 1
ATOM 2503 N N . GLU A 1 327 ? 2.908 13.966 -24.732 1.00 87.88 327 GLU A N 1
ATOM 2504 C CA . GLU A 1 327 ? 3.576 15.214 -25.156 1.00 87.88 327 GLU A CA 1
ATOM 2505 C C . GLU A 1 327 ? 3.794 16.200 -23.993 1.00 87.88 327 GLU A C 1
ATOM 2507 O O . GLU A 1 327 ? 4.839 16.844 -23.901 1.00 87.88 327 GLU A O 1
ATOM 2512 N N . ARG A 1 328 ? 2.827 16.289 -23.072 1.00 86.38 328 ARG A N 1
ATOM 2513 C CA . ARG A 1 328 ? 2.943 17.103 -21.854 1.00 86.38 328 ARG A CA 1
ATOM 2514 C C . ARG A 1 328 ? 4.124 16.655 -20.989 1.00 86.38 328 ARG A C 1
ATOM 2516 O O . ARG A 1 328 ? 4.937 17.487 -20.606 1.00 86.38 328 ARG A O 1
ATOM 2523 N N . ASN A 1 329 ? 4.215 15.358 -20.702 1.00 90.00 329 ASN A N 1
ATOM 2524 C CA . ASN A 1 329 ? 5.287 14.773 -19.896 1.00 90.00 329 ASN A CA 1
ATOM 2525 C C . ASN A 1 329 ? 6.642 14.878 -20.596 1.00 90.00 329 ASN A C 1
ATOM 2527 O O . ASN A 1 329 ? 7.657 15.072 -19.940 1.00 90.00 329 ASN A O 1
ATOM 2531 N N . ARG A 1 330 ? 6.660 14.845 -21.933 1.00 90.88 330 ARG A N 1
ATOM 2532 C CA . ARG A 1 330 ? 7.868 15.116 -22.714 1.00 90.88 330 ARG A CA 1
ATOM 2533 C C . ARG A 1 330 ? 8.381 16.533 -22.507 1.00 90.88 330 ARG A C 1
ATOM 2535 O O . ARG A 1 330 ? 9.575 16.699 -22.288 1.00 90.88 330 ARG A O 1
ATOM 2542 N N . LYS A 1 331 ? 7.506 17.541 -22.577 1.00 91.44 331 LYS A N 1
ATOM 2543 C CA . LYS A 1 331 ? 7.885 18.937 -22.299 1.00 91.44 331 LYS A CA 1
ATOM 2544 C C . LYS A 1 331 ? 8.382 19.084 -20.864 1.00 91.44 331 LYS A C 1
ATOM 2546 O O . LYS A 1 331 ? 9.479 19.589 -20.670 1.00 91.44 331 LYS A O 1
ATOM 2551 N N . GLN A 1 332 ? 7.644 18.526 -19.903 1.00 88.38 332 GLN A N 1
ATOM 2552 C CA . GLN A 1 332 ? 8.039 18.535 -18.496 1.00 88.38 332 GLN A CA 1
ATOM 2553 C C . GLN A 1 332 ? 9.421 17.907 -18.287 1.00 88.38 332 GLN A C 1
ATOM 2555 O O . GLN A 1 332 ? 10.296 18.539 -17.719 1.00 88.38 332 GLN A O 1
ATOM 2560 N N . PHE A 1 333 ? 9.666 16.711 -18.820 1.00 93.62 333 PHE A N 1
ATOM 2561 C CA . PHE A 1 333 ? 10.957 16.041 -18.691 1.00 93.62 333 PHE A CA 1
ATOM 2562 C C . PHE A 1 333 ? 12.116 16.848 -19.301 1.00 93.62 333 PHE A C 1
ATOM 2564 O O . PHE A 1 333 ? 13.231 16.827 -18.781 1.00 93.62 333 PHE A O 1
ATOM 2571 N N . LEU A 1 334 ? 11.875 17.556 -20.410 1.00 91.62 334 LEU A N 1
ATOM 2572 C CA . LEU A 1 334 ? 12.882 18.414 -21.041 1.00 91.62 334 LEU A CA 1
ATOM 2573 C C . LEU A 1 334 ? 13.196 19.673 -20.216 1.00 91.62 334 LEU A C 1
ATOM 2575 O O . LEU A 1 334 ? 14.317 20.168 -20.303 1.00 91.62 334 LEU A O 1
ATOM 2579 N N . GLU A 1 335 ? 12.235 20.176 -19.441 1.00 93.44 335 GLU A N 1
ATOM 2580 C CA . GLU A 1 335 ? 12.361 21.391 -18.625 1.00 93.44 335 GLU A CA 1
ATOM 2581 C C . GLU A 1 335 ? 12.842 21.092 -17.192 1.00 93.44 335 GLU A C 1
ATOM 2583 O O . GLU A 1 335 ? 13.719 21.781 -16.675 1.00 93.44 335 GLU A O 1
ATOM 2588 N N . GLU A 1 336 ? 12.300 20.048 -16.563 1.00 92.94 336 GLU A N 1
ATOM 2589 C CA . GLU A 1 336 ? 12.447 19.740 -15.133 1.00 92.94 336 GLU A CA 1
ATOM 2590 C C . GLU A 1 336 ? 13.401 18.560 -14.860 1.00 92.94 336 GLU A C 1
ATOM 2592 O O . GLU A 1 336 ? 13.881 18.402 -13.742 1.00 92.94 336 GLU A O 1
ATOM 2597 N N . ASN A 1 337 ? 13.787 17.798 -15.893 1.00 92.50 337 ASN A N 1
ATOM 2598 C CA . ASN A 1 337 ? 14.637 16.593 -15.839 1.00 92.50 337 ASN A CA 1
ATOM 2599 C C . ASN A 1 337 ? 14.007 15.342 -15.204 1.00 92.50 337 ASN A C 1
ATOM 2601 O O . ASN A 1 337 ? 14.666 14.299 -15.176 1.00 92.50 337 ASN A O 1
ATOM 2605 N N . ASP A 1 338 ? 12.748 15.392 -14.773 1.00 91.50 338 ASP A N 1
ATOM 2606 C CA . ASP A 1 338 ? 11.954 14.220 -14.411 1.00 91.50 338 ASP A CA 1
ATOM 2607 C C . ASP A 1 338 ? 10.481 14.361 -14.839 1.00 91.50 338 ASP A C 1
ATOM 2609 O O . ASP A 1 338 ? 10.016 15.429 -15.240 1.00 91.50 338 ASP A O 1
ATOM 2613 N N . SER A 1 339 ? 9.765 13.237 -14.896 1.00 88.62 339 SER A N 1
ATOM 2614 C CA . SER A 1 339 ? 8.318 13.210 -15.120 1.00 88.62 339 SER A CA 1
ATOM 2615 C C . SER A 1 339 ? 7.720 11.847 -14.753 1.00 88.62 339 SER A C 1
ATOM 2617 O O . SER A 1 339 ? 8.311 10.799 -15.028 1.00 88.62 339 SER A O 1
ATOM 2619 N N . ASP A 1 340 ? 6.511 11.858 -14.190 1.00 86.81 340 ASP A N 1
ATOM 2620 C CA . ASP A 1 340 ? 5.689 10.675 -13.915 1.00 86.81 340 ASP A CA 1
ATOM 2621 C C . ASP A 1 340 ? 4.451 10.651 -14.826 1.00 86.81 340 ASP A C 1
ATOM 2623 O O . ASP A 1 340 ? 3.782 11.668 -15.022 1.00 86.81 340 ASP A O 1
ATOM 2627 N N . PHE A 1 341 ? 4.110 9.483 -15.370 1.00 85.69 341 PHE A N 1
ATOM 2628 C CA . PHE A 1 341 ? 2.883 9.268 -16.143 1.00 85.69 341 PHE A CA 1
ATOM 2629 C C . PHE A 1 341 ? 2.420 7.813 -16.093 1.00 85.69 341 PHE A C 1
ATOM 2631 O O . PHE A 1 341 ? 3.188 6.904 -15.777 1.00 85.69 341 PHE A O 1
ATOM 2638 N N . ALA A 1 342 ? 1.157 7.568 -16.438 1.00 85.12 342 ALA A N 1
ATOM 2639 C CA . ALA A 1 342 ? 0.661 6.222 -16.685 1.00 85.12 342 ALA A CA 1
ATOM 2640 C C . ALA A 1 342 ? 0.770 5.843 -18.167 1.00 85.12 342 ALA A C 1
ATOM 2642 O O . ALA A 1 342 ? 0.510 6.651 -19.059 1.00 85.12 342 ALA A O 1
ATOM 2643 N N . TYR A 1 343 ? 1.083 4.578 -18.425 1.00 87.06 343 TYR A N 1
ATOM 2644 C CA . TYR A 1 343 ? 1.076 3.980 -19.754 1.00 87.06 343 TYR A CA 1
ATOM 2645 C C . TYR A 1 343 ? 0.230 2.706 -19.748 1.00 87.06 343 TYR A C 1
ATOM 2647 O O . TYR A 1 343 ? 0.230 1.959 -18.772 1.00 87.06 343 TYR A O 1
ATOM 2655 N N . ALA A 1 344 ? -0.518 2.440 -20.815 1.00 84.44 344 ALA A N 1
ATOM 2656 C CA . ALA A 1 344 ? -1.385 1.270 -20.900 1.00 84.44 344 ALA A CA 1
ATOM 2657 C C . ALA A 1 344 ? -1.048 0.459 -22.147 1.00 84.44 344 ALA A C 1
ATOM 2659 O O . ALA A 1 344 ? -1.091 0.989 -23.255 1.00 84.44 344 ALA A O 1
ATOM 2660 N N . VAL A 1 345 ? -0.780 -0.833 -21.958 1.00 84.81 345 VAL A N 1
ATOM 2661 C CA . VAL A 1 345 ? -0.684 -1.791 -23.059 1.00 84.81 345 VAL A CA 1
ATOM 2662 C C . VAL A 1 345 ? -2.008 -2.559 -23.112 1.00 84.81 345 VAL A C 1
ATOM 2664 O O . VAL A 1 345 ? -2.331 -3.251 -22.137 1.00 84.81 345 VAL A O 1
ATOM 2667 N N . PRO A 1 346 ? -2.794 -2.437 -24.202 1.00 77.44 346 PRO A N 1
ATOM 2668 C CA . PRO A 1 346 ? -4.068 -3.140 -24.341 1.00 77.44 346 PRO A CA 1
ATOM 2669 C C . PRO A 1 346 ? -3.930 -4.641 -24.067 1.00 77.44 346 PRO A C 1
ATOM 2671 O O . PRO A 1 346 ? -2.955 -5.260 -24.490 1.00 77.44 346 PRO A O 1
ATOM 2674 N N . ASP A 1 347 ? -4.896 -5.194 -23.329 1.00 76.75 347 ASP A N 1
ATOM 2675 C CA . ASP A 1 347 ? -4.998 -6.614 -22.952 1.00 76.75 347 ASP A CA 1
ATOM 2676 C C . ASP A 1 347 ? -3.827 -7.187 -22.129 1.00 76.75 347 ASP A C 1
ATOM 2678 O O . ASP A 1 347 ? -3.761 -8.392 -21.899 1.00 76.75 347 ASP A O 1
ATOM 2682 N N . VAL A 1 348 ? -2.921 -6.332 -21.641 1.00 82.81 348 VAL A N 1
ATOM 2683 C CA . VAL A 1 348 ? -1.733 -6.740 -20.877 1.00 82.81 348 VAL A CA 1
ATOM 2684 C C . VAL A 1 348 ? -1.791 -6.163 -19.467 1.00 82.81 348 VAL A C 1
ATOM 2686 O O . VAL A 1 348 ? -2.102 -6.877 -18.516 1.00 82.81 348 VAL A O 1
ATOM 2689 N N . ALA A 1 349 ? -1.509 -4.868 -19.317 1.00 83.31 349 ALA A N 1
ATOM 2690 C CA . ALA A 1 349 ? -1.505 -4.179 -18.032 1.00 83.31 349 ALA A CA 1
ATOM 2691 C C . ALA A 1 349 ? -1.433 -2.657 -18.223 1.00 83.31 349 ALA A C 1
ATOM 2693 O O . ALA A 1 349 ? -1.120 -2.147 -19.304 1.00 83.31 349 ALA A O 1
ATOM 2694 N N . ARG A 1 350 ? -1.691 -1.929 -17.135 1.00 84.25 350 ARG A N 1
ATOM 2695 C CA . ARG A 1 350 ? -1.270 -0.534 -16.988 1.00 84.25 350 ARG A CA 1
ATOM 2696 C C . ARG A 1 350 ? 0.063 -0.491 -16.259 1.00 84.25 350 ARG A C 1
ATOM 2698 O O . ARG A 1 350 ? 0.386 -1.393 -15.491 1.00 84.25 350 ARG A O 1
ATOM 2705 N N . PHE A 1 351 ? 0.815 0.569 -16.490 1.00 87.69 351 PHE A N 1
ATOM 2706 C CA . PHE A 1 351 ? 2.132 0.781 -15.929 1.00 87.69 351 PHE A CA 1
ATOM 2707 C C . PHE A 1 351 ? 2.226 2.204 -15.402 1.00 87.69 351 PHE A C 1
ATOM 2709 O O . PHE A 1 351 ? 1.761 3.138 -16.053 1.00 87.69 351 PHE A O 1
ATOM 2716 N N . ARG A 1 352 ? 2.837 2.372 -14.232 1.00 87.25 352 ARG A N 1
ATOM 2717 C CA . ARG A 1 352 ? 3.278 3.681 -13.755 1.00 87.25 352 ARG A CA 1
ATOM 2718 C C . ARG A 1 352 ? 4.715 3.874 -14.210 1.00 87.25 352 ARG A C 1
ATOM 2720 O O . ARG A 1 352 ? 5.584 3.110 -13.796 1.00 87.25 352 ARG A O 1
ATOM 2727 N N . CYS A 1 353 ? 4.945 4.878 -15.036 1.00 91.81 353 CYS A N 1
ATOM 2728 C CA . CYS A 1 353 ? 6.232 5.214 -15.617 1.00 91.81 353 CYS A CA 1
ATOM 2729 C C . CYS A 1 353 ? 6.788 6.455 -14.919 1.00 91.81 353 CYS A C 1
ATOM 2731 O O . CYS A 1 353 ? 6.139 7.494 -14.894 1.00 91.81 353 CYS A O 1
ATOM 2733 N N . ASN A 1 354 ? 7.997 6.346 -14.387 1.00 93.50 354 ASN A N 1
ATOM 2734 C CA . ASN A 1 354 ? 8.808 7.466 -13.937 1.00 93.50 354 ASN A CA 1
ATOM 2735 C C . ASN A 1 354 ? 10.016 7.575 -14.871 1.00 93.50 354 ASN A C 1
ATOM 2737 O O . ASN A 1 354 ? 10.617 6.554 -15.221 1.00 93.50 354 ASN A O 1
ATOM 2741 N N . VAL A 1 355 ? 10.351 8.783 -15.303 1.00 94.69 355 VAL A N 1
ATOM 2742 C CA . VAL A 1 355 ? 11.494 9.076 -16.175 1.00 94.69 355 VAL A CA 1
ATOM 2743 C C . VAL A 1 355 ? 12.287 10.193 -15.529 1.00 94.69 355 VAL A C 1
ATOM 2745 O O . VAL A 1 355 ? 11.693 11.138 -15.025 1.00 94.69 355 VAL A O 1
ATOM 2748 N N . PHE A 1 356 ? 13.610 10.080 -15.522 1.00 94.88 356 PHE A N 1
ATOM 2749 C CA . PHE A 1 356 ? 14.494 10.995 -14.806 1.00 94.88 356 PHE A CA 1
ATOM 2750 C C . PHE A 1 356 ? 15.867 11.068 -15.481 1.00 94.88 356 PHE A C 1
ATOM 2752 O O . PHE A 1 356 ? 16.200 10.235 -16.331 1.00 94.88 356 PHE A O 1
ATOM 2759 N N . ARG A 1 357 ? 16.674 12.059 -15.099 1.00 93.12 357 ARG A N 1
ATOM 2760 C CA . ARG A 1 357 ? 18.103 12.121 -15.432 1.00 93.12 357 ARG A CA 1
ATOM 2761 C C . ARG A 1 357 ? 18.959 11.861 -14.200 1.00 93.12 357 ARG A C 1
ATOM 2763 O O . ARG A 1 357 ? 18.669 12.367 -13.119 1.00 93.12 357 ARG A O 1
ATOM 2770 N N . ASP A 1 358 ? 20.026 11.099 -14.376 1.00 88.75 358 ASP A N 1
ATOM 2771 C CA . ASP A 1 358 ? 21.070 10.881 -13.381 1.00 88.75 358 ASP A CA 1
ATOM 2772 C C . ASP A 1 358 ? 22.461 11.169 -13.979 1.00 88.75 358 ASP A C 1
ATOM 2774 O O . ASP A 1 358 ? 22.593 11.698 -15.083 1.00 88.75 358 ASP A O 1
ATOM 2778 N N . HIS A 1 359 ? 23.525 10.839 -13.241 1.00 86.56 359 HIS A N 1
ATOM 2779 C CA . HIS A 1 359 ? 24.902 11.006 -13.719 1.00 86.56 359 HIS A CA 1
ATOM 2780 C C . HIS A 1 359 ? 25.230 10.169 -14.972 1.00 86.56 359 HIS A C 1
ATOM 2782 O O . HIS A 1 359 ? 26.123 10.535 -15.731 1.00 86.56 359 HIS A O 1
ATOM 2788 N N . ASN A 1 360 ? 24.522 9.058 -15.195 1.00 79.12 360 ASN A N 1
ATOM 2789 C CA . ASN A 1 360 ? 24.726 8.152 -16.325 1.00 79.12 360 ASN A CA 1
ATOM 2790 C C . ASN A 1 360 ? 23.860 8.514 -17.547 1.00 79.12 360 ASN A C 1
ATOM 2792 O O . ASN A 1 360 ? 23.957 7.837 -18.575 1.00 79.12 360 ASN A O 1
ATOM 2796 N N . GLY A 1 361 ? 23.033 9.560 -17.444 1.00 89.19 361 GLY A N 1
ATOM 2797 C CA . GLY A 1 361 ? 22.144 10.045 -18.495 1.00 89.19 361 GLY A CA 1
ATOM 2798 C C . GLY A 1 361 ? 20.670 9.846 -18.142 1.00 89.19 361 GLY A C 1
ATOM 2799 O O . GLY A 1 361 ? 20.236 10.077 -17.017 1.00 89.19 361 GLY A O 1
ATOM 2800 N N . ILE A 1 362 ? 19.868 9.439 -19.124 1.00 92.62 362 ILE A N 1
ATOM 2801 C CA . ILE A 1 362 ? 18.420 9.240 -18.976 1.00 92.62 362 ILE A CA 1
ATOM 2802 C C . ILE A 1 362 ? 18.129 7.852 -18.396 1.00 92.62 362 ILE A C 1
ATOM 2804 O O . ILE A 1 362 ? 18.678 6.841 -18.845 1.00 92.62 362 ILE A O 1
ATOM 2808 N N . GLY A 1 363 ? 17.215 7.802 -17.428 1.00 94.56 363 GLY A N 1
ATOM 2809 C CA . GLY A 1 363 ? 16.698 6.581 -16.825 1.00 94.56 363 GLY A CA 1
ATOM 2810 C C . GLY A 1 363 ? 15.173 6.558 -16.752 1.00 94.56 363 GLY A C 1
ATOM 2811 O O . GLY A 1 363 ? 14.501 7.585 -16.842 1.00 94.56 363 GLY A O 1
ATOM 2812 N N . SER A 1 364 ? 14.610 5.361 -16.597 1.00 95.31 364 SER A N 1
ATOM 2813 C CA . SER A 1 364 ? 13.187 5.176 -16.329 1.00 95.31 364 SER A CA 1
ATOM 2814 C C . SER A 1 364 ? 12.907 3.932 -15.501 1.00 95.31 364 SER A C 1
ATOM 2816 O O . SER A 1 364 ? 13.562 2.899 -15.654 1.00 95.31 364 SER A O 1
ATOM 2818 N N . VAL A 1 365 ? 11.898 4.037 -14.637 1.00 95.38 365 VAL A N 1
ATOM 2819 C CA . VAL A 1 365 ? 11.305 2.915 -13.912 1.00 95.38 365 VAL A CA 1
ATOM 2820 C C . VAL A 1 365 ? 9.835 2.794 -14.288 1.00 95.38 365 VAL A C 1
ATOM 2822 O O . VAL A 1 365 ? 9.087 3.764 -14.210 1.00 95.38 365 VAL A O 1
ATOM 2825 N N . MET A 1 366 ? 9.406 1.596 -14.671 1.00 94.38 366 MET A N 1
ATOM 2826 C CA . MET A 1 366 ? 8.036 1.295 -15.075 1.00 94.38 366 MET A CA 1
ATOM 2827 C C . MET A 1 366 ? 7.489 0.168 -14.216 1.00 94.38 366 MET A C 1
ATOM 2829 O O . MET A 1 366 ? 7.990 -0.948 -14.267 1.00 94.38 366 MET A O 1
ATOM 2833 N N . ARG A 1 367 ? 6.466 0.450 -13.417 1.00 89.50 367 ARG A N 1
ATOM 2834 C CA . ARG A 1 367 ? 5.858 -0.510 -12.493 1.00 89.50 367 ARG A CA 1
ATOM 2835 C C . ARG A 1 367 ? 4.550 -1.040 -13.048 1.00 89.50 367 ARG A C 1
ATOM 2837 O O . ARG A 1 367 ? 3.691 -0.233 -13.389 1.00 89.50 367 ARG A O 1
ATOM 2844 N N . VAL A 1 368 ? 4.361 -2.360 -13.056 1.00 87.19 368 VAL A N 1
ATOM 2845 C CA . VAL A 1 368 ? 3.058 -2.966 -13.380 1.00 87.19 368 VAL A CA 1
ATOM 2846 C C . VAL A 1 368 ? 2.028 -2.539 -12.345 1.00 87.19 368 VAL A C 1
ATOM 2848 O O . VAL A 1 368 ? 2.234 -2.668 -11.138 1.00 87.19 368 VAL A O 1
ATOM 2851 N N . ILE A 1 369 ? 0.896 -2.056 -12.835 1.00 80.56 369 ILE A N 1
ATOM 2852 C CA . ILE A 1 369 ? -0.274 -1.734 -12.039 1.00 80.56 369 ILE A CA 1
ATOM 2853 C C . ILE A 1 369 ? -1.236 -2.934 -12.114 1.00 80.56 369 ILE A C 1
ATOM 2855 O O . ILE A 1 369 ? -1.695 -3.278 -13.210 1.00 80.56 369 ILE A O 1
ATOM 2859 N N . PRO A 1 370 ? -1.539 -3.606 -10.986 1.00 68.94 370 PRO A N 1
ATOM 2860 C CA . PRO A 1 370 ? -2.414 -4.775 -10.975 1.00 68.94 370 PRO A CA 1
ATOM 2861 C C . PRO A 1 370 ? -3.810 -4.465 -11.533 1.00 68.94 370 PRO A C 1
ATOM 2863 O O . PRO A 1 370 ? -4.475 -3.542 -11.080 1.00 68.94 370 PRO A O 1
ATOM 2866 N N . SER A 1 371 ? -4.289 -5.275 -12.480 1.00 70.62 371 SER A N 1
ATOM 2867 C CA . SER A 1 371 ? -5.603 -5.081 -13.116 1.00 70.62 371 SER A CA 1
ATOM 2868 C C . SER A 1 371 ? -6.754 -5.786 -12.393 1.00 70.62 371 SER A C 1
ATOM 2870 O O . SER A 1 371 ? -7.917 -5.421 -12.568 1.00 70.62 371 SER A O 1
ATOM 2872 N N . LYS A 1 372 ? -6.459 -6.807 -11.580 1.00 81.12 372 LYS A N 1
ATOM 2873 C CA . LYS A 1 372 ? -7.484 -7.591 -10.884 1.00 81.12 372 LYS A CA 1
ATOM 2874 C C . LYS A 1 372 ? -7.911 -6.900 -9.592 1.00 81.12 372 LYS A C 1
ATOM 2876 O O . LYS A 1 372 ? -7.139 -6.824 -8.638 1.00 81.12 372 LYS A O 1
ATOM 2881 N N . ILE A 1 373 ? -9.171 -6.481 -9.547 1.00 90.50 373 ILE A N 1
ATOM 2882 C CA . ILE A 1 373 ? -9.806 -5.965 -8.335 1.00 90.50 373 ILE A CA 1
ATOM 2883 C C . ILE A 1 373 ? -10.245 -7.153 -7.473 1.00 90.50 373 ILE A C 1
ATOM 2885 O O . ILE A 1 373 ? -10.956 -8.044 -7.942 1.00 90.50 373 ILE A O 1
ATOM 2889 N N . LEU A 1 374 ? -9.784 -7.191 -6.224 1.00 91.69 374 LEU A N 1
ATOM 2890 C CA . LEU A 1 374 ? -10.214 -8.191 -5.249 1.00 91.69 374 LEU A CA 1
ATOM 2891 C C . LEU A 1 374 ? -11.548 -7.770 -4.626 1.00 91.69 374 LEU A C 1
ATOM 2893 O O . LEU A 1 374 ? -11.804 -6.588 -4.420 1.00 91.69 374 LEU A O 1
ATOM 2897 N N . THR A 1 375 ? -12.397 -8.746 -4.323 1.00 94.81 375 THR A N 1
ATOM 2898 C CA . THR A 1 375 ? -13.661 -8.511 -3.605 1.00 94.81 375 THR A CA 1
ATOM 2899 C C . THR A 1 375 ? -13.420 -8.231 -2.117 1.00 94.81 375 THR A C 1
ATOM 2901 O O . THR A 1 375 ? -12.362 -8.582 -1.583 1.00 94.81 375 THR A O 1
ATOM 2904 N N . LEU A 1 376 ? -14.401 -7.629 -1.431 1.00 94.62 376 LEU A N 1
ATOM 2905 C CA . LEU A 1 376 ? -14.318 -7.378 0.016 1.00 94.62 376 LEU A CA 1
ATOM 2906 C C . LEU A 1 376 ? -14.085 -8.688 0.789 1.00 94.62 376 LEU A C 1
ATOM 2908 O O . LEU A 1 376 ? -13.286 -8.729 1.723 1.00 94.62 376 LEU A O 1
ATOM 2912 N N . GLU A 1 377 ? -14.727 -9.769 0.347 1.00 92.94 377 GLU A N 1
ATOM 2913 C CA . GLU A 1 377 ? -14.649 -11.106 0.934 1.00 92.94 377 GLU A CA 1
ATOM 2914 C C . GLU A 1 377 ? -13.272 -11.739 0.715 1.00 92.94 377 GLU A C 1
ATOM 2916 O O . GLU A 1 377 ? -12.691 -12.299 1.642 1.00 92.94 377 GLU A O 1
ATOM 2921 N N . GLN A 1 378 ? -12.705 -11.609 -0.491 1.00 91.19 378 GLN A N 1
ATOM 2922 C CA . GLN A 1 378 ? -11.351 -12.095 -0.792 1.00 91.19 378 GLN A CA 1
ATOM 2923 C C . GLN A 1 378 ? -10.274 -11.364 0.013 1.00 91.19 378 GLN A C 1
ATOM 2925 O O . GLN A 1 378 ? -9.256 -11.964 0.356 1.00 91.19 378 GLN A O 1
ATOM 2930 N N . LEU A 1 379 ? -10.493 -10.082 0.310 1.00 91.19 379 LEU A N 1
ATOM 2931 C CA . LEU A 1 379 ? -9.629 -9.300 1.192 1.00 91.19 379 LEU A CA 1
ATOM 2932 C C . LEU A 1 379 ? -9.870 -9.589 2.681 1.00 91.19 379 LEU A C 1
ATOM 2934 O O . LEU A 1 379 ? -9.075 -9.156 3.514 1.00 91.19 379 LEU A O 1
ATOM 2938 N N . GLY A 1 380 ? -10.935 -10.320 3.026 1.00 89.75 380 GLY A N 1
ATOM 2939 C CA . GLY A 1 380 ? -11.313 -10.597 4.410 1.00 89.75 380 GLY A CA 1
ATOM 2940 C C . GLY A 1 380 ? -11.723 -9.341 5.180 1.00 89.75 380 GLY A C 1
ATOM 2941 O O . GLY A 1 380 ? -11.478 -9.261 6.384 1.00 89.75 380 GLY A O 1
ATOM 2942 N N . LEU A 1 381 ? -12.293 -8.341 4.498 1.00 92.75 381 LEU A N 1
ATOM 2943 C CA . LEU A 1 381 ? -12.709 -7.095 5.138 1.00 92.75 381 LEU A CA 1
ATOM 2944 C C . LEU A 1 381 ? -13.945 -7.337 6.022 1.00 92.75 381 LEU A C 1
ATOM 2946 O O . LEU A 1 381 ? -14.870 -8.038 5.605 1.00 92.75 381 LEU A O 1
ATOM 2950 N N . PRO A 1 382 ? -13.989 -6.765 7.239 1.00 91.00 382 PRO A N 1
ATOM 2951 C CA . PRO A 1 382 ? -15.076 -7.010 8.174 1.00 91.00 382 PRO A CA 1
ATOM 2952 C C . PRO A 1 382 ? -16.368 -6.324 7.721 1.00 91.00 382 PRO A C 1
ATOM 2954 O O . PRO A 1 382 ? -16.363 -5.327 6.997 1.00 91.00 382 PRO A O 1
ATOM 2957 N N . GLU A 1 383 ? -17.502 -6.820 8.218 1.00 90.31 383 GLU A N 1
ATOM 2958 C CA . GLU A 1 383 ? -18.833 -6.330 7.839 1.00 90.31 383 GLU A CA 1
ATOM 2959 C C . GLU A 1 383 ? -19.017 -4.820 8.092 1.00 90.31 383 GLU A C 1
ATOM 2961 O O . GLU A 1 383 ? -19.710 -4.140 7.337 1.00 90.31 383 GLU A O 1
ATOM 2966 N N . GLY A 1 384 ? -18.349 -4.272 9.115 1.00 92.12 384 GLY A N 1
ATOM 2967 C CA . GLY A 1 384 ? -18.334 -2.834 9.393 1.00 92.12 384 GLY A CA 1
ATOM 2968 C C . GLY A 1 384 ? -17.843 -1.999 8.204 1.00 92.12 384 GLY A C 1
ATOM 2969 O O . GLY A 1 384 ? -18.444 -0.973 7.898 1.00 92.12 384 GLY A O 1
ATOM 2970 N N . VAL A 1 385 ? -16.826 -2.474 7.476 1.00 95.38 385 VAL A N 1
ATOM 2971 C CA . VAL A 1 385 ? -16.290 -1.812 6.272 1.00 95.38 385 VAL A CA 1
ATOM 2972 C C . VAL A 1 385 ? -17.273 -1.914 5.106 1.00 95.38 385 VAL A C 1
ATOM 2974 O O . VAL A 1 385 ? -17.487 -0.934 4.392 1.00 95.38 385 VAL A O 1
ATOM 2977 N N . ARG A 1 386 ? -17.949 -3.060 4.946 1.00 94.81 386 ARG A N 1
ATOM 2978 C CA . ARG A 1 386 ? -19.029 -3.208 3.955 1.00 94.81 386 ARG A CA 1
ATOM 2979 C C . ARG A 1 386 ? -20.151 -2.197 4.213 1.00 94.81 386 ARG A C 1
ATOM 2981 O O . ARG A 1 386 ? -20.548 -1.489 3.294 1.00 94.81 386 ARG A O 1
ATOM 2988 N N . ARG A 1 387 ? -20.592 -2.050 5.469 1.00 94.69 387 ARG A N 1
ATOM 2989 C CA . ARG A 1 387 ? -21.626 -1.070 5.857 1.00 94.69 387 ARG A CA 1
ATOM 2990 C C . ARG A 1 387 ? -21.232 0.375 5.551 1.00 94.69 387 ARG A C 1
ATOM 2992 O O . ARG A 1 387 ? -22.106 1.182 5.248 1.00 94.69 387 ARG A O 1
ATOM 2999 N N . MET A 1 388 ? -19.939 0.717 5.574 1.00 97.12 388 MET A N 1
ATOM 3000 C CA . MET A 1 388 ? -19.487 2.053 5.160 1.00 97.12 388 MET A CA 1
ATOM 3001 C C . MET A 1 388 ? -19.863 2.355 3.700 1.00 97.12 388 MET A C 1
ATOM 3003 O O . MET A 1 388 ? -20.274 3.476 3.409 1.00 97.12 388 MET A O 1
ATOM 3007 N N . CYS A 1 389 ? -19.805 1.353 2.816 1.00 97.31 389 CYS A N 1
ATOM 3008 C CA . CYS A 1 389 ? -20.130 1.467 1.387 1.00 97.31 389 CYS A CA 1
ATOM 3009 C C . CYS A 1 389 ? -21.633 1.672 1.117 1.00 97.31 389 CYS A C 1
ATOM 3011 O O . CYS A 1 389 ? -22.027 2.210 0.077 1.00 97.31 389 CYS A O 1
ATOM 3013 N N . ASP A 1 390 ? -22.474 1.250 2.062 1.00 95.62 390 ASP A N 1
ATOM 3014 C CA . ASP A 1 390 ? -23.932 1.343 1.976 1.00 95.62 390 ASP A CA 1
ATOM 3015 C C . ASP A 1 390 ? -24.453 2.729 2.426 1.00 95.62 390 ASP A C 1
ATOM 3017 O O . ASP A 1 390 ? -25.639 3.023 2.274 1.00 95.62 390 ASP A O 1
ATOM 3021 N N . ASN A 1 391 ? -23.590 3.617 2.948 1.00 97.62 391 ASN A N 1
ATOM 3022 C CA . ASN A 1 391 ? -24.006 4.958 3.370 1.00 97.62 391 ASN A CA 1
ATOM 3023 C C . ASN A 1 391 ? -24.500 5.803 2.182 1.00 97.62 391 ASN A C 1
ATOM 3025 O O . ASN A 1 391 ? -23.912 5.759 1.100 1.00 97.62 391 ASN A O 1
ATOM 3029 N N . PRO A 1 392 ? -25.542 6.633 2.359 1.00 96.00 392 PRO A N 1
ATOM 3030 C CA . PRO A 1 392 ? -26.002 7.524 1.297 1.00 96.00 392 PRO A CA 1
ATOM 3031 C C . PRO A 1 392 ? -25.027 8.683 1.053 1.00 96.00 392 PRO A C 1
ATOM 3033 O O . PRO A 1 392 ? -24.855 9.085 -0.088 1.00 96.00 392 PRO A O 1
ATOM 3036 N N . LYS A 1 393 ? -24.385 9.193 2.114 1.00 97.62 393 LYS A N 1
ATOM 3037 C CA . LYS A 1 393 ? -23.447 10.322 2.083 1.00 97.62 393 LYS A CA 1
ATOM 3038 C C . LYS A 1 393 ? -22.474 10.295 3.258 1.00 97.62 393 LYS A C 1
ATOM 3040 O O . LYS A 1 393 ? -22.726 9.596 4.243 1.00 97.62 393 LYS A O 1
ATOM 3045 N N . GLY A 1 394 ? -21.431 11.114 3.200 1.00 98.19 394 GLY A N 1
ATOM 3046 C CA . GLY A 1 394 ? -20.453 11.312 4.269 1.00 98.19 394 GLY A CA 1
ATOM 3047 C C . GLY A 1 394 ? -19.030 10.987 3.830 1.00 98.19 394 GLY A C 1
ATOM 3048 O O . GLY A 1 394 ? -18.758 10.893 2.643 1.00 98.19 394 GLY A O 1
ATOM 3049 N N . LEU A 1 395 ? -18.119 10.829 4.786 1.00 98.62 395 LEU A N 1
ATOM 3050 C CA . LEU A 1 395 ? -16.691 10.635 4.553 1.00 98.62 395 LEU A CA 1
ATOM 3051 C C . LEU A 1 395 ? -16.230 9.272 5.077 1.00 98.62 395 LEU A C 1
ATOM 3053 O O . LEU A 1 395 ? -16.434 8.951 6.251 1.00 98.62 395 LEU A O 1
ATOM 3057 N N . VAL A 1 396 ? -15.570 8.494 4.223 1.00 98.69 396 VAL A N 1
ATOM 3058 C CA . VAL A 1 396 ? -14.933 7.218 4.561 1.00 98.69 396 VAL A CA 1
ATOM 3059 C C . VAL A 1 396 ? -13.454 7.291 4.209 1.00 98.69 396 VAL A C 1
ATOM 3061 O O . VAL A 1 396 ? -13.085 7.649 3.092 1.00 98.69 396 VAL A O 1
ATOM 3064 N N . LEU A 1 397 ? -12.595 6.939 5.161 1.00 98.56 397 LEU A N 1
ATOM 3065 C CA . LEU A 1 397 ? -11.150 7.080 5.008 1.00 98.56 397 LEU A CA 1
ATOM 3066 C C . LEU A 1 397 ? -10.458 5.735 5.120 1.00 98.56 397 LEU A C 1
ATOM 3068 O O . LEU A 1 397 ? -10.687 5.002 6.078 1.00 98.56 397 LEU A O 1
ATOM 3072 N N . VAL A 1 398 ? -9.566 5.442 4.178 1.00 98.44 398 VAL A N 1
ATOM 3073 C CA . VAL A 1 398 ? -8.663 4.291 4.262 1.00 98.44 398 VAL A CA 1
ATOM 3074 C C . VAL A 1 398 ? -7.251 4.816 4.458 1.00 98.44 398 VAL A C 1
ATOM 3076 O O . VAL A 1 398 ? -6.715 5.521 3.603 1.00 98.44 398 VAL A O 1
ATOM 3079 N N . THR A 1 399 ? -6.645 4.508 5.598 1.00 98.06 399 THR A N 1
ATOM 3080 C CA . THR A 1 399 ? -5.362 5.077 6.015 1.00 98.06 399 THR A CA 1
ATOM 3081 C C . THR A 1 399 ? -4.318 4.009 6.296 1.00 98.06 399 THR A C 1
ATOM 3083 O O . THR A 1 399 ? -4.595 2.810 6.301 1.00 98.06 399 THR A O 1
ATOM 3086 N N . GLY A 1 400 ? -3.069 4.436 6.429 1.00 95.25 400 GLY A N 1
ATOM 3087 C CA . GLY A 1 400 ? -1.922 3.567 6.657 1.00 95.25 400 GLY A CA 1
ATOM 3088 C C . GLY A 1 400 ? -0.694 4.010 5.861 1.00 95.25 400 GLY A C 1
ATOM 3089 O O . GLY A 1 400 ? -0.800 4.836 4.943 1.00 95.25 400 GLY A O 1
ATOM 3090 N N . PRO A 1 401 ? 0.484 3.448 6.170 1.00 87.75 401 PRO A N 1
ATOM 3091 C CA . PRO A 1 401 ? 1.728 3.815 5.504 1.00 87.75 401 PRO A CA 1
ATOM 3092 C C . PRO A 1 401 ? 1.714 3.472 4.005 1.00 87.75 401 PRO A C 1
ATOM 3094 O O . PRO A 1 401 ? 0.831 2.781 3.482 1.00 87.75 401 PRO A O 1
ATOM 3097 N N . THR A 1 402 ? 2.712 3.962 3.275 1.00 83.06 402 THR A N 1
ATOM 3098 C CA . THR A 1 402 ? 2.921 3.581 1.873 1.00 83.06 402 THR A CA 1
ATOM 3099 C C . THR A 1 402 ? 3.047 2.062 1.745 1.00 83.06 402 THR A C 1
ATOM 3101 O O . THR A 1 402 ? 3.711 1.407 2.546 1.00 83.06 402 THR A O 1
ATOM 3104 N N . GLY A 1 403 ? 2.390 1.487 0.736 1.00 81.44 403 GLY A N 1
ATOM 3105 C CA . GLY A 1 403 ? 2.430 0.044 0.496 1.00 81.44 403 GLY A CA 1
ATOM 3106 C C . GLY A 1 403 ? 1.600 -0.796 1.472 1.00 81.44 403 GLY A C 1
ATOM 3107 O O . GLY A 1 403 ? 1.699 -2.020 1.423 1.00 81.44 403 GLY A O 1
ATOM 3108 N N . SER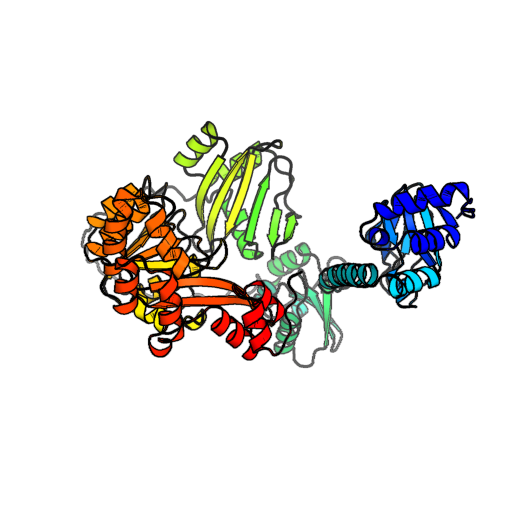 A 1 404 ? 0.756 -0.184 2.315 1.00 88.75 404 SER A N 1
ATOM 3109 C CA . SER A 1 404 ? -0.150 -0.925 3.201 1.00 88.75 404 SER A CA 1
ATOM 3110 C C . SER A 1 404 ? -1.370 -1.516 2.493 1.00 88.75 404 SER A C 1
ATOM 3112 O O . SER A 1 404 ? -2.115 -2.244 3.129 1.00 88.75 404 SER A O 1
ATOM 3114 N N . GLY A 1 405 ? -1.585 -1.254 1.198 1.00 90.00 405 GLY A N 1
ATOM 3115 C CA . GLY A 1 405 ? -2.717 -1.794 0.429 1.00 90.00 405 GLY A CA 1
ATOM 3116 C C . GLY A 1 405 ? -3.990 -0.936 0.441 1.00 90.00 405 GLY A C 1
ATOM 3117 O O . GLY A 1 405 ? -5.056 -1.454 0.119 1.00 90.00 405 GLY A O 1
ATOM 3118 N N . LYS A 1 406 ? -3.893 0.361 0.778 1.00 94.94 406 LYS A N 1
ATOM 3119 C CA . LYS A 1 406 ? -5.028 1.309 0.799 1.00 94.94 406 LYS A CA 1
ATOM 3120 C C . LYS A 1 406 ? -5.817 1.323 -0.511 1.00 94.94 406 LYS A C 1
ATOM 3122 O O . LYS A 1 406 ? -7.030 1.138 -0.494 1.00 94.94 406 LYS A O 1
ATOM 3127 N N . SER A 1 407 ? -5.124 1.482 -1.639 1.00 92.31 407 SER A N 1
ATOM 3128 C CA . SER A 1 407 ? -5.748 1.517 -2.963 1.00 92.31 407 SER A CA 1
ATOM 3129 C C . SER A 1 407 ? -6.455 0.206 -3.299 1.00 92.31 407 SER A C 1
ATOM 3131 O O . SER A 1 407 ? -7.531 0.226 -3.876 1.00 92.31 407 SER A O 1
ATOM 3133 N N . THR A 1 408 ? -5.902 -0.941 -2.883 1.00 92.81 408 THR A N 1
ATOM 3134 C CA . THR A 1 408 ? -6.541 -2.254 -3.064 1.00 92.81 408 THR A CA 1
ATOM 3135 C C . THR A 1 408 ? -7.847 -2.353 -2.277 1.00 92.81 408 THR A C 1
ATOM 3137 O O . THR A 1 408 ? -8.851 -2.813 -2.815 1.00 92.81 408 THR A O 1
ATOM 3140 N N . THR A 1 409 ? -7.853 -1.885 -1.027 1.00 96.19 409 THR A N 1
ATOM 3141 C CA . THR A 1 409 ? -9.060 -1.836 -0.192 1.00 96.19 409 THR A CA 1
ATOM 3142 C C . THR A 1 409 ? -10.104 -0.885 -0.781 1.00 96.19 409 THR A C 1
ATOM 3144 O O . THR A 1 409 ? -11.261 -1.271 -0.924 1.00 96.19 409 THR A O 1
ATOM 3147 N N . LEU A 1 410 ? -9.709 0.320 -1.205 1.00 97.12 410 LEU A N 1
ATOM 3148 C CA . LEU A 1 410 ? -10.623 1.271 -1.845 1.00 97.12 410 LEU A CA 1
ATOM 3149 C C . LEU A 1 410 ? -11.179 0.755 -3.170 1.00 97.12 410 LEU A C 1
ATOM 3151 O O . LEU A 1 410 ? -12.379 0.868 -3.395 1.00 97.12 410 LEU A O 1
ATOM 3155 N N . ALA A 1 411 ? -10.355 0.130 -4.010 1.00 95.69 411 ALA A N 1
ATOM 3156 C CA . ALA A 1 411 ? -10.825 -0.502 -5.236 1.00 95.69 411 ALA A CA 1
ATOM 3157 C C . ALA A 1 411 ? -11.876 -1.581 -4.926 1.00 95.69 411 ALA A C 1
ATOM 3159 O O . ALA A 1 411 ? -12.927 -1.617 -5.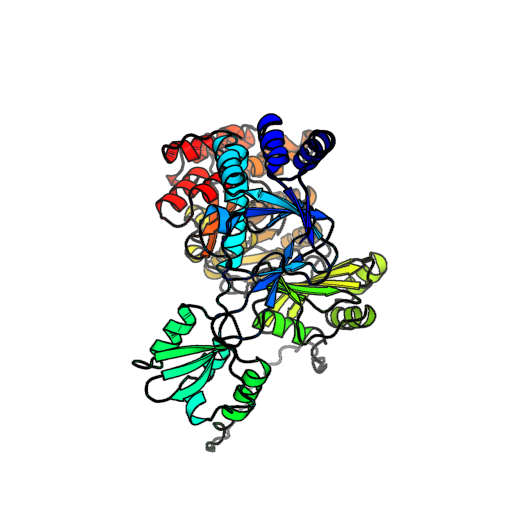558 1.00 95.69 411 ALA A O 1
ATOM 3160 N N . ALA A 1 412 ? -11.668 -2.411 -3.901 1.00 97.06 412 ALA A N 1
ATOM 3161 C CA . ALA A 1 412 ? -12.667 -3.399 -3.493 1.00 97.06 412 ALA A CA 1
ATOM 3162 C C . ALA A 1 412 ? -13.986 -2.754 -3.022 1.00 97.06 412 ALA A C 1
ATOM 3164 O O . ALA A 1 412 ? -15.068 -3.236 -3.365 1.00 97.06 412 ALA A O 1
ATOM 3165 N N . MET A 1 413 ? -13.910 -1.645 -2.278 1.00 98.25 413 MET A N 1
ATOM 3166 C CA . MET A 1 413 ? -15.078 -0.885 -1.811 1.00 98.25 413 MET A CA 1
ATOM 3167 C C . MET A 1 413 ? -15.843 -0.237 -2.968 1.00 98.25 413 MET A C 1
ATOM 3169 O O . MET A 1 413 ? -17.057 -0.414 -3.080 1.00 98.25 413 MET A O 1
ATOM 3173 N N . ILE A 1 414 ? -15.146 0.449 -3.875 1.00 98.19 414 ILE A N 1
ATOM 3174 C CA . ILE A 1 414 ? -15.752 1.068 -5.059 1.00 98.19 414 ILE A CA 1
ATOM 3175 C C . ILE A 1 414 ? -16.348 0.008 -5.989 1.00 98.19 414 ILE A C 1
ATOM 3177 O O . ILE A 1 414 ? -17.455 0.182 -6.495 1.00 98.19 414 ILE A O 1
ATOM 3181 N N . ASP A 1 415 ? -15.679 -1.128 -6.175 1.00 97.56 415 ASP A N 1
ATOM 3182 C CA . ASP A 1 415 ? -16.200 -2.221 -6.995 1.00 97.56 415 ASP A CA 1
ATOM 3183 C C . ASP A 1 415 ? -17.405 -2.927 -6.350 1.00 97.56 415 ASP A C 1
ATOM 3185 O O . ASP A 1 415 ? -18.316 -3.370 -7.051 1.00 97.56 415 ASP A O 1
ATOM 3189 N N . TYR A 1 416 ? -17.467 -3.010 -5.017 1.00 98.25 416 TYR A N 1
ATOM 3190 C CA . TYR A 1 416 ? -18.678 -3.439 -4.313 1.00 98.25 416 TYR A CA 1
ATOM 3191 C C . TYR A 1 416 ? -19.839 -2.470 -4.575 1.00 98.25 416 TYR A C 1
ATOM 3193 O O . TYR A 1 416 ? -20.927 -2.907 -4.944 1.00 98.25 416 TYR A O 1
ATOM 3201 N N . ILE A 1 417 ? -19.618 -1.160 -4.463 1.00 98.44 417 ILE A N 1
ATOM 3202 C CA . ILE A 1 417 ? -20.640 -0.145 -4.763 1.00 98.44 417 ILE A CA 1
ATOM 3203 C C . ILE A 1 417 ? -21.106 -0.267 -6.218 1.00 98.44 417 ILE A C 1
ATOM 3205 O O . ILE A 1 417 ? -22.306 -0.326 -6.475 1.00 98.44 417 ILE A O 1
ATOM 3209 N N . ASN A 1 418 ? -20.169 -0.368 -7.161 1.00 98.31 418 ASN A N 1
ATOM 3210 C CA . ASN A 1 418 ? -20.436 -0.485 -8.594 1.00 98.31 418 ASN A CA 1
ATOM 3211 C C . ASN A 1 418 ? -21.306 -1.705 -8.955 1.00 98.31 418 ASN A C 1
ATOM 3213 O O . ASN A 1 418 ? -22.114 -1.660 -9.883 1.00 98.31 418 ASN A O 1
ATOM 3217 N N . ARG A 1 419 ? -21.173 -2.796 -8.193 1.00 97.50 419 ARG A N 1
ATOM 3218 C CA . ARG A 1 419 ? -21.957 -4.031 -8.349 1.00 97.50 419 ARG A CA 1
ATOM 3219 C C . ARG A 1 419 ? -23.315 -4.016 -7.666 1.00 97.50 419 ARG A C 1
ATOM 3221 O O . ARG A 1 419 ? -24.176 -4.815 -8.029 1.00 97.50 419 ARG A O 1
ATOM 3228 N N . ASN A 1 420 ? -23.518 -3.154 -6.674 1.00 97.56 420 ASN A N 1
ATOM 3229 C CA . ASN A 1 420 ? -24.682 -3.236 -5.789 1.00 97.56 420 ASN A CA 1
ATOM 3230 C C . ASN A 1 420 ? -25.604 -2.014 -5.862 1.00 97.56 420 ASN A C 1
ATOM 3232 O O . ASN A 1 420 ? -26.796 -2.139 -5.573 1.00 97.56 420 ASN A O 1
ATOM 3236 N N . ARG A 1 421 ? -25.098 -0.858 -6.302 1.00 97.56 421 ARG A N 1
ATOM 3237 C CA . ARG A 1 421 ? -25.844 0.404 -6.387 1.00 97.56 421 ARG A CA 1
ATOM 3238 C C . ARG A 1 421 ? -26.032 0.833 -7.841 1.00 97.56 421 ARG A C 1
ATOM 3240 O O . ARG A 1 421 ? -25.368 0.333 -8.740 1.00 97.56 421 ARG A O 1
ATOM 3247 N N . ARG A 1 422 ? -27.006 1.714 -8.069 1.00 97.81 422 ARG A N 1
ATOM 3248 C CA . ARG A 1 422 ? -27.191 2.440 -9.332 1.00 97.81 422 ARG A CA 1
ATOM 3249 C C . ARG A 1 422 ? -26.797 3.879 -9.060 1.00 97.81 422 ARG A C 1
ATOM 3251 O O . ARG A 1 422 ? -27.647 4.664 -8.657 1.00 97.81 422 ARG A O 1
ATOM 3258 N N . SER A 1 423 ? -25.507 4.154 -9.161 1.00 97.81 423 SER A N 1
ATOM 3259 C CA . SER A 1 423 ? -24.943 5.446 -8.786 1.00 97.81 423 SER A CA 1
ATOM 3260 C C . SER A 1 423 ? -23.983 5.958 -9.849 1.00 97.81 423 SER A C 1
ATOM 3262 O O . SER A 1 423 ? -23.495 5.186 -10.676 1.00 97.81 423 SER A O 1
ATOM 3264 N N . HIS A 1 424 ? -23.685 7.247 -9.807 1.00 98.44 424 HIS A N 1
ATOM 3265 C CA . HIS A 1 424 ? -22.575 7.835 -10.533 1.00 98.44 424 HIS A CA 1
ATOM 3266 C C . HIS A 1 424 ? -21.355 7.954 -9.610 1.00 98.44 424 HIS A C 1
ATOM 3268 O O . HIS A 1 424 ? -21.397 8.607 -8.566 1.00 98.44 424 HIS A O 1
ATOM 3274 N N . ILE A 1 425 ? -20.273 7.267 -9.982 1.00 98.62 425 ILE A N 1
ATOM 3275 C CA . ILE A 1 425 ? -19.013 7.224 -9.243 1.00 98.62 425 ILE A CA 1
ATOM 3276 C C . ILE A 1 425 ? -17.952 7.978 -10.036 1.00 98.62 425 ILE A C 1
ATOM 3278 O O . ILE A 1 425 ? -17.624 7.588 -11.158 1.00 98.62 425 ILE A O 1
ATOM 3282 N N . ILE A 1 426 ? -17.355 8.995 -9.420 1.00 98.25 426 ILE A N 1
ATOM 3283 C CA . ILE A 1 426 ? -16.203 9.707 -9.973 1.00 98.25 426 ILE A CA 1
ATOM 3284 C C . ILE A 1 426 ? -14.976 9.399 -9.124 1.00 98.25 426 ILE A C 1
ATOM 3286 O O . ILE A 1 426 ? -15.000 9.579 -7.908 1.00 98.25 426 ILE A O 1
ATOM 3290 N N . THR A 1 427 ? -13.885 8.959 -9.748 1.00 97.56 427 THR A N 1
ATOM 3291 C CA . THR A 1 427 ? -12.594 8.810 -9.062 1.00 97.56 427 THR A CA 1
ATOM 3292 C C . THR A 1 427 ? -11.604 9.853 -9.558 1.00 97.56 427 THR A C 1
ATOM 3294 O O . THR A 1 427 ? -11.555 10.172 -10.746 1.00 97.56 427 THR A O 1
ATOM 3297 N N . LEU A 1 428 ? -10.834 10.414 -8.633 1.00 95.56 428 LEU A N 1
ATOM 3298 C CA . LEU A 1 428 ? -9.761 11.366 -8.875 1.00 95.56 428 LEU A CA 1
ATOM 3299 C C . LEU A 1 428 ? -8.475 10.732 -8.344 1.00 95.56 428 LEU A C 1
ATOM 3301 O O . LEU A 1 428 ? -8.360 10.511 -7.140 1.00 95.56 428 LEU A O 1
ATOM 3305 N N . GLU A 1 429 ? -7.532 10.412 -9.224 1.00 92.50 429 GLU A N 1
ATOM 3306 C CA . GLU A 1 429 ? -6.349 9.599 -8.904 1.00 92.50 429 GLU A CA 1
ATOM 3307 C C . GLU A 1 429 ? -5.076 10.167 -9.556 1.00 92.50 429 GLU A C 1
ATOM 3309 O O . GLU A 1 429 ? -5.150 10.938 -10.514 1.00 92.50 429 GLU A O 1
ATOM 3314 N N . ASP A 1 430 ? -3.905 9.790 -9.038 1.00 86.12 430 ASP A N 1
ATOM 3315 C CA . ASP A 1 430 ? -2.596 10.257 -9.519 1.00 86.12 430 ASP A CA 1
ATOM 3316 C C . ASP A 1 430 ? -1.499 9.179 -9.318 1.00 86.12 430 ASP A C 1
ATOM 3318 O O . ASP A 1 430 ? -0.826 9.165 -8.280 1.00 86.12 430 ASP A O 1
ATOM 3322 N N . PRO A 1 431 ? -1.319 8.233 -10.265 1.00 83.44 431 PRO A N 1
ATOM 3323 C CA . PRO A 1 431 ? -2.175 7.943 -11.421 1.00 83.44 431 PRO A CA 1
ATOM 3324 C C . PRO A 1 431 ? -3.346 7.000 -11.078 1.00 83.44 431 PRO A C 1
ATOM 3326 O O . PRO A 1 431 ? -3.448 6.519 -9.951 1.00 83.44 431 PRO A O 1
ATOM 3329 N N . ILE A 1 432 ? -4.203 6.681 -12.059 1.00 87.31 432 ILE A N 1
ATOM 3330 C CA . ILE A 1 432 ? -5.242 5.648 -11.890 1.00 87.31 432 ILE A CA 1
ATOM 3331 C C . ILE A 1 432 ? -4.590 4.272 -11.717 1.00 87.31 432 ILE A C 1
ATOM 3333 O O . ILE A 1 432 ? -3.926 3.777 -12.641 1.00 87.31 432 ILE A O 1
ATOM 3337 N N . GLU A 1 433 ? -4.835 3.638 -10.565 1.00 80.75 433 GLU A N 1
ATOM 3338 C CA . GLU A 1 433 ? -4.298 2.311 -10.243 1.00 80.75 433 GLU A CA 1
ATOM 3339 C C . GLU A 1 433 ? -5.236 1.190 -10.724 1.00 80.75 433 GLU A C 1
ATOM 3341 O O . GLU A 1 433 ? -4.878 0.370 -11.566 1.00 80.75 433 GLU A O 1
ATOM 3346 N N . PHE A 1 434 ? -6.482 1.157 -10.260 1.00 87.62 434 PHE A N 1
ATOM 3347 C CA . PHE A 1 434 ? -7.421 0.092 -10.625 1.00 87.62 434 PHE A CA 1
ATOM 3348 C C . PHE A 1 434 ? -8.448 0.605 -11.625 1.00 87.62 434 PHE A C 1
ATOM 3350 O O . PHE A 1 434 ? -9.124 1.591 -11.361 1.00 87.62 434 PHE A O 1
ATOM 3357 N N . VAL A 1 435 ? -8.601 -0.073 -12.767 1.00 87.88 435 VAL A N 1
ATOM 3358 C CA . VAL A 1 435 ? -9.608 0.313 -13.766 1.00 87.88 435 VAL A CA 1
ATOM 3359 C C . VAL A 1 435 ? -10.940 -0.355 -13.454 1.00 87.88 435 VAL A C 1
ATOM 3361 O O . VAL A 1 435 ? -11.095 -1.571 -13.584 1.00 87.88 435 VAL A O 1
ATOM 3364 N N . HIS A 1 436 ? -11.926 0.457 -13.103 1.00 92.25 436 HIS A N 1
ATOM 3365 C CA . HIS A 1 436 ? -13.294 0.039 -12.863 1.00 92.25 436 HIS A CA 1
ATOM 3366 C C . HIS A 1 436 ? -14.103 0.105 -14.157 1.00 92.25 436 HIS A C 1
ATOM 3368 O O . HIS A 1 436 ? -14.424 1.178 -14.667 1.00 92.25 436 HIS A O 1
ATOM 3374 N N . LYS A 1 437 ? -14.499 -1.059 -14.677 1.00 91.69 437 LYS A N 1
ATOM 3375 C CA . LYS A 1 437 ? -15.530 -1.111 -15.720 1.00 91.69 437 LYS A CA 1
ATOM 3376 C C . LYS A 1 437 ? -16.884 -0.781 -15.095 1.00 91.69 437 LYS A C 1
ATOM 3378 O O . LYS A 1 437 ? -17.211 -1.313 -14.034 1.00 91.69 437 LYS A O 1
ATOM 3383 N N . SER A 1 438 ? -17.667 0.071 -15.753 1.00 96.75 438 SER A N 1
ATOM 3384 C CA . SER A 1 438 ? -19.036 0.374 -15.316 1.00 96.75 438 SER A CA 1
ATOM 3385 C C . SER A 1 438 ? -19.883 -0.901 -15.292 1.00 96.75 438 SER A C 1
ATOM 3387 O O . SER A 1 438 ? -19.775 -1.734 -16.194 1.00 96.75 438 SER A O 1
ATOM 3389 N N . GLN A 1 439 ? -20.688 -1.062 -14.243 1.00 96.38 439 GLN A N 1
ATOM 3390 C CA . GLN A 1 439 ? -21.581 -2.206 -14.052 1.00 96.38 439 GLN A CA 1
ATOM 3391 C C . GLN A 1 439 ? -23.004 -1.705 -13.790 1.00 96.38 439 GLN A C 1
ATOM 3393 O O . GLN A 1 439 ? -23.656 -1.225 -14.713 1.00 96.38 439 GLN A O 1
ATOM 3398 N N . ARG A 1 440 ? -23.508 -1.799 -12.550 1.00 97.75 440 ARG A N 1
ATOM 3399 C CA . ARG A 1 440 ? -24.798 -1.185 -12.192 1.00 97.75 440 ARG A CA 1
ATOM 3400 C C . ARG A 1 440 ? -24.663 0.317 -11.973 1.00 97.75 440 ARG A C 1
ATOM 3402 O O . ARG A 1 440 ? -25.639 1.034 -12.186 1.00 97.75 440 ARG A O 1
ATOM 3409 N N . SER A 1 441 ? -23.478 0.763 -11.568 1.00 98.44 441 SER A N 1
ATOM 3410 C CA . SER A 1 441 ? -23.097 2.171 -11.508 1.00 98.44 441 SER A CA 1
ATOM 3411 C C . SER A 1 441 ? -22.328 2.591 -12.758 1.00 98.44 441 SER A C 1
ATOM 3413 O O . SER A 1 441 ? -21.626 1.786 -13.379 1.00 98.44 441 SER A O 1
ATOM 3415 N N . LEU A 1 442 ? -22.428 3.877 -13.089 1.00 98.25 442 LEU A N 1
ATOM 3416 C CA . LEU A 1 442 ? -21.530 4.538 -14.028 1.00 98.25 442 LEU A CA 1
ATOM 3417 C C . LEU A 1 442 ? -20.251 4.922 -13.280 1.00 98.25 442 LEU A C 1
ATOM 3419 O O . LEU A 1 442 ? -20.328 5.528 -12.211 1.00 98.25 442 LEU A O 1
ATOM 3423 N N . VAL A 1 443 ? -19.090 4.568 -13.828 1.00 98.19 443 VAL A N 1
ATOM 3424 C CA . VAL A 1 443 ? -17.788 4.881 -13.230 1.00 98.19 443 VAL A CA 1
ATOM 3425 C C . VAL A 1 443 ? -16.949 5.720 -14.186 1.00 98.19 443 VAL A C 1
ATOM 3427 O O . VAL A 1 443 ? -16.591 5.262 -15.273 1.00 98.19 443 VAL A O 1
ATOM 3430 N N . ASN A 1 444 ? -16.600 6.931 -13.756 1.00 97.69 444 ASN A N 1
ATOM 3431 C CA . ASN A 1 444 ? -15.738 7.861 -14.474 1.00 97.69 444 ASN A CA 1
ATOM 3432 C C . ASN A 1 444 ? -14.458 8.116 -13.672 1.00 97.69 444 ASN A C 1
ATOM 3434 O O . ASN A 1 444 ? -14.477 8.760 -12.627 1.00 97.69 444 ASN A O 1
ATOM 3438 N N . GLN A 1 445 ? -13.327 7.624 -14.175 1.00 95.00 445 GLN A N 1
ATOM 3439 C CA . GLN A 1 445 ? -12.031 7.786 -13.514 1.00 95.00 445 GLN A CA 1
ATOM 3440 C C . GLN A 1 445 ? -11.213 8.889 -14.177 1.00 95.00 445 GLN A C 1
ATOM 3442 O O . GLN A 1 445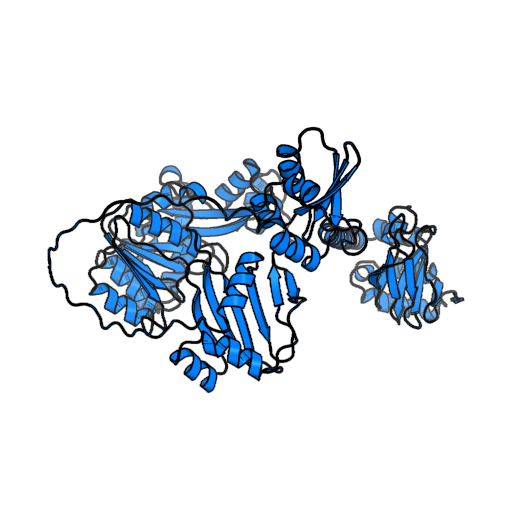 ? -11.025 8.905 -15.397 1.00 95.00 445 GLN A O 1
ATOM 3447 N N . ARG A 1 446 ? -10.704 9.818 -13.372 1.00 94.00 446 ARG A N 1
ATOM 3448 C CA . ARG A 1 446 ? -9.938 10.978 -13.822 1.00 94.00 446 ARG A CA 1
ATOM 3449 C C . ARG A 1 446 ? -8.549 10.936 -13.208 1.00 94.00 446 ARG A C 1
ATOM 3451 O O . ARG A 1 446 ? -8.394 10.835 -11.997 1.00 94.00 446 ARG A O 1
ATOM 3458 N N . GLU A 1 447 ? -7.551 11.056 -14.071 1.00 89.38 447 GLU A N 1
ATOM 3459 C CA . GLU A 1 447 ? -6.146 11.070 -13.696 1.00 89.38 447 GLU A CA 1
ATOM 3460 C C . GLU A 1 447 ? -5.652 12.517 -13.681 1.00 89.38 447 GLU A C 1
ATOM 3462 O O . GLU A 1 447 ? -5.901 13.272 -14.635 1.00 89.38 447 GLU A O 1
ATOM 3467 N N . VAL A 1 448 ? -4.977 12.917 -12.604 1.00 87.75 448 VAL A N 1
ATOM 3468 C CA . VAL A 1 448 ? -4.259 14.193 -12.550 1.00 87.75 448 VAL A CA 1
ATOM 3469 C C . VAL A 1 448 ? -3.143 14.166 -13.594 1.00 87.75 448 VAL A C 1
ATOM 3471 O O . VAL A 1 448 ? -2.417 13.195 -13.731 1.00 87.75 448 VAL A O 1
ATOM 3474 N N . GLY A 1 449 ? -3.048 15.224 -14.394 1.00 84.00 449 GLY A N 1
ATOM 3475 C CA . GLY A 1 449 ? -2.217 15.257 -15.590 1.00 84.00 449 GLY A CA 1
ATOM 3476 C C . GLY A 1 449 ? -3.063 15.105 -16.861 1.00 84.00 449 GLY A C 1
ATOM 3477 O O . GLY A 1 449 ? -3.443 16.134 -17.435 1.00 84.00 449 GLY A O 1
ATOM 3478 N N . PRO A 1 450 ? -3.371 13.875 -17.317 1.00 81.12 450 PRO A N 1
ATOM 3479 C CA . PRO A 1 450 ? -4.079 13.641 -18.578 1.00 81.12 450 PRO A CA 1
ATOM 3480 C C . PRO A 1 450 ? -5.531 14.141 -18.613 1.00 81.12 450 PRO A C 1
ATOM 3482 O O . PRO A 1 450 ? -5.964 14.679 -19.629 1.00 81.12 450 PRO A O 1
ATOM 3485 N N . HIS A 1 451 ? -6.298 13.973 -17.527 1.00 89.69 451 HIS A N 1
ATOM 3486 C CA . HIS A 1 451 ? -7.745 14.264 -17.507 1.00 89.69 451 HIS A CA 1
ATOM 3487 C C . HIS A 1 451 ? -8.098 15.550 -16.741 1.00 89.69 451 HIS A C 1
ATOM 3489 O O . HIS A 1 451 ? -9.194 16.102 -16.886 1.00 89.69 451 HIS A O 1
ATOM 3495 N N . THR A 1 452 ? -7.200 16.027 -15.879 1.00 88.81 452 THR A N 1
ATOM 3496 C CA . THR A 1 452 ? -7.380 17.241 -15.071 1.00 88.81 452 THR A CA 1
ATOM 3497 C C . THR A 1 452 ? -6.030 17.822 -14.650 1.00 88.81 452 THR A C 1
ATOM 3499 O O . THR A 1 452 ? -5.021 17.131 -14.650 1.00 88.81 452 THR A O 1
ATOM 3502 N N . GLN A 1 453 ? -5.985 19.103 -14.285 1.00 87.12 453 GLN A N 1
ATOM 3503 C CA . GLN A 1 453 ? -4.734 19.772 -13.899 1.00 87.12 453 GLN A CA 1
ATOM 3504 C C . GLN A 1 453 ? -4.329 19.519 -12.443 1.00 87.12 453 GLN A C 1
ATOM 3506 O O . GLN A 1 453 ? -3.141 19.494 -12.152 1.00 87.12 453 GLN A O 1
ATOM 3511 N N . SER A 1 454 ? -5.298 19.356 -11.541 1.00 87.88 454 SER A N 1
ATOM 3512 C CA . SER A 1 454 ? -5.067 19.139 -10.110 1.00 87.88 454 SER A CA 1
ATOM 3513 C C . SER A 1 454 ? -6.282 18.481 -9.458 1.00 87.88 454 SER A C 1
ATOM 3515 O O . SER A 1 454 ? -7.387 18.533 -10.017 1.00 87.88 454 SER A O 1
ATOM 3517 N N . PHE A 1 455 ? -6.098 17.922 -8.257 1.00 88.31 455 PHE A N 1
ATOM 3518 C CA . PHE A 1 455 ? -7.191 17.399 -7.431 1.00 88.31 455 PHE A CA 1
ATOM 3519 C C . PHE A 1 455 ? -8.257 18.462 -7.156 1.00 88.31 455 PHE A C 1
ATOM 3521 O O . PHE A 1 455 ? -9.428 18.231 -7.446 1.00 88.31 455 PHE A O 1
ATOM 3528 N N . GLY A 1 456 ? -7.864 19.657 -6.698 1.00 88.56 456 GLY A N 1
ATOM 3529 C CA . GLY A 1 456 ? -8.809 20.733 -6.378 1.00 88.56 456 GLY A CA 1
ATOM 3530 C C . GLY A 1 456 ? -9.671 21.166 -7.569 1.00 88.56 456 GLY A C 1
ATOM 3531 O O . GLY A 1 456 ? -10.888 21.322 -7.441 1.00 88.56 456 GLY A O 1
ATOM 3532 N N . ARG A 1 457 ? -9.080 21.291 -8.770 1.00 89.19 457 ARG A N 1
ATOM 3533 C CA . ARG A 1 457 ? -9.844 21.582 -9.998 1.00 89.19 457 ARG A CA 1
ATOM 3534 C C . ARG A 1 457 ? -10.807 20.447 -10.338 1.00 89.19 457 ARG A C 1
ATOM 3536 O O . ARG A 1 457 ? -11.946 20.716 -10.712 1.00 89.19 457 ARG A O 1
ATOM 3543 N N . ALA A 1 458 ? -10.340 19.204 -10.246 1.00 91.25 458 ALA A N 1
ATOM 3544 C CA . ALA A 1 458 ? -11.135 18.036 -10.596 1.00 91.25 458 ALA A CA 1
ATOM 3545 C C . ALA A 1 458 ? -12.322 17.853 -9.648 1.00 91.25 458 ALA A C 1
ATOM 3547 O O . ALA A 1 458 ? -13.424 17.593 -10.108 1.00 91.25 458 ALA A O 1
ATOM 3548 N N . LEU A 1 459 ? -12.119 18.077 -8.350 1.00 90.44 459 LEU A N 1
ATOM 3549 C CA . LEU A 1 459 ? -13.155 17.957 -7.331 1.00 90.44 459 LEU A CA 1
ATOM 3550 C C . LEU A 1 459 ? -14.228 19.046 -7.480 1.00 90.44 459 LEU A C 1
ATOM 3552 O O . LEU A 1 459 ? -15.418 18.752 -7.449 1.00 90.44 459 LEU A O 1
ATOM 3556 N N . ARG A 1 460 ? -13.827 20.288 -7.789 1.00 90.06 460 ARG A N 1
ATOM 3557 C CA . ARG A 1 460 ? -14.766 21.373 -8.141 1.00 90.06 460 ARG A CA 1
ATOM 3558 C C . ARG A 1 460 ? -15.564 21.100 -9.418 1.00 90.06 460 ARG A C 1
ATOM 3560 O O . ARG A 1 460 ? -16.692 21.577 -9.546 1.00 90.06 460 ARG A O 1
ATOM 3567 N N . ALA A 1 461 ? -14.966 20.408 -10.386 1.00 90.81 461 ALA A N 1
ATOM 3568 C CA . ALA A 1 461 ? -15.656 19.995 -11.604 1.00 90.81 461 ALA A CA 1
ATOM 3569 C C . ALA A 1 461 ? -16.620 18.835 -11.324 1.00 90.81 461 ALA A C 1
ATOM 3571 O O . ALA A 1 461 ? -17.769 18.908 -11.747 1.00 90.81 461 ALA A O 1
ATOM 3572 N N . ALA A 1 462 ? -16.190 17.850 -10.529 1.00 90.88 462 ALA A N 1
ATOM 3573 C CA . ALA A 1 462 ? -16.988 16.693 -10.141 1.00 90.88 462 ALA A CA 1
ATOM 3574 C C . ALA A 1 462 ? -18.325 17.103 -9.510 1.00 90.88 462 ALA A C 1
ATOM 3576 O O . ALA A 1 462 ? -19.343 16.539 -9.867 1.00 90.88 462 ALA A O 1
ATOM 3577 N N . LEU A 1 463 ? -18.379 18.154 -8.684 1.00 88.75 463 LEU A N 1
ATOM 3578 C CA . LEU A 1 463 ? -19.642 18.662 -8.112 1.00 88.75 463 LEU A CA 1
ATOM 3579 C C . LEU A 1 463 ? -20.692 19.119 -9.149 1.00 88.75 463 LEU A C 1
ATOM 3581 O O . LEU A 1 463 ? -21.852 19.317 -8.803 1.00 88.75 463 LEU A O 1
ATOM 3585 N N . ARG A 1 464 ? -20.301 19.321 -10.413 1.00 92.31 464 ARG A N 1
ATOM 3586 C CA . ARG A 1 464 ? -21.196 19.656 -11.537 1.00 92.31 464 ARG A CA 1
ATOM 3587 C C . ARG A 1 464 ? -21.379 18.506 -12.525 1.00 92.31 464 ARG A C 1
ATOM 3589 O O . ARG A 1 464 ? -22.024 18.684 -13.553 1.00 92.31 464 ARG A O 1
ATOM 3596 N N . GLU A 1 465 ? -20.800 17.354 -12.224 1.00 93.38 465 GLU A N 1
ATOM 3597 C CA . GLU A 1 465 ? -20.871 16.138 -13.032 1.00 93.38 465 GLU A CA 1
ATOM 3598 C C . GLU A 1 465 ? -21.953 15.180 -12.488 1.00 93.38 465 GLU A C 1
ATOM 3600 O O . GLU A 1 465 ? -22.026 14.045 -12.933 1.00 93.38 465 GLU A O 1
ATOM 3605 N N . ASP A 1 466 ? -22.803 15.638 -11.555 1.00 94.75 466 ASP A N 1
ATOM 3606 C CA . ASP A 1 466 ? -23.875 14.855 -10.911 1.00 94.75 466 ASP A CA 1
ATOM 3607 C C . ASP A 1 466 ? -23.394 13.519 -10.290 1.00 94.75 466 ASP A C 1
ATOM 3609 O O . ASP A 1 466 ? -23.918 12.455 -10.625 1.00 94.75 466 ASP A O 1
ATOM 3613 N N . PRO A 1 467 ? -22.324 13.500 -9.464 1.00 96.94 467 PRO A N 1
ATOM 3614 C CA . PRO A 1 467 ? -21.886 12.288 -8.789 1.00 96.94 467 PRO A CA 1
ATOM 3615 C C . PRO A 1 467 ? -22.795 11.976 -7.603 1.00 96.94 467 PRO A C 1
ATOM 3617 O O . PRO A 1 467 ? -23.256 12.871 -6.909 1.00 96.94 467 PRO A O 1
ATOM 3620 N N . ASP A 1 468 ? -22.938 10.697 -7.277 1.00 98.00 468 ASP A N 1
ATOM 3621 C CA . ASP A 1 468 ? -23.381 10.274 -5.944 1.00 98.00 468 ASP A CA 1
ATOM 3622 C C . ASP A 1 468 ? -22.172 10.031 -5.027 1.00 98.00 468 ASP A C 1
ATOM 3624 O O . ASP A 1 468 ? -22.230 10.183 -3.802 1.00 98.00 468 ASP A O 1
ATOM 3628 N N . ILE A 1 469 ? -21.068 9.579 -5.632 1.00 98.50 469 ILE A N 1
ATOM 3629 C CA . ILE A 1 469 ? -19.905 9.033 -4.939 1.00 98.50 469 ILE A CA 1
ATOM 3630 C C . ILE A 1 469 ? -18.638 9.604 -5.559 1.00 98.50 469 ILE A C 1
ATOM 3632 O O . ILE A 1 469 ? -18.460 9.565 -6.777 1.00 98.50 469 ILE A O 1
ATOM 3636 N N . VAL A 1 470 ? -17.734 10.088 -4.709 1.00 98.19 470 VAL A N 1
ATOM 3637 C CA . VAL A 1 470 ? -16.452 10.651 -5.137 1.00 98.19 470 VAL A CA 1
ATOM 3638 C C . VAL A 1 470 ? -15.311 9.961 -4.403 1.00 98.19 470 VAL A C 1
ATOM 3640 O O . VAL A 1 470 ? -15.249 9.982 -3.178 1.00 98.19 470 VAL A O 1
ATOM 3643 N N . LEU A 1 471 ? -14.382 9.360 -5.139 1.00 98.19 471 LEU A N 1
ATOM 3644 C CA . LEU A 1 471 ? -13.108 8.899 -4.595 1.00 98.19 471 LEU A CA 1
ATOM 3645 C C . LEU A 1 471 ? -12.040 9.962 -4.854 1.00 98.19 471 LEU A C 1
ATOM 3647 O O . LEU A 1 471 ? -11.736 10.271 -6.002 1.00 98.19 471 LEU A O 1
ATOM 3651 N N . VAL A 1 472 ? -11.441 10.481 -3.789 1.00 96.19 472 VAL A N 1
ATOM 3652 C CA . VAL A 1 472 ? -10.288 11.380 -3.835 1.00 96.19 472 VAL A CA 1
ATOM 3653 C C . VAL A 1 472 ? -9.061 10.583 -3.410 1.00 96.19 472 VAL A C 1
ATOM 3655 O O . VAL A 1 472 ? -8.961 10.224 -2.243 1.00 96.19 472 VAL A O 1
ATOM 3658 N N . GLY A 1 473 ? -8.146 10.297 -4.341 1.00 88.94 473 GLY A N 1
ATOM 3659 C CA . GLY A 1 473 ? -6.979 9.430 -4.141 1.00 88.94 473 GLY A CA 1
ATOM 3660 C C . GLY A 1 473 ? -6.248 9.668 -2.818 1.00 88.94 473 GLY A C 1
ATOM 3661 O O . GLY A 1 473 ? -6.489 8.953 -1.846 1.00 88.94 473 GLY A O 1
ATOM 3662 N N . GLU A 1 474 ? -5.366 10.666 -2.753 1.00 88.94 474 GLU A N 1
ATOM 3663 C CA . GLU A 1 474 ? -4.650 11.034 -1.523 1.00 88.94 474 GLU A CA 1
ATOM 3664 C C . GLU A 1 474 ? -4.933 12.490 -1.148 1.00 88.94 474 GLU A C 1
ATOM 3666 O O . GLU A 1 474 ? -4.730 13.407 -1.943 1.00 88.94 474 GLU A O 1
ATOM 3671 N N . MET A 1 475 ? -5.381 12.718 0.086 1.00 92.56 475 MET A N 1
ATOM 3672 C CA . MET A 1 475 ? -5.674 14.058 0.589 1.00 92.56 475 MET A CA 1
ATOM 3673 C C . MET A 1 475 ? -4.434 14.650 1.268 1.00 92.56 475 MET A C 1
ATOM 3675 O O . MET A 1 475 ? -4.289 14.607 2.490 1.00 92.56 475 MET A O 1
ATOM 3679 N N . ARG A 1 476 ? -3.499 15.153 0.455 1.00 87.06 476 ARG A N 1
ATOM 3680 C CA . ARG A 1 476 ? -2.198 15.657 0.931 1.00 87.06 476 ARG A CA 1
ATOM 3681 C C . ARG A 1 476 ? -2.258 17.053 1.536 1.00 87.06 476 ARG A C 1
ATOM 3683 O O . ARG A 1 476 ? -1.590 17.315 2.537 1.00 87.06 476 ARG A O 1
ATOM 3690 N N . ASP A 1 477 ? -3.023 17.940 0.913 1.00 88.69 477 ASP A N 1
ATOM 3691 C CA . ASP A 1 477 ? -3.049 19.367 1.224 1.00 88.69 477 ASP A CA 1
ATOM 3692 C C . ASP A 1 477 ? -4.396 19.835 1.793 1.00 88.69 477 ASP A C 1
ATOM 3694 O O . ASP A 1 477 ? -5.428 19.162 1.712 1.00 88.69 477 ASP A O 1
ATOM 3698 N N . LYS A 1 478 ? -4.362 21.031 2.392 1.00 93.44 478 LYS A N 1
ATOM 3699 C CA . LYS A 1 478 ? -5.520 21.683 3.010 1.00 93.44 478 LYS A CA 1
ATOM 3700 C C . LYS A 1 478 ? -6.661 21.912 2.011 1.00 93.44 478 LYS A C 1
ATOM 3702 O O . LYS A 1 478 ? -7.817 21.752 2.392 1.00 93.44 478 LYS A O 1
ATOM 3707 N N . GLU A 1 479 ? -6.362 22.294 0.764 1.00 91.50 479 GLU A N 1
ATOM 3708 C CA . GLU A 1 479 ? -7.389 22.578 -0.256 1.00 91.50 479 GLU A CA 1
ATOM 3709 C C . GLU A 1 479 ? -8.186 21.311 -0.584 1.00 91.50 479 GLU A C 1
ATOM 3711 O O . GLU A 1 479 ? -9.416 21.323 -0.561 1.00 91.50 479 GLU A O 1
ATOM 3716 N N . THR A 1 480 ? -7.487 20.204 -0.824 1.00 91.94 480 THR A N 1
ATOM 3717 C CA . THR A 1 480 ? -8.086 18.911 -1.158 1.00 91.94 480 THR A CA 1
ATOM 3718 C C . THR A 1 480 ? -8.927 18.378 -0.000 1.00 91.94 480 THR A C 1
ATOM 3720 O O . THR A 1 480 ? -10.054 17.937 -0.222 1.00 91.94 480 THR A O 1
ATOM 3723 N N . ILE A 1 481 ? -8.430 18.478 1.240 1.00 95.75 481 ILE A N 1
ATOM 3724 C CA . ILE A 1 481 ? -9.189 18.084 2.439 1.00 95.75 481 ILE A CA 1
ATOM 3725 C C . ILE A 1 481 ? -10.447 18.948 2.594 1.00 95.75 481 ILE A C 1
ATOM 3727 O O . ILE A 1 481 ? -11.529 18.413 2.828 1.00 95.75 481 ILE A O 1
ATOM 3731 N N . ALA A 1 482 ? -10.337 20.270 2.433 1.00 95.50 482 ALA A N 1
ATOM 3732 C CA . ALA A 1 482 ? -11.474 21.180 2.558 1.00 95.50 482 ALA A CA 1
ATOM 3733 C C . ALA A 1 482 ? -12.576 20.866 1.537 1.00 95.50 482 ALA A C 1
ATOM 3735 O O . ALA A 1 482 ? -13.739 20.722 1.912 1.00 95.50 482 ALA A O 1
ATOM 3736 N N . LEU A 1 483 ? -12.206 20.688 0.267 1.00 94.00 483 LEU A N 1
ATOM 3737 C CA . LEU A 1 483 ? -13.154 20.351 -0.794 1.00 94.00 483 LEU A CA 1
ATOM 3738 C C . LEU A 1 483 ? -13.777 18.963 -0.593 1.00 94.00 483 LEU A C 1
ATOM 3740 O O . LEU A 1 483 ? -14.958 18.778 -0.881 1.00 94.00 483 LEU A O 1
ATOM 3744 N N . ALA A 1 484 ? -13.024 17.983 -0.083 1.00 96.00 484 ALA A N 1
ATOM 3745 C CA . ALA A 1 484 ? -13.559 16.657 0.224 1.00 96.00 484 ALA A CA 1
ATOM 3746 C C . ALA A 1 484 ? -14.591 16.715 1.362 1.00 96.00 484 ALA A C 1
ATOM 3748 O O . ALA A 1 484 ? -15.654 16.100 1.263 1.00 96.00 484 ALA A O 1
ATOM 3749 N N . LEU A 1 485 ? -14.314 17.500 2.411 1.00 96.94 485 LEU A N 1
ATOM 3750 C CA . LEU A 1 485 ? -15.256 17.746 3.505 1.00 96.94 485 LEU A CA 1
ATOM 3751 C C . LEU A 1 485 ? -16.518 18.469 3.020 1.00 96.94 485 LEU A C 1
ATOM 3753 O O . LEU A 1 485 ? -17.622 18.061 3.370 1.00 96.94 485 LEU A O 1
ATOM 3757 N N . GLU A 1 486 ? -16.375 19.495 2.179 1.00 95.12 486 GLU A N 1
ATOM 3758 C CA . GLU A 1 486 ? -17.505 20.202 1.563 1.00 95.12 486 GLU A CA 1
ATOM 3759 C C . GLU A 1 486 ? -18.352 19.264 0.690 1.00 95.12 486 GLU A C 1
ATOM 3761 O O . GLU A 1 486 ? -19.579 19.228 0.804 1.00 95.12 486 GLU A O 1
ATOM 3766 N N . THR A 1 487 ? -17.703 18.436 -0.131 1.00 95.50 487 THR A N 1
ATOM 3767 C CA . THR A 1 487 ? -18.364 17.442 -0.991 1.00 95.50 487 THR A CA 1
ATOM 3768 C C . THR A 1 487 ? -19.153 16.431 -0.153 1.00 95.50 487 THR A C 1
ATOM 3770 O O . THR A 1 487 ? -20.324 16.166 -0.426 1.00 95.50 487 THR A O 1
ATOM 3773 N N . ALA A 1 488 ? -18.559 15.920 0.929 1.00 97.44 488 ALA A N 1
ATOM 3774 C CA . ALA A 1 488 ? -19.233 15.004 1.846 1.00 97.44 488 ALA A CA 1
ATOM 3775 C C . ALA A 1 488 ? -20.422 15.669 2.564 1.00 97.44 488 ALA A C 1
ATOM 3777 O O . ALA A 1 488 ? -21.466 15.044 2.772 1.00 97.44 488 ALA A O 1
ATOM 3778 N N . ASN A 1 489 ? -20.285 16.949 2.920 1.00 95.38 489 ASN A N 1
ATOM 3779 C CA . ASN A 1 489 ? -21.329 17.708 3.604 1.00 95.38 489 ASN A CA 1
ATOM 3780 C C . ASN A 1 489 ? -22.528 18.020 2.687 1.00 95.38 489 ASN A C 1
ATOM 3782 O O . ASN A 1 489 ? -23.680 18.002 3.123 1.00 95.38 489 ASN A O 1
ATOM 3786 N N . THR A 1 490 ? -22.269 18.233 1.395 1.00 92.81 490 THR A N 1
ATOM 3787 C CA . THR A 1 490 ? -23.275 18.592 0.377 1.00 92.81 490 THR A CA 1
ATOM 3788 C C . THR A 1 490 ? -24.098 17.419 -0.154 1.00 92.81 490 THR A C 1
ATOM 3790 O O . THR A 1 490 ? -24.943 17.622 -1.018 1.00 92.81 490 THR A O 1
ATOM 3793 N N . GLY A 1 491 ? -23.934 16.209 0.389 1.00 94.19 491 GLY A N 1
ATOM 3794 C CA . GLY A 1 491 ? -24.813 15.082 0.057 1.00 94.19 491 GLY A CA 1
ATOM 3795 C C . GLY A 1 491 ? -24.139 13.887 -0.601 1.00 94.19 491 GLY A C 1
ATOM 3796 O O . GLY A 1 491 ? -24.825 12.906 -0.858 1.00 94.19 491 GLY A O 1
ATOM 3797 N N . HIS A 1 492 ? -22.827 13.934 -0.814 1.00 98.12 492 HIS A N 1
ATOM 3798 C CA . HIS A 1 492 ? -22.088 12.886 -1.514 1.00 98.12 492 HIS A CA 1
ATOM 3799 C C . HIS A 1 492 ? -21.436 11.908 -0.538 1.00 98.12 492 HIS A C 1
ATOM 3801 O O . HIS A 1 492 ? -21.092 12.270 0.592 1.00 98.12 492 HIS A O 1
ATOM 3807 N N . LEU A 1 493 ? -21.217 10.666 -0.972 1.00 98.62 493 LEU A N 1
ATOM 3808 C CA . LEU A 1 493 ? -20.332 9.742 -0.263 1.00 98.62 493 LEU A CA 1
ATOM 3809 C C . LEU A 1 493 ? -18.908 9.890 -0.804 1.00 98.62 493 LEU A C 1
ATOM 3811 O O . LEU A 1 493 ? -18.627 9.571 -1.957 1.00 98.62 493 LEU A O 1
ATOM 3815 N N . VAL A 1 494 ? -18.008 10.369 0.044 1.00 98.50 494 VAL A N 1
ATOM 3816 C CA . VAL A 1 494 ? -16.618 10.645 -0.296 1.00 98.50 494 VAL A CA 1
ATOM 3817 C C . VAL A 1 494 ? -15.709 9.587 0.307 1.00 98.50 494 VAL A C 1
ATOM 3819 O O . VAL A 1 494 ? -15.754 9.320 1.509 1.00 98.50 494 VAL A O 1
ATOM 3822 N N . PHE A 1 495 ? -14.851 9.019 -0.530 1.00 98.69 495 PHE A N 1
ATOM 3823 C CA . PHE A 1 495 ? -13.758 8.145 -0.129 1.00 98.69 495 PHE A CA 1
ATOM 3824 C C . PHE A 1 495 ? -12.429 8.874 -0.277 1.00 98.69 495 PHE A C 1
ATOM 3826 O O . PHE A 1 495 ? -12.247 9.630 -1.230 1.00 98.69 495 PHE A O 1
ATOM 3833 N N . GLY A 1 496 ? -11.473 8.606 0.606 1.00 97.31 496 GLY A N 1
ATOM 3834 C CA . GLY A 1 496 ? -10.103 9.048 0.370 1.00 97.31 496 GLY A CA 1
ATOM 3835 C C . GLY A 1 496 ? -9.059 8.391 1.251 1.00 97.31 496 GLY A C 1
ATOM 3836 O O . GLY A 1 496 ? -9.382 7.607 2.148 1.00 97.31 496 GLY A O 1
ATOM 3837 N N . THR A 1 497 ? -7.791 8.707 0.980 1.00 97.06 497 THR A N 1
ATOM 3838 C CA . THR A 1 497 ? -6.659 8.184 1.753 1.00 97.06 497 THR A CA 1
ATOM 3839 C C . THR A 1 497 ? -5.842 9.260 2.454 1.00 97.06 497 THR A C 1
ATOM 3841 O O . THR A 1 497 ? -5.719 10.393 1.986 1.00 97.06 497 THR A O 1
ATOM 3844 N N . LEU A 1 498 ? -5.263 8.861 3.591 1.00 96.00 498 LEU A N 1
ATOM 3845 C CA . LEU A 1 498 ? -4.203 9.567 4.311 1.00 96.00 498 LEU A CA 1
ATOM 3846 C C . LEU A 1 498 ? -3.137 8.562 4.774 1.00 96.00 498 LEU A C 1
ATOM 3848 O O . LEU A 1 498 ? -3.351 7.348 4.763 1.00 96.00 498 LEU A O 1
ATOM 3852 N N . HIS A 1 499 ? -1.976 9.062 5.199 1.00 94.81 499 HIS A N 1
ATOM 3853 C CA . HIS A 1 499 ? -0.822 8.247 5.612 1.00 94.81 499 HIS A CA 1
ATOM 3854 C C . HIS A 1 499 ? -0.672 8.097 7.136 1.00 94.81 499 HIS A C 1
ATOM 3856 O O . HIS A 1 499 ? 0.407 7.791 7.638 1.00 94.81 499 HIS A O 1
ATOM 3862 N N . THR A 1 500 ? -1.756 8.304 7.879 1.00 94.56 500 THR A N 1
ATOM 3863 C CA . THR A 1 500 ? -1.834 8.102 9.331 1.00 94.56 500 THR A CA 1
ATOM 3864 C C . THR A 1 500 ? -1.892 6.621 9.697 1.00 94.56 500 THR A C 1
ATOM 3866 O O . THR A 1 500 ? -2.344 5.790 8.911 1.00 94.56 500 THR A O 1
ATOM 3869 N N . SER A 1 501 ? -1.413 6.279 10.893 1.00 89.62 501 SER A N 1
ATOM 3870 C CA . SER A 1 501 ? -1.296 4.895 11.371 1.00 89.62 501 SER A CA 1
ATOM 3871 C C . SER A 1 501 ? -2.484 4.414 12.208 1.00 89.62 501 SER A C 1
ATOM 3873 O O . SER A 1 501 ? -2.633 3.206 12.369 1.00 89.62 501 SER A O 1
ATOM 3875 N N . THR A 1 502 ? -3.324 5.324 12.717 1.00 95.19 502 THR A N 1
ATOM 3876 C CA . THR A 1 502 ? -4.520 4.999 13.518 1.00 95.19 502 THR A CA 1
ATOM 3877 C C . THR A 1 502 ? -5.746 5.773 13.066 1.00 95.19 502 THR A C 1
ATOM 3879 O O . THR A 1 502 ? -5.647 6.852 12.470 1.00 95.19 502 THR A O 1
ATOM 3882 N N . ALA A 1 503 ? -6.921 5.263 13.418 1.00 95.81 503 ALA A N 1
ATOM 3883 C CA . ALA A 1 503 ? -8.187 5.916 13.147 1.00 95.81 503 ALA A CA 1
ATOM 3884 C C . ALA A 1 503 ? -8.296 7.261 13.880 1.00 95.81 503 ALA A C 1
ATOM 3886 O O . ALA A 1 503 ? -8.726 8.250 13.291 1.00 95.81 503 ALA A O 1
ATOM 3887 N N . ILE A 1 504 ? -7.838 7.326 15.134 1.00 95.88 504 ILE A N 1
ATOM 3888 C CA . ILE A 1 504 ? -7.867 8.552 15.948 1.00 95.88 504 ILE A CA 1
ATOM 3889 C C . ILE A 1 504 ? -6.915 9.608 15.370 1.00 95.88 504 ILE A C 1
ATOM 3891 O O . ILE A 1 504 ? -7.353 10.719 15.083 1.00 95.88 504 ILE A O 1
ATOM 3895 N N . SER A 1 505 ? -5.659 9.243 15.074 1.00 96.12 505 SER A N 1
ATOM 3896 C CA . SER A 1 505 ? -4.698 10.183 14.467 1.00 96.12 505 SER A CA 1
ATOM 3897 C C . SER A 1 505 ? -5.131 10.663 13.081 1.00 96.12 505 SER A C 1
ATOM 3899 O O . SER A 1 505 ? -4.752 11.749 12.655 1.00 96.12 505 SER A O 1
ATOM 3901 N N . THR A 1 506 ? -5.945 9.877 12.369 1.00 97.38 506 THR A N 1
ATOM 3902 C CA . THR A 1 506 ? -6.566 10.301 11.107 1.00 97.38 506 THR A CA 1
ATOM 3903 C C . THR A 1 506 ? -7.528 11.467 11.318 1.00 97.38 506 THR A C 1
ATOM 3905 O O . THR A 1 506 ? -7.500 12.425 10.546 1.00 97.38 506 THR A O 1
ATOM 3908 N N . VAL A 1 507 ? -8.362 11.396 12.359 1.00 97.50 507 VAL A N 1
ATOM 3909 C CA . VAL A 1 507 ? -9.279 12.482 12.719 1.00 97.50 507 VAL A CA 1
ATOM 3910 C C . VAL A 1 507 ? -8.486 13.732 13.098 1.00 97.50 507 VAL A C 1
ATOM 3912 O O . VAL A 1 507 ? -8.764 14.799 12.553 1.00 97.50 507 VAL A O 1
ATOM 3915 N N . ASP A 1 508 ? -7.467 13.588 13.953 1.00 96.44 508 ASP A N 1
ATOM 3916 C CA . ASP A 1 508 ? -6.585 14.695 14.350 1.00 96.44 508 ASP A CA 1
ATOM 3917 C C . ASP A 1 508 ? -5.926 15.341 13.123 1.00 96.44 508 ASP A C 1
ATOM 3919 O O . ASP A 1 508 ? -6.044 16.544 12.905 1.00 96.44 508 ASP A O 1
ATOM 3923 N N . ARG A 1 509 ? -5.342 14.532 12.228 1.00 96.00 509 ARG A N 1
ATOM 3924 C CA . ARG A 1 509 ? -4.660 15.015 11.020 1.00 96.00 509 ARG A CA 1
ATOM 3925 C C . ARG A 1 509 ? -5.557 15.856 10.114 1.00 96.00 509 ARG A C 1
ATOM 3927 O O . ARG A 1 509 ? -5.075 16.830 9.544 1.00 96.00 509 ARG A O 1
ATOM 3934 N N . ILE A 1 510 ? -6.825 15.484 9.942 1.00 96.62 510 ILE A N 1
ATOM 3935 C CA . ILE A 1 510 ? -7.764 16.248 9.103 1.00 96.62 510 ILE A CA 1
ATOM 3936 C C . ILE A 1 510 ? -8.063 17.620 9.704 1.00 96.62 510 ILE A C 1
ATOM 3938 O O . ILE A 1 510 ? -8.282 18.573 8.962 1.00 96.62 510 ILE A O 1
ATOM 3942 N N . ILE A 1 511 ? -8.065 17.735 11.029 1.00 96.75 511 ILE A N 1
ATOM 3943 C CA . ILE A 1 511 ? -8.314 18.997 11.724 1.00 96.75 511 ILE A CA 1
ATOM 3944 C C . ILE A 1 511 ? -7.038 19.851 11.736 1.00 96.75 511 ILE A C 1
ATOM 3946 O O . ILE A 1 511 ? -7.088 21.037 11.415 1.00 96.75 511 ILE A O 1
ATOM 3950 N N . ASP A 1 512 ? -5.891 19.243 12.033 1.00 95.81 512 ASP A N 1
ATOM 3951 C CA . ASP A 1 512 ? -4.626 19.937 12.306 1.00 95.81 512 ASP A CA 1
ATOM 3952 C C . ASP A 1 512 ? -3.964 20.558 11.069 1.00 95.81 512 ASP A C 1
ATOM 3954 O O . ASP A 1 512 ? -3.105 21.428 11.197 1.00 95.81 512 ASP A O 1
ATOM 3958 N N . VAL A 1 513 ? -4.371 20.167 9.855 1.00 95.75 513 VAL A N 1
ATOM 3959 C CA . VAL A 1 513 ? -3.934 20.852 8.621 1.00 95.75 513 VAL A CA 1
ATOM 3960 C C . VAL A 1 513 ? -4.536 22.257 8.478 1.00 95.75 513 VAL A C 1
ATOM 3962 O O . VAL A 1 513 ? -4.085 23.038 7.635 1.00 95.75 513 VAL A O 1
ATOM 3965 N N . PHE A 1 514 ? -5.563 22.591 9.267 1.00 96.88 514 PHE A N 1
ATOM 3966 C CA . PHE A 1 514 ? -6.184 23.910 9.274 1.00 96.88 514 PHE A CA 1
ATOM 3967 C C . PHE A 1 514 ? -5.586 24.802 10.375 1.00 96.88 514 PHE A C 1
ATOM 3969 O O . PHE A 1 514 ? -5.269 24.316 11.464 1.00 96.88 514 PHE A O 1
ATOM 3976 N N . PRO A 1 515 ? -5.482 26.122 10.125 1.00 96.69 515 PRO A N 1
ATOM 3977 C CA . PRO A 1 515 ? -5.094 27.098 11.138 1.00 96.69 515 PRO A CA 1
ATOM 3978 C C . PRO A 1 515 ? -5.974 27.019 12.399 1.00 96.69 515 PRO A C 1
ATOM 3980 O O . PRO A 1 515 ? -7.172 26.741 12.261 1.00 96.69 515 PRO A O 1
ATOM 3983 N N . PRO A 1 516 ? -5.433 27.287 13.605 1.00 96.00 516 PRO A N 1
ATOM 3984 C CA . PRO A 1 516 ? -6.146 27.133 14.878 1.00 96.00 516 PRO A CA 1
ATOM 3985 C C . PRO A 1 516 ? -7.534 27.786 14.924 1.00 96.00 516 PRO A C 1
ATOM 3987 O O . PRO A 1 516 ? -8.477 27.209 15.464 1.00 96.00 516 PRO A O 1
ATOM 3990 N N . GLU A 1 517 ? -7.692 28.952 14.300 1.00 96.50 517 GLU A N 1
ATOM 3991 C CA . GLU A 1 517 ? -8.948 29.698 14.235 1.00 96.50 517 GLU A CA 1
ATOM 3992 C C . GLU A 1 517 ? -10.042 29.002 13.404 1.00 96.50 517 GLU A C 1
ATOM 3994 O O . GLU A 1 517 ? -11.227 29.231 13.633 1.00 96.50 517 GLU A O 1
ATOM 3999 N N . GLN A 1 518 ? -9.669 28.112 12.476 1.00 96.06 518 GLN A N 1
ATOM 4000 C CA . GLN A 1 518 ? -10.597 27.334 11.643 1.00 96.06 518 GLN A CA 1
ATOM 4001 C C . GLN A 1 518 ? -10.903 25.952 12.236 1.00 96.06 518 GLN A C 1
ATOM 4003 O O . GLN A 1 518 ? -11.927 25.352 11.907 1.00 96.06 518 GLN A O 1
ATOM 4008 N N . GLN A 1 519 ? -10.064 25.433 13.136 1.00 96.50 519 GLN A N 1
ATOM 4009 C CA . GLN A 1 519 ? -10.173 24.051 13.619 1.00 96.50 519 GLN A CA 1
ATOM 4010 C C . GLN A 1 519 ? -11.499 23.748 14.324 1.00 96.50 519 GLN A C 1
ATOM 4012 O O . GLN A 1 519 ? -12.023 22.645 14.188 1.00 96.50 519 GLN A O 1
ATOM 4017 N N . ALA A 1 520 ? -12.073 24.710 15.054 1.00 96.31 520 ALA A N 1
ATOM 4018 C CA . ALA A 1 520 ? -13.370 24.520 15.707 1.00 96.31 520 ALA A CA 1
ATOM 4019 C C . ALA A 1 520 ? -14.502 24.294 14.692 1.00 96.31 520 ALA A C 1
ATOM 4021 O O . ALA A 1 520 ? -15.331 23.404 14.877 1.00 96.31 520 ALA A O 1
ATOM 4022 N N . GLN A 1 521 ? -14.501 25.051 13.592 1.00 96.50 521 GLN A N 1
ATOM 4023 C CA . GLN A 1 521 ? -15.455 24.869 12.501 1.00 96.50 521 GLN A CA 1
ATOM 4024 C C . GLN A 1 521 ? -15.229 23.526 11.797 1.00 96.50 521 GLN A C 1
ATOM 4026 O O . GLN A 1 521 ? -16.182 22.783 11.570 1.00 96.50 521 GLN A O 1
ATOM 4031 N N . ILE A 1 522 ? -13.971 23.184 11.503 1.00 97.62 522 ILE A N 1
ATOM 4032 C CA . ILE A 1 522 ? -13.623 21.924 10.837 1.00 97.62 522 ILE A CA 1
ATOM 4033 C C . ILE A 1 522 ? -14.012 20.715 11.688 1.00 97.62 522 ILE A C 1
ATOM 4035 O O . ILE A 1 522 ? -14.572 19.766 11.148 1.00 97.62 522 ILE A O 1
ATOM 4039 N N . ARG A 1 523 ? -13.821 20.758 13.013 1.00 97.31 523 ARG A N 1
ATOM 4040 C CA . ARG A 1 523 ? -14.294 19.703 13.926 1.00 97.31 523 ARG A CA 1
ATOM 4041 C C . ARG A 1 523 ? -15.788 19.443 13.786 1.00 97.31 523 ARG A C 1
ATOM 4043 O O . ARG A 1 523 ? -16.192 18.286 13.710 1.00 97.31 523 ARG A O 1
ATOM 4050 N N . THR A 1 524 ? -16.597 20.497 13.718 1.00 97.38 524 THR A N 1
ATOM 4051 C CA . THR A 1 524 ? -18.047 20.368 13.523 1.00 97.38 524 THR A CA 1
ATOM 4052 C C . THR A 1 524 ? -18.370 19.686 12.196 1.00 97.38 524 THR A C 1
ATOM 4054 O O . THR A 1 524 ? -19.134 18.725 12.189 1.00 97.38 524 THR A O 1
ATOM 4057 N N . VAL A 1 525 ? -17.727 20.104 11.100 1.00 97.94 525 VAL A N 1
ATOM 4058 C CA . VAL A 1 525 ? -17.934 19.495 9.774 1.00 97.94 525 VAL A CA 1
ATOM 4059 C C . VAL A 1 525 ? -17.510 18.026 9.772 1.00 97.94 525 VAL A C 1
ATOM 4061 O O . VAL A 1 525 ? -18.279 17.164 9.355 1.00 97.94 525 VAL A O 1
ATOM 4064 N N . VAL A 1 526 ? -16.320 17.705 10.292 1.00 98.19 526 VAL A N 1
ATOM 4065 C CA . VAL A 1 526 ? -15.821 16.322 10.386 1.00 98.19 526 VAL A CA 1
ATOM 4066 C C . VAL A 1 526 ? -16.780 15.455 11.201 1.00 98.19 526 VAL A C 1
ATOM 4068 O O . VAL A 1 526 ? -17.118 14.355 10.766 1.00 98.19 526 VAL A O 1
ATOM 4071 N N . ALA A 1 527 ? -17.264 15.952 12.342 1.00 97.88 527 ALA A N 1
ATOM 4072 C CA . ALA A 1 527 ? -18.227 15.250 13.186 1.00 97.88 527 ALA A CA 1
ATOM 4073 C C . ALA A 1 527 ? -19.539 14.919 12.455 1.00 97.88 527 ALA A C 1
ATOM 4075 O O . ALA A 1 527 ? -20.146 13.886 12.733 1.00 97.88 527 ALA A O 1
ATOM 4076 N N . GLU A 1 528 ? -19.989 15.773 11.537 1.00 97.12 528 GLU A N 1
ATOM 4077 C CA . GLU A 1 528 ? -21.213 15.562 10.758 1.00 97.12 528 GLU A CA 1
ATOM 4078 C C . GLU A 1 528 ? -21.026 14.545 9.628 1.00 97.12 528 GLU A C 1
ATOM 4080 O O . GLU A 1 528 ? -21.911 13.717 9.375 1.00 97.12 528 GLU A O 1
ATOM 4085 N N . VAL A 1 529 ? -19.872 14.582 8.955 1.00 98.06 529 VAL A N 1
ATOM 4086 C CA . VAL A 1 529 ? -19.668 13.800 7.732 1.00 98.06 529 VAL A CA 1
ATOM 4087 C C . VAL A 1 529 ? -19.025 12.437 7.969 1.00 98.06 529 VAL A C 1
ATOM 4089 O O . VAL A 1 529 ? -19.299 11.524 7.193 1.00 98.06 529 VAL A O 1
ATOM 4092 N N . ILE A 1 530 ? -18.209 12.247 9.010 1.00 98.19 530 ILE A N 1
ATOM 4093 C CA . ILE A 1 530 ? -17.435 11.010 9.199 1.00 98.19 530 ILE A CA 1
ATOM 4094 C C . ILE A 1 530 ? -18.336 9.768 9.337 1.00 98.19 530 ILE A C 1
ATOM 4096 O O . ILE A 1 530 ? -19.214 9.693 10.196 1.00 98.19 530 ILE A O 1
ATOM 4100 N N . LYS A 1 531 ? -18.116 8.768 8.476 1.00 98.31 531 LYS A N 1
ATOM 4101 C CA . LYS A 1 531 ? -18.793 7.456 8.496 1.00 98.31 531 LYS A CA 1
ATOM 4102 C C . LYS A 1 531 ? -17.874 6.331 8.931 1.00 98.31 531 LYS A C 1
ATOM 4104 O O . LYS A 1 531 ? -18.346 5.337 9.480 1.00 98.31 531 LYS A O 1
ATOM 4109 N N . GLY A 1 532 ? -16.572 6.504 8.753 1.00 97.94 532 GLY A N 1
ATOM 4110 C CA . GLY A 1 532 ? -15.597 5.624 9.364 1.00 97.94 532 GLY A CA 1
ATOM 4111 C C . GLY A 1 532 ? -14.182 5.821 8.856 1.00 97.94 532 GLY A C 1
ATOM 4112 O O . GLY A 1 532 ? -13.945 6.478 7.840 1.00 97.94 532 GLY A O 1
ATOM 4113 N N . VAL A 1 533 ? -13.250 5.227 9.592 1.00 98.62 533 VAL A N 1
ATOM 4114 C CA . VAL A 1 533 ? -11.829 5.184 9.257 1.00 98.62 533 VAL A CA 1
ATOM 4115 C C . VAL A 1 533 ? -11.357 3.737 9.326 1.00 98.62 533 VAL A C 1
ATOM 4117 O O . VAL A 1 533 ? -11.629 3.041 10.301 1.00 98.62 533 VAL A O 1
ATOM 4120 N N . VAL A 1 534 ? -10.652 3.296 8.290 1.00 98.44 534 VAL A N 1
ATOM 4121 C CA . VAL A 1 534 ? -10.022 1.980 8.186 1.00 98.44 534 VAL A CA 1
ATOM 4122 C C . VAL A 1 534 ? -8.516 2.193 8.108 1.00 98.44 534 VAL A C 1
ATOM 4124 O O . VAL A 1 534 ? -7.991 2.526 7.048 1.00 98.44 534 VAL A O 1
ATOM 4127 N N . SER A 1 535 ? -7.811 2.028 9.222 1.00 97.88 535 SER A N 1
ATOM 4128 C CA . SER A 1 535 ? -6.350 2.114 9.264 1.00 97.88 535 SER A CA 1
ATOM 4129 C C . SER A 1 535 ? -5.745 0.735 9.045 1.00 97.88 535 SER A C 1
ATOM 4131 O O . SER A 1 535 ? -6.090 -0.215 9.738 1.00 97.88 535 SER A O 1
ATOM 4133 N N . GLN A 1 536 ? -4.859 0.605 8.062 1.00 96.00 536 GLN A N 1
ATOM 4134 C CA . GLN A 1 536 ? -4.399 -0.684 7.554 1.00 96.00 536 GLN A CA 1
ATOM 4135 C C . GLN A 1 536 ? -2.876 -0.812 7.586 1.00 96.00 536 GLN A C 1
ATOM 4137 O O . GLN A 1 536 ? -2.137 0.099 7.205 1.00 96.00 536 GLN A O 1
ATOM 4142 N N . THR A 1 537 ? -2.411 -2.007 7.944 1.00 94.56 537 THR A N 1
ATOM 4143 C CA . THR A 1 537 ? -1.024 -2.459 7.790 1.00 94.56 537 THR A CA 1
ATOM 4144 C C . THR A 1 537 ? -0.992 -3.859 7.173 1.00 94.56 537 THR A C 1
ATOM 4146 O O . THR A 1 537 ? -1.962 -4.608 7.279 1.00 94.56 537 THR A O 1
ATOM 4149 N N . LEU A 1 538 ? 0.108 -4.224 6.507 1.00 92.44 538 LEU A N 1
ATOM 4150 C CA . LEU A 1 538 ? 0.284 -5.562 5.930 1.00 92.44 538 LEU A CA 1
ATOM 4151 C C . LEU A 1 538 ? 1.283 -6.378 6.741 1.00 92.44 538 LEU A C 1
ATOM 4153 O O . LEU A 1 538 ? 2.375 -5.900 7.057 1.00 92.44 538 LEU A O 1
ATOM 4157 N N . LEU A 1 539 ? 0.913 -7.630 6.986 1.00 92.19 539 LEU A N 1
ATOM 4158 C CA . LEU A 1 539 ? 1.752 -8.666 7.564 1.00 92.19 539 LEU A CA 1
ATOM 4159 C C . LEU A 1 539 ? 2.130 -9.678 6.492 1.00 92.19 539 LEU A C 1
ATOM 4161 O O . LEU A 1 539 ? 1.352 -9.953 5.573 1.00 92.19 539 LEU A O 1
ATOM 4165 N N . ARG A 1 540 ? 3.296 -10.297 6.650 1.00 86.25 540 ARG A N 1
ATOM 4166 C CA . ARG A 1 540 ? 3.603 -11.558 5.968 1.00 86.25 540 ARG A CA 1
ATOM 4167 C C . ARG A 1 540 ? 2.636 -12.651 6.429 1.00 86.25 540 ARG A C 1
ATOM 4169 O O . ARG A 1 540 ? 2.458 -12.873 7.626 1.00 86.25 540 ARG A O 1
ATOM 4176 N N . ARG A 1 541 ? 2.010 -13.331 5.468 1.00 89.94 541 ARG A N 1
ATOM 4177 C CA . ARG A 1 541 ? 1.092 -14.444 5.734 1.00 89.94 541 ARG A CA 1
ATOM 4178 C C . ARG A 1 541 ? 1.882 -15.751 5.860 1.00 89.94 541 ARG A C 1
ATOM 4180 O O . ARG A 1 541 ? 2.793 -16.000 5.067 1.00 89.94 541 ARG A O 1
ATOM 4187 N N . LYS A 1 542 ? 1.513 -16.612 6.813 1.00 84.31 542 LYS A N 1
ATOM 4188 C CA . LYS A 1 542 ? 2.025 -17.990 6.869 1.00 84.31 542 LYS A CA 1
ATOM 4189 C C . LYS A 1 542 ? 1.635 -18.727 5.584 1.00 84.31 542 LYS A C 1
ATOM 4191 O O . LYS A 1 542 ? 0.476 -18.683 5.175 1.00 84.31 542 LYS A O 1
ATOM 4196 N N . GLY A 1 543 ? 2.601 -19.377 4.939 1.00 77.31 543 GLY A N 1
ATOM 4197 C CA . GLY A 1 543 ? 2.396 -20.027 3.637 1.00 77.31 543 GLY A CA 1
ATOM 4198 C C . GLY A 1 543 ? 2.550 -19.106 2.418 1.00 77.31 543 GLY A C 1
ATOM 4199 O O . GLY A 1 543 ? 2.257 -19.534 1.307 1.00 77.31 543 GLY A O 1
ATOM 4200 N N . GLY A 1 544 ? 3.033 -17.871 2.601 1.00 76.94 544 GLY A N 1
ATOM 4201 C CA . GLY A 1 544 ? 3.375 -16.956 1.510 1.00 76.94 544 GLY A CA 1
ATOM 4202 C C . GLY A 1 544 ? 2.331 -15.865 1.251 1.00 76.94 544 GLY A C 1
ATOM 4203 O O . GLY A 1 544 ? 1.152 -15.983 1.587 1.00 76.94 544 GLY A O 1
ATOM 4204 N N . GLY A 1 545 ? 2.786 -14.764 0.650 1.00 80.56 545 GLY A N 1
ATOM 4205 C CA . GLY A 1 545 ? 1.969 -13.576 0.400 1.00 80.56 545 GLY A CA 1
ATOM 4206 C C . GLY A 1 545 ? 1.822 -12.654 1.617 1.00 80.56 545 GLY A C 1
ATOM 4207 O O . GLY A 1 545 ? 2.605 -12.694 2.569 1.00 80.56 545 GLY A O 1
ATOM 4208 N N . ARG A 1 546 ? 0.821 -11.770 1.559 1.00 86.38 546 ARG A N 1
ATOM 4209 C CA . ARG A 1 546 ? 0.547 -10.752 2.585 1.00 86.38 546 ARG A CA 1
ATOM 4210 C C . ARG A 1 546 ? -0.914 -10.788 3.018 1.00 86.38 546 ARG A C 1
ATOM 4212 O O . ARG A 1 546 ? -1.778 -11.164 2.231 1.00 86.38 546 ARG A O 1
ATOM 4219 N N . ILE A 1 547 ? -1.177 -10.371 4.250 1.00 91.25 547 ILE A N 1
ATOM 4220 C CA . ILE A 1 547 ? -2.521 -10.223 4.813 1.00 91.25 547 ILE A CA 1
ATOM 4221 C C . ILE A 1 547 ? -2.652 -8.868 5.509 1.00 91.25 547 ILE A C 1
ATOM 4223 O O . ILE A 1 547 ? -1.697 -8.391 6.121 1.00 91.25 547 ILE A O 1
ATOM 4227 N N . ALA A 1 548 ? -3.816 -8.232 5.384 1.00 93.56 548 ALA A N 1
ATOM 4228 C CA . ALA A 1 548 ? -4.091 -6.960 6.037 1.00 93.56 548 ALA A CA 1
ATOM 4229 C C . ALA A 1 548 ? -4.531 -7.164 7.492 1.00 93.56 548 ALA A C 1
ATOM 4231 O O . ALA A 1 548 ? -5.404 -7.986 7.775 1.00 93.56 548 ALA A O 1
ATOM 4232 N N . ALA A 1 549 ? -3.950 -6.381 8.400 1.00 95.75 549 ALA A N 1
ATOM 4233 C CA . ALA A 1 549 ? -4.523 -6.108 9.711 1.00 95.75 549 ALA A CA 1
ATOM 4234 C C . ALA A 1 549 ? -5.093 -4.691 9.707 1.00 95.75 549 ALA A C 1
ATOM 4236 O O . ALA A 1 549 ? -4.452 -3.761 9.207 1.00 95.75 549 ALA A O 1
ATOM 4237 N N . LEU A 1 550 ? -6.304 -4.553 10.235 1.00 96.25 550 LEU A N 1
ATOM 4238 C CA . LEU A 1 550 ? -7.097 -3.340 10.204 1.00 96.25 550 LEU A CA 1
ATOM 4239 C C . LEU A 1 550 ? -7.398 -2.885 11.632 1.00 96.25 550 LEU A C 1
ATOM 4241 O O . LEU A 1 550 ? -7.670 -3.671 12.537 1.00 96.25 550 LEU A O 1
ATOM 4245 N N . GLU A 1 551 ? -7.400 -1.580 11.799 1.00 97.38 551 GLU A N 1
ATOM 4246 C CA . GLU A 1 551 ? -8.116 -0.889 12.852 1.00 97.38 551 GLU A CA 1
ATOM 4247 C C . GLU A 1 551 ? -9.304 -0.189 12.196 1.00 97.38 551 GLU A C 1
ATOM 4249 O O . GLU A 1 551 ? -9.144 0.523 11.203 1.00 97.38 551 GLU A O 1
ATOM 4254 N N . VAL A 1 552 ? -10.506 -0.421 12.716 1.00 98.00 552 VAL A N 1
ATOM 4255 C CA . VAL A 1 552 ? -11.751 0.078 12.129 1.00 98.00 552 VAL A CA 1
ATOM 4256 C C . VAL A 1 552 ? -12.480 0.922 13.160 1.00 98.00 552 VAL A C 1
ATOM 4258 O O . VAL A 1 552 ? -12.903 0.421 14.201 1.00 98.00 552 VAL A O 1
ATOM 4261 N N . LEU A 1 553 ? -12.656 2.200 12.839 1.00 98.31 553 LEU A N 1
ATOM 4262 C CA . LEU A 1 553 ? -13.521 3.129 13.555 1.00 98.31 553 LEU A CA 1
ATOM 4263 C C . LEU A 1 553 ? -14.801 3.332 12.749 1.00 98.31 553 LEU A C 1
ATOM 4265 O O . LEU A 1 553 ? -14.764 3.820 11.620 1.00 98.31 553 LEU A O 1
ATOM 4269 N N . ILE A 1 554 ? -15.939 2.999 13.344 1.00 97.94 554 ILE A N 1
ATOM 4270 C CA . ILE A 1 554 ? -17.267 3.244 12.785 1.00 97.94 554 ILE A CA 1
ATOM 4271 C C . ILE A 1 554 ? -17.748 4.616 13.255 1.00 97.94 554 ILE A C 1
ATOM 4273 O O . ILE A 1 554 ? -17.804 4.890 14.455 1.00 97.94 554 ILE A O 1
ATOM 4277 N N . GLY A 1 555 ? -18.119 5.480 12.309 1.00 96.38 555 GLY A N 1
ATOM 4278 C CA . GLY A 1 555 ? -18.699 6.788 12.599 1.00 96.38 555 GLY A CA 1
ATOM 4279 C C . GLY A 1 555 ? -20.079 6.636 13.234 1.00 96.38 555 GLY A C 1
ATOM 4280 O O . GLY A 1 555 ? -21.038 6.246 12.569 1.00 96.38 555 GLY A O 1
ATOM 4281 N N . SER A 1 556 ? -20.180 6.940 14.526 1.00 96.06 556 SER A N 1
ATOM 4282 C CA . SER A 1 556 ? -21.423 6.914 15.303 1.00 96.06 556 SER A CA 1
ATOM 4283 C C . SER A 1 556 ? -21.687 8.273 15.946 1.00 96.06 556 SER A C 1
ATOM 4285 O O . SER A 1 556 ? -20.783 9.101 16.049 1.00 96.06 556 SER A O 1
ATOM 4287 N N . HIS A 1 557 ? -22.901 8.496 16.457 1.00 96.19 557 HIS A N 1
ATOM 4288 C CA . HIS A 1 557 ? -23.228 9.734 17.176 1.00 96.19 557 HIS A CA 1
ATOM 4289 C C . HIS A 1 557 ? -22.281 10.017 18.353 1.00 96.19 557 HIS A C 1
ATOM 4291 O O . HIS A 1 557 ? -21.939 11.173 18.597 1.00 96.19 557 HIS A O 1
ATOM 4297 N N . ALA A 1 558 ? -21.821 8.976 19.057 1.00 96.88 558 ALA A N 1
ATOM 4298 C CA . ALA A 1 558 ? -20.859 9.125 20.146 1.00 96.88 558 ALA A CA 1
ATOM 4299 C C . ALA A 1 558 ? -19.500 9.628 19.634 1.00 96.88 558 ALA A C 1
ATOM 4301 O O . ALA A 1 558 ? -18.942 10.567 20.198 1.00 96.88 558 ALA A O 1
ATOM 4302 N N . VAL A 1 559 ? -19.006 9.057 18.529 1.00 97.69 559 VAL A N 1
ATOM 4303 C CA . VAL A 1 559 ? -17.765 9.502 17.877 1.00 97.69 559 VAL A CA 1
ATOM 4304 C C . VAL A 1 559 ? -17.910 10.946 17.398 1.00 97.69 559 VAL A C 1
ATOM 4306 O O . VAL A 1 559 ? -17.077 11.781 17.733 1.00 97.69 559 VAL A O 1
ATOM 4309 N N . SER A 1 560 ? -19.001 11.274 16.702 1.00 97.75 560 SER A N 1
ATOM 4310 C CA . SER A 1 560 ? -19.296 12.637 16.250 1.00 97.75 560 SER A CA 1
ATOM 4311 C C . SER A 1 560 ? -19.290 13.652 17.397 1.00 97.75 560 SER A C 1
ATOM 4313 O O . SER A 1 560 ? -18.718 14.731 17.263 1.00 97.75 560 SER A O 1
ATOM 4315 N N . ASN A 1 561 ? -19.888 13.321 18.544 1.00 97.88 561 ASN A N 1
ATOM 4316 C CA . ASN A 1 561 ? -19.908 14.220 19.699 1.00 97.88 561 ASN A CA 1
ATOM 4317 C C . ASN A 1 561 ? -18.505 14.452 20.274 1.00 97.88 561 ASN A C 1
ATOM 4319 O O . ASN A 1 561 ? -18.138 15.599 20.518 1.00 97.88 561 ASN A O 1
ATOM 4323 N N . LEU A 1 562 ? -17.698 13.396 20.418 1.00 98.12 562 LEU A N 1
ATOM 4324 C CA . LEU A 1 562 ? -16.318 13.522 20.895 1.00 98.12 562 LEU A CA 1
ATOM 4325 C C . LEU A 1 562 ? -15.459 14.376 19.956 1.00 98.12 562 LEU A C 1
ATOM 4327 O O . LEU A 1 562 ? -14.689 15.207 20.435 1.00 98.12 562 LEU A O 1
ATOM 4331 N N . ILE A 1 563 ? -15.637 14.229 18.640 1.00 98.12 563 ILE A N 1
ATOM 4332 C CA . ILE A 1 563 ? -14.956 15.064 17.642 1.00 98.12 563 ILE A CA 1
ATOM 4333 C C . ILE A 1 563 ? -15.376 16.526 17.789 1.00 98.12 563 ILE A C 1
ATOM 4335 O O . ILE A 1 563 ? -14.522 17.409 17.828 1.00 98.12 563 ILE A O 1
ATOM 4339 N N . ARG A 1 564 ? -16.679 16.797 17.929 1.00 97.06 564 ARG A N 1
ATOM 4340 C CA . ARG A 1 564 ? -17.201 18.163 18.096 1.00 97.06 564 ARG A CA 1
ATOM 4341 C C . ARG A 1 564 ? -16.641 18.843 19.349 1.00 97.06 564 ARG A C 1
ATOM 4343 O O . ARG A 1 564 ? -16.304 20.022 19.310 1.00 97.06 564 ARG A O 1
ATOM 4350 N N . GLU A 1 565 ? -16.497 18.090 20.437 1.00 96.56 565 GLU A N 1
ATOM 4351 C CA . GLU A 1 565 ? -15.936 18.562 21.709 1.00 96.56 565 GLU A CA 1
ATOM 4352 C C . GLU A 1 565 ? -14.397 18.612 21.733 1.00 96.56 565 GLU A C 1
ATOM 4354 O O . GLU A 1 565 ? -13.819 19.065 22.720 1.00 96.56 565 GLU A O 1
ATOM 4359 N N . GLY A 1 566 ? -13.715 18.145 20.680 1.00 95.56 566 GLY A N 1
ATOM 4360 C CA . GLY A 1 566 ? -12.251 18.069 20.637 1.00 95.56 566 GLY A CA 1
ATOM 4361 C C . GLY A 1 566 ? -11.654 17.019 21.582 1.00 95.56 566 GLY A C 1
ATOM 4362 O O . GLY A 1 566 ? -10.489 17.110 21.961 1.00 95.56 566 GLY A O 1
ATOM 4363 N N . LYS A 1 567 ? -12.434 16.008 21.977 1.00 96.94 567 LYS A N 1
ATOM 4364 C CA . LYS A 1 567 ? -12.036 14.930 22.897 1.00 96.94 567 LYS A CA 1
ATOM 4365 C C . LYS A 1 567 ? -11.656 13.653 22.143 1.00 96.94 567 LYS A C 1
ATOM 4367 O O . LYS A 1 567 ? -12.049 12.553 22.531 1.00 96.94 567 LYS A O 1
ATOM 4372 N N . ASN A 1 568 ? -10.871 13.789 21.074 1.00 95.00 568 ASN A N 1
ATOM 4373 C CA . ASN A 1 568 ? -10.533 12.684 20.165 1.00 95.00 568 ASN A CA 1
ATOM 4374 C C . ASN A 1 568 ? -9.851 11.504 20.879 1.00 95.00 568 ASN A C 1
ATOM 4376 O O . ASN A 1 568 ? -10.134 10.350 20.572 1.00 95.00 568 ASN A O 1
ATOM 4380 N N . HIS A 1 569 ? -9.052 11.769 21.916 1.00 92.81 569 HIS A N 1
ATOM 4381 C CA . HIS A 1 569 ? -8.433 10.737 22.758 1.00 92.81 569 HIS A CA 1
ATOM 4382 C C . HIS A 1 569 ? -9.448 9.775 23.413 1.00 92.81 569 HIS A C 1
ATOM 4384 O O . HIS A 1 569 ? -9.117 8.622 23.677 1.00 92.81 569 HIS A O 1
ATOM 4390 N N . GLN A 1 570 ? -10.695 10.204 23.647 1.00 95.94 570 GLN A N 1
ATOM 4391 C CA . GLN A 1 570 ? -11.741 9.353 24.233 1.00 95.94 570 GLN A CA 1
ATOM 4392 C C . GLN A 1 570 ? -12.403 8.420 23.209 1.00 95.94 570 GLN A C 1
ATOM 4394 O O . GLN A 1 570 ? -13.098 7.484 23.607 1.00 95.94 570 GLN A O 1
ATOM 4399 N N . ILE A 1 571 ? -12.172 8.620 21.903 1.00 97.25 571 ILE A N 1
ATOM 4400 C CA . ILE A 1 571 ? -12.701 7.750 20.837 1.00 97.25 571 ILE A CA 1
ATOM 4401 C C . ILE A 1 571 ? -12.194 6.313 21.015 1.00 97.25 571 ILE A C 1
ATOM 4403 O O . ILE A 1 571 ? -12.927 5.367 20.733 1.00 97.25 571 ILE A O 1
ATOM 4407 N N . PHE A 1 572 ? -10.996 6.142 21.580 1.00 95.12 572 PHE A N 1
ATOM 4408 C CA . PHE A 1 572 ? -10.436 4.837 21.930 1.00 95.12 572 PHE A CA 1
ATOM 4409 C C . PHE A 1 572 ? -11.402 3.988 22.777 1.00 95.12 572 PHE A C 1
ATOM 4411 O O . PHE A 1 572 ? -11.637 2.818 22.474 1.00 95.12 572 PHE A O 1
ATOM 4418 N N . ASN A 1 573 ? -12.050 4.590 23.781 1.00 95.56 573 ASN A N 1
ATOM 4419 C CA . ASN A 1 573 ? -13.011 3.891 24.641 1.00 95.56 573 ASN A CA 1
ATOM 4420 C C . ASN A 1 573 ? -14.272 3.469 23.876 1.00 95.56 573 ASN A C 1
ATOM 4422 O O . ASN A 1 573 ? -14.840 2.408 24.144 1.00 95.56 573 ASN A O 1
ATOM 4426 N N . ILE A 1 574 ? -14.703 4.272 22.900 1.00 96.31 574 ILE A N 1
ATOM 4427 C CA . ILE A 1 574 ? -15.829 3.921 22.030 1.00 96.31 574 ILE A CA 1
ATOM 4428 C C . ILE A 1 574 ? -15.458 2.736 21.139 1.00 96.31 574 ILE A C 1
ATOM 4430 O O . ILE A 1 574 ? -16.229 1.785 21.043 1.00 96.31 574 ILE A O 1
ATOM 4434 N N . MET A 1 575 ? -14.265 2.743 20.540 1.00 95.62 575 MET A N 1
ATOM 4435 C CA . MET A 1 575 ? -13.800 1.634 19.703 1.00 95.62 575 MET A CA 1
ATOM 4436 C C . MET A 1 575 ? -13.705 0.319 20.486 1.00 95.62 575 MET A C 1
ATOM 4438 O O . MET A 1 575 ? -14.129 -0.722 19.984 1.00 95.62 575 MET A O 1
ATOM 4442 N N . LEU A 1 576 ? -13.229 0.371 21.735 1.00 93.62 576 LEU A N 1
ATOM 4443 C CA . LEU A 1 576 ? -13.157 -0.799 22.614 1.00 93.62 576 LEU A CA 1
ATOM 4444 C C . LEU A 1 576 ? -14.530 -1.378 22.971 1.00 93.62 576 LEU A C 1
ATOM 4446 O O . LEU A 1 576 ? -14.687 -2.599 23.022 1.00 93.62 576 LEU A O 1
ATOM 4450 N N . THR A 1 577 ? -15.513 -0.517 23.242 1.00 94.12 577 THR A N 1
ATOM 4451 C CA . THR A 1 577 ? -16.825 -0.928 23.769 1.00 94.12 577 THR A CA 1
ATOM 4452 C C . THR A 1 577 ? -17.847 -1.245 22.678 1.00 94.12 577 THR A C 1
ATOM 4454 O O . THR A 1 577 ? -18.709 -2.098 22.878 1.00 94.12 577 THR A O 1
ATOM 4457 N N . ALA A 1 578 ? -17.739 -0.628 21.500 1.00 93.44 578 ALA A N 1
ATOM 4458 C CA . ALA A 1 578 ? -18.706 -0.758 20.410 1.00 93.44 578 ALA A CA 1
ATOM 4459 C C . ALA A 1 578 ? -18.254 -1.728 19.298 1.00 93.44 578 ALA A C 1
ATOM 4461 O O . ALA A 1 578 ? -18.478 -1.472 18.110 1.00 93.44 578 ALA A O 1
ATOM 4462 N N . LYS A 1 579 ? -17.632 -2.859 19.664 1.00 92.31 579 LYS A N 1
ATOM 4463 C CA . LYS A 1 579 ? -17.194 -3.905 18.712 1.00 92.31 579 LYS A CA 1
ATOM 4464 C C . LYS A 1 579 ? -18.352 -4.504 17.911 1.00 92.31 579 LYS A C 1
ATOM 4466 O O . LYS A 1 579 ? -18.233 -4.744 16.715 1.00 92.31 579 LYS A O 1
ATOM 4471 N N . ASN A 1 580 ? -19.510 -4.671 18.548 1.00 90.44 580 ASN A N 1
ATOM 4472 C CA . ASN A 1 580 ? -20.741 -5.147 17.907 1.00 90.44 580 ASN A CA 1
ATOM 4473 C C . ASN A 1 580 ? -21.242 -4.227 16.777 1.00 90.44 580 ASN A C 1
ATOM 4475 O O . ASN A 1 580 ? -21.926 -4.688 15.869 1.00 90.44 580 ASN A O 1
ATOM 4479 N N . GLN A 1 581 ? -20.880 -2.941 16.796 1.00 89.88 581 GLN A N 1
ATOM 4480 C CA . GLN A 1 581 ? -21.193 -1.995 15.720 1.00 89.88 581 GLN A CA 1
ATOM 4481 C C . GLN A 1 581 ? -20.204 -2.088 14.548 1.00 89.88 581 GLN A C 1
ATOM 4483 O O . GLN A 1 581 ? -20.411 -1.449 13.516 1.00 89.88 581 GLN A O 1
ATOM 4488 N N . GLY A 1 582 ? -19.169 -2.925 14.659 1.00 92.56 582 GLY A N 1
ATOM 4489 C CA . GLY A 1 582 ? -18.123 -3.121 13.657 1.00 92.56 582 GLY A CA 1
ATOM 4490 C C . GLY A 1 582 ? -16.817 -2.389 13.960 1.00 92.56 582 GLY A C 1
ATOM 4491 O O . GLY A 1 582 ? -15.951 -2.365 13.091 1.00 92.56 582 GLY A O 1
ATOM 4492 N N . ASN A 1 583 ? -16.670 -1.787 15.150 1.00 95.75 583 ASN A N 1
ATOM 4493 C CA . ASN A 1 583 ? -15.373 -1.263 15.576 1.00 95.75 583 ASN A CA 1
ATOM 4494 C C . ASN A 1 583 ? -14.388 -2.406 15.822 1.00 95.75 583 ASN A C 1
ATOM 4496 O O . ASN A 1 583 ? -14.764 -3.476 16.306 1.00 95.75 583 ASN A O 1
ATOM 4500 N N . GLN A 1 584 ? -13.120 -2.155 15.522 1.00 95.50 584 GLN A N 1
ATOM 4501 C CA . GLN A 1 584 ? -12.065 -3.147 15.641 1.00 95.50 584 GLN A CA 1
ATOM 4502 C C . GLN A 1 584 ? -10.748 -2.472 16.006 1.00 95.50 584 GLN A C 1
ATOM 4504 O O . GLN A 1 584 ? -10.311 -1.555 15.314 1.00 95.50 584 GLN A O 1
ATOM 4509 N N . MET A 1 585 ? -10.110 -2.934 17.081 1.00 95.56 585 MET A N 1
ATOM 4510 C CA . MET A 1 585 ? -8.769 -2.480 17.449 1.00 95.56 585 MET A CA 1
ATOM 4511 C C . MET A 1 585 ? -7.716 -3.235 16.642 1.00 95.56 585 MET A C 1
ATOM 4513 O O . MET A 1 585 ? -7.881 -4.431 16.381 1.00 95.56 585 MET A O 1
ATOM 4517 N N . LEU A 1 586 ? -6.590 -2.580 16.338 1.00 96.00 586 LEU A N 1
ATOM 4518 C CA . LEU A 1 586 ? -5.500 -3.232 15.611 1.00 96.00 586 LEU A CA 1
ATOM 4519 C C . LEU A 1 586 ? -4.990 -4.486 16.337 1.00 96.00 586 LEU A C 1
ATOM 4521 O O . LEU A 1 586 ? -4.890 -5.548 15.729 1.00 96.00 586 LEU A O 1
ATOM 4525 N N . ASN A 1 587 ? -4.708 -4.382 17.641 1.00 95.88 587 ASN A N 1
ATOM 4526 C CA . ASN A 1 587 ? -4.187 -5.503 18.430 1.00 95.88 587 ASN A CA 1
ATOM 4527 C C . ASN A 1 587 ? -5.174 -6.679 18.514 1.00 95.88 587 ASN A C 1
ATOM 4529 O O . ASN A 1 587 ? -4.732 -7.825 18.510 1.00 95.88 587 ASN A O 1
ATOM 4533 N N . ASP A 1 588 ? -6.490 -6.425 18.497 1.00 94.88 588 ASP A N 1
ATOM 4534 C CA . ASP A 1 588 ? -7.493 -7.496 18.420 1.00 94.88 588 ASP A CA 1
ATOM 4535 C C . ASP A 1 588 ? -7.385 -8.257 17.091 1.00 94.88 588 ASP A C 1
ATOM 4537 O O . ASP A 1 588 ? -7.435 -9.488 17.066 1.00 94.88 588 ASP A O 1
ATOM 4541 N N . GLN A 1 589 ? -7.202 -7.540 15.975 1.00 95.69 589 GLN A N 1
ATOM 4542 C CA . GLN A 1 589 ? -7.032 -8.186 14.675 1.00 95.69 589 GLN A CA 1
ATOM 4543 C C . GLN A 1 589 ? -5.701 -8.927 14.572 1.00 95.69 589 GLN A C 1
ATOM 4545 O O . GLN A 1 589 ? -5.660 -10.038 14.051 1.00 95.69 589 GLN A O 1
ATOM 4550 N N . LEU A 1 590 ? -4.616 -8.324 15.057 1.00 97.31 590 LEU A N 1
ATOM 4551 C CA . LEU A 1 590 ? -3.295 -8.948 15.084 1.00 97.31 590 LEU A CA 1
ATOM 4552 C C . LEU A 1 590 ? -3.322 -10.247 15.892 1.00 97.31 590 LEU A C 1
ATOM 4554 O O . LEU A 1 590 ? -2.824 -11.269 15.423 1.00 97.31 590 LEU A O 1
ATOM 4558 N N . GLU A 1 591 ? -3.960 -10.230 17.064 1.00 97.31 591 GLU A N 1
ATOM 4559 C CA . GLU A 1 591 ? -4.150 -11.423 17.880 1.00 97.31 591 GLU A CA 1
ATOM 4560 C C . GLU A 1 591 ? -4.928 -12.504 17.121 1.00 97.31 591 GLU A C 1
ATOM 4562 O O . GLU A 1 591 ? -4.467 -13.645 17.043 1.00 97.31 591 GLU A O 1
ATOM 4567 N N . ALA A 1 592 ? -6.068 -12.150 16.518 1.00 96.31 592 ALA A N 1
ATOM 4568 C CA . ALA A 1 592 ? -6.888 -13.087 15.753 1.00 96.31 592 ALA A CA 1
ATOM 4569 C C . ALA A 1 592 ? -6.111 -13.710 14.582 1.00 96.31 592 ALA A C 1
ATOM 4571 O O . ALA A 1 592 ? -6.134 -14.922 14.401 1.00 96.31 592 ALA A O 1
ATOM 4572 N N . LEU A 1 593 ? -5.350 -12.912 13.824 1.00 96.44 593 LEU A N 1
ATOM 4573 C CA . LEU A 1 593 ? -4.542 -13.407 12.705 1.00 96.44 593 LEU A CA 1
ATOM 4574 C C . LEU A 1 593 ? -3.457 -14.398 13.146 1.00 96.44 593 LEU A C 1
ATOM 4576 O O . LEU A 1 593 ? -3.168 -15.350 12.417 1.00 96.44 593 LEU A O 1
ATOM 4580 N N . VAL A 1 594 ? -2.855 -14.194 14.317 1.00 97.44 594 VAL A N 1
ATOM 4581 C CA . VAL A 1 594 ? -1.857 -15.122 14.868 1.00 97.44 594 VAL A CA 1
ATOM 4582 C C . VAL A 1 594 ? -2.529 -16.388 15.396 1.00 97.44 594 VAL A C 1
ATOM 4584 O O . VAL A 1 594 ? -2.071 -17.487 15.083 1.00 97.44 594 VAL A O 1
ATOM 4587 N N . ARG A 1 595 ? -3.631 -16.260 16.148 1.00 97.12 595 ARG A N 1
ATOM 4588 C CA . ARG A 1 595 ? -4.382 -17.407 16.691 1.00 97.12 595 ARG A CA 1
ATOM 4589 C C . ARG A 1 595 ? -4.990 -18.284 15.593 1.00 97.12 595 ARG A C 1
ATOM 4591 O O . ARG A 1 595 ? -4.951 -19.502 15.715 1.00 97.12 595 ARG A O 1
ATOM 4598 N N . ASP A 1 596 ? -5.445 -17.683 14.495 1.00 96.38 596 ASP A N 1
ATOM 4599 C CA . ASP A 1 596 ? -5.933 -18.379 13.297 1.00 96.38 596 ASP A CA 1
ATOM 4600 C C . ASP A 1 596 ? -4.805 -19.037 12.474 1.00 96.38 596 ASP A C 1
ATOM 4602 O O . ASP A 1 596 ? -5.061 -19.616 11.417 1.00 96.38 596 ASP A O 1
ATOM 4606 N N . GLY A 1 597 ? -3.539 -18.890 12.881 1.00 95.19 597 GLY A N 1
ATOM 4607 C CA . GLY A 1 597 ? -2.389 -19.416 12.144 1.00 95.19 597 GLY A CA 1
ATOM 4608 C C . GLY A 1 597 ? -2.133 -18.711 10.808 1.00 95.19 597 GLY A C 1
ATOM 4609 O O . GLY A 1 597 ? -1.444 -19.258 9.950 1.00 95.19 597 GLY A O 1
ATOM 4610 N N . LYS A 1 598 ? -2.666 -17.501 10.601 1.00 94.44 598 LYS A N 1
ATOM 4611 C CA . LYS A 1 598 ? -2.502 -16.735 9.352 1.00 94.44 598 LYS A CA 1
ATOM 4612 C C . LYS A 1 598 ? -1.233 -15.885 9.337 1.00 94.44 598 LYS A C 1
ATOM 4614 O O . LYS A 1 598 ? -0.719 -15.621 8.252 1.00 94.44 598 LYS A O 1
ATOM 4619 N N . ALA A 1 599 ? -0.720 -15.468 10.493 1.00 94.94 599 ALA A N 1
ATOM 4620 C CA . ALA A 1 599 ? 0.512 -14.684 10.628 1.00 94.94 599 ALA A CA 1
ATOM 4621 C C . ALA A 1 599 ? 1.390 -15.204 11.778 1.00 94.94 599 ALA A C 1
ATOM 4623 O O . ALA A 1 599 ? 0.896 -15.843 12.708 1.00 94.94 599 ALA A O 1
ATOM 4624 N N . GLU A 1 600 ? 2.699 -14.956 11.709 1.00 94.81 600 GLU A N 1
ATOM 4625 C CA . GLU A 1 600 ? 3.617 -15.246 12.819 1.00 94.81 600 GLU A CA 1
ATOM 4626 C C . GLU A 1 600 ? 3.476 -14.217 13.946 1.00 94.81 600 GLU A C 1
ATOM 4628 O O . GLU A 1 600 ? 3.220 -13.039 13.693 1.00 94.81 600 GLU A O 1
ATOM 4633 N N . TYR A 1 601 ? 3.689 -14.654 15.191 1.00 95.19 601 TYR A N 1
ATOM 4634 C CA . TYR A 1 601 ? 3.626 -13.772 16.363 1.00 95.19 601 TYR A CA 1
ATOM 4635 C C . TYR A 1 601 ? 4.606 -12.598 16.247 1.00 95.19 601 TYR A C 1
ATOM 4637 O O . TYR A 1 601 ? 4.217 -11.458 16.482 1.00 95.19 601 TYR A O 1
ATOM 4645 N N . ASP A 1 602 ? 5.851 -12.856 15.838 1.00 93.44 602 ASP A N 1
ATOM 4646 C CA . ASP A 1 602 ? 6.872 -11.807 15.737 1.00 93.44 602 ASP A CA 1
ATOM 4647 C C . ASP A 1 602 ? 6.522 -10.781 14.653 1.00 93.44 602 ASP A C 1
ATOM 4649 O O . ASP A 1 602 ? 6.727 -9.583 14.838 1.00 93.44 602 ASP A O 1
ATOM 4653 N N . GLU A 1 603 ? 5.927 -11.231 13.543 1.00 92.69 603 GLU A N 1
ATOM 4654 C CA . GLU A 1 603 ? 5.421 -10.341 12.496 1.00 92.69 603 GLU A CA 1
ATOM 4655 C C . GLU A 1 603 ? 4.297 -9.450 13.039 1.00 92.69 603 GLU A C 1
ATOM 4657 O O . GLU A 1 603 ? 4.304 -8.241 12.810 1.00 92.69 603 GLU A O 1
ATOM 4662 N N . ALA A 1 604 ? 3.354 -10.024 13.792 1.00 95.38 604 ALA A N 1
ATOM 4663 C CA . ALA A 1 604 ? 2.276 -9.265 14.414 1.00 95.38 604 ALA A CA 1
ATOM 4664 C C . ALA A 1 604 ? 2.797 -8.261 15.450 1.00 95.38 604 ALA A C 1
ATOM 4666 O O . ALA A 1 604 ? 2.392 -7.099 15.432 1.00 95.38 604 ALA A O 1
ATOM 4667 N N . LEU A 1 605 ? 3.756 -8.664 16.285 1.00 95.19 605 LEU A N 1
ATOM 4668 C CA . LEU A 1 605 ? 4.391 -7.801 17.278 1.00 95.19 605 LEU A CA 1
ATOM 4669 C C . LEU A 1 605 ? 5.147 -6.630 16.633 1.00 95.19 605 LEU A C 1
ATOM 4671 O O . LEU A 1 605 ? 5.108 -5.516 17.147 1.00 95.19 605 LEU A O 1
ATOM 4675 N N . MET A 1 606 ? 5.788 -6.828 15.476 1.00 92.31 606 MET A N 1
ATOM 4676 C CA . MET A 1 606 ? 6.433 -5.732 14.737 1.00 92.31 606 MET A CA 1
ATOM 4677 C C . MET A 1 606 ? 5.438 -4.688 14.216 1.00 92.31 606 MET A C 1
ATOM 4679 O O . MET A 1 606 ? 5.825 -3.537 14.016 1.00 92.31 606 MET A O 1
ATOM 4683 N N . LYS A 1 607 ? 4.185 -5.081 13.960 1.00 92.81 607 LYS A N 1
ATOM 4684 C CA . LYS A 1 607 ? 3.130 -4.196 13.442 1.00 92.81 607 LYS A CA 1
ATOM 4685 C C . LYS A 1 607 ? 2.207 -3.634 14.522 1.00 92.81 607 LYS A C 1
ATOM 4687 O O . LYS A 1 607 ? 1.433 -2.731 14.216 1.00 92.81 607 LYS A O 1
ATOM 4692 N N . ALA A 1 608 ? 2.277 -4.155 15.743 1.00 93.56 608 ALA A N 1
ATOM 4693 C CA . ALA A 1 608 ? 1.485 -3.682 16.867 1.00 93.56 608 ALA A CA 1
ATOM 4694 C C . ALA A 1 608 ? 1.859 -2.248 17.251 1.00 93.56 608 ALA A C 1
ATOM 4696 O O . ALA A 1 608 ? 3.035 -1.879 17.259 1.00 93.56 608 ALA A O 1
ATOM 4697 N N . LEU A 1 609 ? 0.842 -1.458 17.597 1.00 87.12 609 LEU A N 1
ATOM 4698 C CA . LEU A 1 609 ? 1.026 -0.111 18.138 1.00 87.12 609 LEU A CA 1
ATOM 4699 C C . LEU A 1 609 ? 1.392 -0.174 19.621 1.00 87.12 609 LEU A C 1
ATOM 4701 O O . LEU A 1 609 ? 2.348 0.465 20.044 1.00 87.12 609 LEU A O 1
ATOM 4705 N N . ASP A 1 610 ? 0.673 -1.003 20.378 1.00 92.00 610 ASP A N 1
ATOM 4706 C CA . ASP A 1 610 ? 0.986 -1.329 21.767 1.00 92.00 610 ASP A CA 1
ATOM 4707 C C . ASP A 1 610 ? 1.550 -2.756 21.826 1.00 92.00 610 ASP A C 1
ATOM 4709 O O . ASP A 1 610 ? 0.819 -3.751 21.876 1.00 92.00 610 ASP A O 1
ATOM 4713 N N . LYS A 1 611 ? 2.877 -2.858 21.717 1.00 95.25 611 LYS A N 1
ATOM 4714 C CA . LYS A 1 611 ? 3.597 -4.138 21.738 1.00 95.25 611 LYS A CA 1
ATOM 4715 C C . LYS A 1 611 ? 3.530 -4.837 23.101 1.00 95.25 611 LYS A C 1
ATOM 4717 O O . LYS A 1 611 ? 3.292 -6.048 23.093 1.00 95.25 611 LYS A O 1
ATOM 4722 N N . PRO A 1 612 ? 3.701 -4.140 24.247 1.00 95.44 612 PRO A N 1
ATOM 4723 C CA . PRO A 1 612 ? 3.491 -4.749 25.558 1.00 95.44 612 PRO A CA 1
ATOM 4724 C C . PRO A 1 612 ? 2.106 -5.384 25.710 1.00 95.44 612 PRO A C 1
ATOM 4726 O O . PRO A 1 612 ? 1.997 -6.521 26.173 1.00 95.44 612 PRO A O 1
ATOM 4729 N N . GLU A 1 613 ? 1.049 -4.685 25.291 1.00 94.81 613 GLU A N 1
ATOM 4730 C CA . GLU A 1 613 ? -0.321 -5.185 25.397 1.00 94.81 613 GLU A CA 1
ATOM 4731 C C . GLU A 1 613 ? -0.544 -6.423 24.520 1.00 94.81 613 GLU A C 1
ATOM 4733 O O . GLU A 1 613 ? -1.081 -7.424 25.006 1.00 94.81 613 GLU A O 1
ATOM 4738 N N . LEU A 1 614 ? -0.035 -6.419 23.279 1.00 96.12 614 LEU A N 1
ATOM 4739 C CA . LEU A 1 614 ? -0.122 -7.591 22.409 1.00 96.12 614 LEU A CA 1
ATOM 4740 C C . LEU A 1 614 ? 0.665 -8.780 22.979 1.00 96.12 614 LEU A C 1
ATOM 4742 O O . LEU A 1 614 ? 0.148 -9.894 23.007 1.00 96.12 614 LEU A O 1
ATOM 4746 N N . ALA A 1 615 ? 1.889 -8.569 23.467 1.00 95.50 615 ALA A N 1
ATOM 4747 C CA . ALA A 1 615 ? 2.702 -9.633 24.060 1.00 95.50 615 ALA A CA 1
ATOM 4748 C C . ALA A 1 615 ? 2.009 -10.280 25.268 1.00 95.50 615 ALA A C 1
ATOM 4750 O O . ALA A 1 615 ? 1.945 -11.511 25.370 1.00 95.50 615 ALA A O 1
ATOM 4751 N N . LYS A 1 616 ? 1.388 -9.457 26.124 1.00 95.31 616 LYS A N 1
ATOM 4752 C CA . LYS A 1 616 ? 0.617 -9.913 27.284 1.00 95.31 616 LYS A CA 1
ATOM 4753 C C . LYS A 1 616 ? -0.540 -10.838 26.891 1.00 95.31 616 LYS A C 1
ATOM 4755 O O . LYS A 1 616 ? -0.754 -11.840 27.570 1.00 95.31 616 LYS A O 1
ATOM 4760 N N . ARG A 1 617 ? -1.248 -10.574 25.784 1.00 95.12 617 ARG A N 1
ATOM 4761 C CA . ARG A 1 617 ? -2.324 -11.455 25.263 1.00 95.12 617 ARG A CA 1
ATOM 4762 C C . ARG A 1 617 ? -1.833 -12.856 24.886 1.00 95.12 617 ARG A C 1
ATOM 4764 O O . ARG A 1 617 ? -2.599 -13.819 24.935 1.00 95.12 617 ARG A O 1
ATOM 4771 N N . PHE 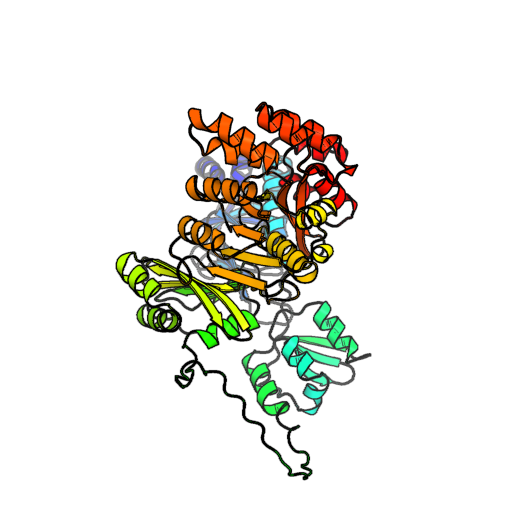A 1 618 ? -0.553 -12.979 24.541 1.00 95.19 618 PHE A N 1
ATOM 4772 C CA . PHE A 1 618 ? 0.111 -14.250 24.249 1.00 95.19 618 PHE A CA 1
ATOM 4773 C C . PHE A 1 618 ? 0.874 -14.832 25.447 1.00 95.19 618 PHE A C 1
ATOM 4775 O O . PHE A 1 618 ? 1.589 -15.817 25.278 1.00 95.19 618 PHE A O 1
ATOM 4782 N N . GLY A 1 619 ? 0.732 -14.251 26.645 1.00 92.50 619 GLY A N 1
ATOM 4783 C CA . GLY A 1 619 ? 1.438 -14.701 27.848 1.00 92.50 619 GLY A CA 1
ATOM 4784 C C . GLY A 1 619 ? 2.956 -14.520 27.764 1.00 92.50 619 GLY A C 1
ATOM 4785 O O . GLY A 1 619 ? 3.693 -15.282 28.382 1.00 92.50 619 GLY A O 1
ATOM 4786 N N . LYS A 1 620 ? 3.426 -13.554 26.967 1.00 90.81 620 LYS A N 1
ATOM 4787 C CA . LYS A 1 620 ? 4.847 -13.259 26.764 1.00 90.81 620 LYS A CA 1
ATOM 4788 C C . LYS A 1 620 ? 5.218 -11.931 27.416 1.00 90.81 620 LYS A C 1
ATOM 4790 O O . LYS A 1 620 ? 4.435 -10.983 27.395 1.00 90.81 620 LYS A O 1
ATOM 4795 N N . GLU A 1 621 ? 6.432 -11.856 27.947 1.00 84.25 621 GLU A N 1
ATOM 4796 C CA . GLU A 1 621 ? 7.020 -10.595 28.396 1.00 84.25 621 GLU A CA 1
ATOM 4797 C C . GLU A 1 621 ? 7.574 -9.818 27.196 1.00 84.25 621 GLU A C 1
ATOM 4799 O O . GLU A 1 621 ? 8.179 -10.392 26.286 1.00 84.25 621 GLU A O 1
ATOM 4804 N N . TYR A 1 622 ? 7.345 -8.505 27.184 1.00 83.19 622 TYR A N 1
ATOM 4805 C CA . TYR A 1 622 ? 7.914 -7.598 26.195 1.00 83.19 622 TYR A CA 1
ATOM 4806 C C . TYR A 1 622 ? 8.965 -6.723 26.869 1.00 83.19 622 TYR A C 1
ATOM 4808 O O . TYR A 1 622 ? 8.646 -5.948 27.769 1.00 83.19 622 TYR A O 1
ATOM 4816 N N . PHE A 1 623 ? 10.205 -6.837 26.402 1.00 79.38 623 PHE A N 1
ATOM 4817 C CA . PHE A 1 623 ? 11.298 -5.963 26.801 1.00 79.38 623 PHE A CA 1
ATOM 4818 C C . PHE A 1 623 ? 11.560 -4.988 25.661 1.00 79.38 623 PHE A C 1
ATOM 4820 O O . PHE A 1 623 ? 11.910 -5.396 24.550 1.00 79.38 623 PHE A O 1
ATOM 4827 N N . GLU A 1 624 ? 11.349 -3.705 25.928 1.00 58.41 624 GLU A N 1
ATOM 4828 C CA . GLU A 1 624 ? 11.720 -2.642 25.004 1.00 58.41 624 GLU A CA 1
ATOM 4829 C C . GLU A 1 624 ? 13.256 -2.617 24.927 1.00 58.41 624 GLU A C 1
ATOM 4831 O O . GLU A 1 624 ? 13.924 -2.456 25.948 1.00 58.41 624 GLU A O 1
ATOM 4836 N N . LYS A 1 625 ? 13.808 -2.928 23.748 1.00 45.59 625 LYS A N 1
ATOM 4837 C CA . LYS A 1 625 ? 15.257 -2.966 23.499 1.00 45.59 625 LYS A CA 1
ATOM 4838 C C . LYS A 1 625 ? 15.804 -1.597 23.144 1.00 45.59 625 LYS A C 1
ATOM 4840 O O . LYS A 1 625 ? 15.128 -0.911 22.345 1.00 45.59 625 LYS A O 1
#

Sequence (625 aa):
MKLQPITPDLVPKLVQAFGQHPLLRLCDARTLSDLATQSVLAHFMDNEPIYAQGDRADAWLIVLRGTAAVRVTPEGMTDAFDVDRAKPVDMVGDFDALMGIPRRLSVIALEQVLALQAPVAMLHELFQRSAAFGLAYAQQVGAKFLQEARRVPLPYYDVAKSPMTSEVVNLLPPQFIDRQRVIPVASQGNRLLLGCVDELTAHVMSSARDYLPGVELIPVRIDGAAFNYAMQNLVSFESKTEEPATGQGGAKASGVMPSAPASTKKYVAPKLDPLLKRMVAEGASDLHLSGNHRPRWRIDGEMREIADAKVLTETQVYEIIESGMPERNRKQFLEENDSDFAYAVPDVARFRCNVFRDHNGIGSVMRVIPSKILTLEQLGLPEGVRRMCDNPKGLVLVTGPTGSGKSTTLAAMIDYINRNRRSHIITLEDPIEFVHKSQRSLVNQREVGPHTQSFGRALRAALREDPDIVLVGEMRDKETIALALETANTGHLVFGTLHTSTAISTVDRIIDVFPPEQQAQIRTVVAEVIKGVVSQTLLRRKGGGRIAALEVLIGSHAVSNLIREGKNHQIFNIMLTAKNQGNQMLNDQLEALVRDGKAEYDEALMKALDKPELAKRFGKEYFEK

Nearest PDB structures (foldseek):
  3jvv-assembly1_C-2  TM=9.172E-01  e=2.715E-42  Pseudomonas aeruginosa
  3jvv-assembly1_A-2  TM=9.675E-01  e=1.441E-40  Pseudomonas aeruginosa
  3jvv-assembly1_B-2  TM=9.343E-01  e=6.965E-41  Pseudomonas aeruginosa
  3jvu-assembly1_C-2  TM=9.098E-01  e=5.889E-41  Pseudomonas aeruginosa
  2ewv-assembly1_A  TM=9.446E-01  e=3.277E-38  Aquifex aeolicus VF5

Radius of gyration: 31.81 Å; Cα contacts (8 Å, |Δi|>4): 1119; chains: 1; bounding box: 86×77×76 Å

pLDDT: mean 84.93, std 16.71, range [22.97, 98.69]

Mean predicted aligned error: 18.84 Å

Secondary structure (DSSP, 8-state):
-EEEEPPTTTHHHHHHHHTTSTTGGGS-HHHHHHHHHH-EEEEE-TT-EEE-TTS---EEEEEEES-EEEEE--TT-S--EEEEEE-TT-EESHHHHHHT---SSEEEESS-EEEEEEEHHHHHHHHHH-HHHHHHHHHHHHHHHHHHTT---PPB--TTTSPPPHHHHTTS-HHHHHHHTEEEEEEETTEEEEEESSPPPHHHHHHHHHHSTT-EEEEEE--HHHHHHHHHHHSTT---------------------------------TTHHHHHHHHHTT-SEEEEETTB--EEEETTEEEE-TTPPPBPHHHHHHHHHTT--HHHHHHHHHHSEEEEEEEETTTEEEEEEEEEETTEEEEEEEEEP--PPPTTTTT--HHHHHHHT-SSEEEEEE-STTSSHHHHHHHHHHHHHHH---EEEEEESS--S----SSSEEEEEEBTTTBS-HHHHHHHHTTS--SEEEEEE--SHHHHHHHHHHHHTT-EEEEEE--SSHHHHHHHHHHTS-HHHHHHHHHHHHHHEEEEEEEEEEEBTTSSEEEEEEEEE--HHHHHHHHTT-GGGHHHHHHH-GGGT-B-HHHHHHHHHHTTSB-HHHHHHH-SSHHHHHHHTT------